Protein AF-0000000076604331 (afdb_homodimer)

Organism: NCBI:txid33932

Foldseek 3Di:
DDPVVVVVVVVVVVVVVVVLVVLVVLCVVPADPVDVLLVVLVCLQVVLVVVCVVPPDPVCCVLLVLLLVLLLVLVVVVQCVCQVVPFKAFSYENDSNDRGRCSCSNGNLSSVLSNLVVVCVVVVHDSLVVLLVVLCCCLVPVVVVCVVVRRMDGDDPDHSVVSSVSSSVRSVVSVVVSVVVVVVVVVCVVDPD/DDPVVVVVVVVVVVVVVVVLVVLVVLCVVPADPVDVLLVVLVCLQVVLVVVCVVPPDPVCCVLLVLLLVLLLVLVVVVQCVCQVVPFKAFSYENDSNDRGRCSCSNGNLSSVLSNLVVVCVVVVHDSLVVLLVVLCCCLVPVVVVCVVVRRMDGDDPDHSVVSSVSSSVRSVVSVVVSVVVVVVVVVCVVDPD

InterPro domains:
  IPR048147 CBO0543-like [NF041644] (60-171)

Nearest PDB structures (foldseek):
  8tzj-assembly1_D  TM=2.497E-01  e=7.578E+00  Vibrio cholerae
  8tzj-assembly1_D  TM=2.505E-01  e=7.578E+00  Vibrio cholerae

Secondary structure (DSSP, 8-state):
--HHHHHHHHHHHHHHHHHHHHHHHHHHHHSSTTSHHHHHHHHHHHHHHHHHHHHS-GGGHHHHHHHHHHHHHHHHHHHHHHHHTTSEE-SS-S-TTSSS-HHIIIIIHHHHHHHHHHHHHHHT--HHHHHHHHHHHIIIIIHHHHHHTTS-EE-TT--HHHHHHHHHHHHHHHHHHHHHHHHHHHHHHHS--/--HHHHHHHHHHHHHHHHHHHHHHHHHHHHSSTTSHHHHHHHHHHHHHHHHHHHHS-GGGHHHHHHHHHHHHHHHHHHHHHHHHTTSEE-SS-S-TTSSS-HHIIIIIHHHHHHHHHHHHHHHT--HHHHHHHHHHHIIIIIHHHHHHTTS-EE-TT--HHHHHHHHHHHHHHHHHHHHHHHHHHHHHHHS--

Radius of gyration: 21.3 Å; Cα contacts (8 Å, |Δi|>4): 500; chains: 2; bounding box: 50×56×46 Å

Solvent-accessible surface area (backbone atoms only — not comparable to full-atom values): 19251 Å² total; per-residue (Å²): 127,56,66,70,55,49,53,54,49,51,49,52,37,50,52,41,22,51,50,43,52,49,44,42,51,47,32,65,75,69,18,33,89,86,35,72,64,20,53,51,33,44,46,37,32,46,50,41,49,53,50,44,70,75,63,55,62,28,69,45,31,42,59,45,47,34,35,22,49,40,28,20,51,49,43,39,54,51,49,39,44,36,32,37,62,33,30,36,46,58,74,38,42,72,50,62,79,49,84,47,62,58,26,50,28,68,16,37,50,16,44,52,50,33,53,49,47,49,52,18,65,76,66,73,45,65,50,69,61,54,48,46,50,49,24,44,46,45,28,71,48,49,46,52,53,35,36,78,67,52,46,35,43,74,26,91,86,54,51,51,65,60,47,27,52,50,43,46,52,37,52,50,50,22,48,51,52,45,48,52,43,49,50,38,26,54,49,26,63,72,53,65,126,130,57,65,69,56,50,52,54,48,51,48,51,38,51,51,42,23,52,50,44,52,49,44,42,51,48,32,64,74,70,18,33,90,86,36,70,63,21,52,51,35,46,44,37,32,47,50,41,47,54,50,43,70,74,64,56,60,28,70,45,32,42,60,45,47,34,34,22,49,40,29,19,54,47,44,39,55,52,49,39,43,36,32,39,63,33,29,36,46,57,72,38,44,71,50,64,79,49,82,47,63,59,27,50,28,66,16,36,50,16,44,52,51,33,54,49,47,50,51,18,64,76,65,72,45,64,48,70,60,55,49,45,50,50,23,45,44,46,27,72,46,51,46,50,54,35,36,78,66,53,45,34,44,76,24,92,85,54,53,50,66,59,48,27,51,49,45,46,53,35,55,50,51,21,48,51,54,45,48,52,42,49,48,38,26,56,49,25,63,75,52,65,129

Structure (mmCIF, N/CA/C/O backbone):
data_AF-0000000076604331-model_v1
#
loop_
_entity.id
_entity.type
_entity.pdbx_description
1 polymer 'Uncharacterized protein'
#
loop_
_atom_site.group_PDB
_atom_site.id
_atom_site.type_symbol
_atom_site.label_atom_id
_atom_site.label_alt_id
_atom_site.label_comp_id
_atom_site.label_asym_id
_atom_site.label_entity_id
_atom_site.label_seq_id
_atom_site.pdbx_PDB_ins_code
_atom_site.Cartn_x
_atom_site.Cartn_y
_atom_site.Cartn_z
_atom_site.occupancy
_atom_site.B_iso_or_equiv
_atom_site.auth_seq_id
_atom_site.auth_comp_id
_atom_site.auth_asym_id
_atom_site.auth_atom_id
_atom_site.pdbx_PDB_model_num
ATOM 1 N N . MET A 1 1 ? -20.953 -17.5 -13.25 1 83.94 1 MET A N 1
ATOM 2 C CA . MET A 1 1 ? -19.719 -17.531 -14.039 1 83.94 1 MET A CA 1
ATOM 3 C C . MET A 1 1 ? -19.688 -18.75 -14.953 1 83.94 1 MET A C 1
ATOM 5 O O . MET A 1 1 ? -20.094 -19.828 -14.555 1 83.94 1 MET A O 1
ATOM 9 N N . GLU A 1 2 ? -19.266 -18.516 -16.109 1 87.5 2 GLU A N 1
ATOM 10 C CA . GLU A 1 2 ? -19.156 -19.609 -17.062 1 87.5 2 GLU A CA 1
ATOM 11 C C . GLU A 1 2 ? -18.141 -20.656 -16.578 1 87.5 2 GLU A C 1
ATOM 13 O O . GLU A 1 2 ? -17.172 -20.328 -15.898 1 87.5 2 GLU A O 1
ATOM 18 N N . GLN A 1 3 ? -18.375 -21.844 -16.875 1 91 3 GLN A N 1
ATOM 19 C CA . GLN A 1 3 ? -17.562 -22.953 -16.422 1 91 3 GLN A CA 1
ATOM 20 C C . GLN A 1 3 ? -16.109 -22.781 -16.828 1 91 3 GLN A C 1
ATOM 22 O O . GLN A 1 3 ? -15.203 -23.047 -16.031 1 91 3 GLN A O 1
ATOM 27 N N . GLU A 1 4 ? -15.914 -22.344 -18.031 1 92.56 4 GLU A N 1
ATOM 28 C CA . GLU A 1 4 ? -14.555 -22.125 -18.516 1 92.56 4 GLU A CA 1
ATOM 29 C C . GLU A 1 4 ? -13.836 -21.078 -17.672 1 92.56 4 GLU A C 1
ATOM 31 O O . GLU A 1 4 ? -12.664 -21.25 -17.328 1 92.56 4 GLU A O 1
ATOM 36 N N . GLN A 1 5 ? -14.523 -20.094 -17.391 1 92.88 5 GLN A N 1
ATOM 37 C CA . GLN A 1 5 ? -13.953 -19.031 -16.562 1 92.88 5 GLN A CA 1
ATOM 38 C C . GLN A 1 5 ? -13.664 -19.531 -15.156 1 92.88 5 GLN A C 1
ATOM 40 O O . GLN A 1 5 ? -12.602 -19.25 -14.602 1 92.88 5 GLN A O 1
ATOM 45 N N . LYS A 1 6 ? -14.57 -20.266 -14.648 1 93.06 6 LYS A N 1
ATOM 46 C CA . LYS A 1 6 ? -14.414 -20.797 -13.297 1 93.06 6 LYS A CA 1
ATOM 47 C C . LYS A 1 6 ? -13.203 -21.719 -13.203 1 93.06 6 LYS A C 1
ATOM 49 O O . LYS A 1 6 ? -12.445 -21.656 -12.234 1 93.06 6 LYS A O 1
ATOM 54 N N . GLN A 1 7 ? -13.008 -22.5 -14.156 1 93.75 7 GLN A N 1
ATOM 55 C CA . GLN A 1 7 ? -11.875 -23.422 -14.18 1 93.75 7 GLN A CA 1
ATOM 56 C C . GLN A 1 7 ? -10.555 -22.672 -14.297 1 93.75 7 GLN A C 1
ATOM 58 O O . GLN A 1 7 ? -9.586 -23 -13.609 1 93.75 7 GLN A O 1
ATOM 63 N N . PHE A 1 8 ? -10.586 -21.766 -15.18 1 94.44 8 PHE A N 1
ATOM 64 C CA . PHE A 1 8 ? -9.398 -20.938 -15.359 1 94.44 8 PHE A CA 1
ATOM 65 C C . PHE A 1 8 ? -9.055 -20.203 -14.07 1 94.44 8 PHE A C 1
ATOM 67 O O . PHE A 1 8 ? -7.898 -20.188 -13.648 1 94.44 8 PHE A O 1
ATOM 74 N N . LEU A 1 9 ? -10.039 -19.656 -13.469 1 93.31 9 LEU A N 1
ATOM 75 C CA . LEU A 1 9 ? -9.852 -18.922 -12.219 1 93.31 9 LEU A CA 1
ATOM 76 C C . LEU A 1 9 ? -9.336 -19.844 -11.125 1 93.31 9 LEU A C 1
ATOM 78 O O . LEU A 1 9 ? -8.375 -19.5 -10.422 1 93.31 9 LEU A O 1
ATOM 82 N N . ASN A 1 10 ? -9.891 -20.938 -10.961 1 93.31 10 ASN A N 1
ATOM 83 C CA . ASN A 1 10 ? -9.461 -21.891 -9.945 1 93.31 10 ASN A CA 1
ATOM 84 C C . ASN A 1 10 ? -8.016 -22.328 -10.148 1 93.31 10 ASN A C 1
ATOM 86 O O . ASN A 1 10 ? -7.273 -22.516 -9.18 1 93.31 10 ASN A O 1
ATOM 90 N N . ARG A 1 11 ? -7.699 -22.469 -11.359 1 94 11 ARG A N 1
ATOM 91 C CA . ARG A 1 11 ? -6.312 -22.812 -11.664 1 94 11 ARG A CA 1
ATOM 92 C C . ARG A 1 11 ? -5.367 -21.688 -11.227 1 94 11 ARG A C 1
ATOM 94 O O . ARG A 1 11 ? -4.336 -21.969 -10.609 1 94 11 ARG A O 1
ATOM 101 N N . LEU A 1 12 ? -5.742 -20.5 -11.492 1 92.56 12 LEU A N 1
ATOM 102 C CA . LEU A 1 12 ? -4.914 -19.359 -11.125 1 92.56 12 LEU A CA 1
ATOM 103 C C . LEU A 1 12 ? -4.793 -19.234 -9.609 1 92.56 12 LEU A C 1
ATOM 105 O O . LEU A 1 12 ? -3.707 -18.984 -9.086 1 92.56 12 LEU A O 1
ATOM 109 N N . VAL A 1 13 ? -5.863 -19.516 -8.953 1 93.25 13 VAL A N 1
ATOM 110 C CA . VAL A 1 13 ? -5.895 -19.422 -7.5 1 93.25 13 VAL A CA 1
ATOM 111 C C . VAL A 1 13 ? -5.023 -20.516 -6.891 1 93.25 13 VAL A C 1
ATOM 113 O O . VAL A 1 13 ? -4.238 -20.25 -5.973 1 93.25 13 VAL A O 1
ATOM 116 N N . THR A 1 14 ? -5.102 -21.641 -7.402 1 93.31 14 THR A N 1
ATOM 117 C CA . THR A 1 14 ? -4.324 -22.781 -6.898 1 93.31 14 THR A CA 1
ATOM 118 C C . THR A 1 14 ? -2.836 -22.578 -7.168 1 93.31 14 THR A C 1
ATOM 120 O O . THR A 1 14 ? -2.004 -22.797 -6.289 1 93.31 14 THR A O 1
ATOM 123 N N . GLU A 1 15 ? -2.568 -22.125 -8.375 1 91.81 15 GLU A N 1
ATOM 124 C CA . GLU A 1 15 ? -1.18 -21.844 -8.727 1 91.81 15 GLU A CA 1
ATOM 125 C C . GLU A 1 15 ? -0.596 -20.75 -7.828 1 91.81 15 GLU A C 1
ATOM 127 O O . GLU A 1 15 ? 0.547 -20.859 -7.379 1 91.81 15 GLU A O 1
ATOM 132 N N . GLY A 1 16 ? -1.332 -19.766 -7.617 1 89.88 16 GLY A N 1
ATOM 133 C CA . GLY A 1 16 ? -0.892 -18.703 -6.734 1 89.88 16 GLY A CA 1
ATOM 134 C C . GLY A 1 16 ? -0.657 -19.156 -5.309 1 89.88 16 GLY A C 1
ATOM 135 O O . GLY A 1 16 ? 0.344 -18.797 -4.688 1 89.88 16 GLY A O 1
ATOM 136 N N . ARG A 1 17 ? -1.514 -19.938 -4.844 1 91.56 17 ARG A N 1
ATOM 137 C CA . ARG A 1 17 ? -1.406 -20.469 -3.49 1 91.56 17 ARG A CA 1
ATOM 138 C C . ARG A 1 17 ? -0.171 -21.359 -3.346 1 91.56 17 ARG A C 1
ATOM 140 O O . ARG A 1 17 ? 0.56 -21.25 -2.357 1 91.56 17 ARG A O 1
ATOM 147 N N . GLU A 1 18 ? 0.01 -22.156 -4.285 1 92.75 18 GLU A N 1
ATOM 148 C CA . GLU A 1 18 ? 1.186 -23.016 -4.258 1 92.75 18 GLU A CA 1
ATOM 149 C C . GLU A 1 18 ? 2.473 -22.203 -4.27 1 92.75 18 GLU A C 1
ATOM 151 O O . GLU A 1 18 ? 3.412 -22.5 -3.531 1 92.75 18 GLU A O 1
ATOM 156 N N . THR A 1 19 ? 2.443 -21.25 -5.098 1 90.56 19 THR A N 1
ATOM 157 C CA . THR A 1 19 ? 3.605 -20.375 -5.168 1 90.56 19 THR A CA 1
ATOM 158 C C . THR A 1 19 ? 3.836 -19.672 -3.83 1 90.56 19 THR A C 1
ATOM 160 O O . THR A 1 19 ? 4.98 -19.5 -3.408 1 90.56 19 THR A O 1
ATOM 163 N N . ALA A 1 20 ? 2.803 -19.266 -3.184 1 91.31 20 ALA A N 1
ATOM 164 C CA . ALA A 1 20 ? 2.912 -18.625 -1.878 1 91.31 20 ALA A CA 1
ATOM 165 C C . ALA A 1 20 ? 3.561 -19.562 -0.858 1 91.31 20 ALA A C 1
ATOM 167 O O . ALA A 1 20 ? 4.453 -19.156 -0.114 1 91.31 20 ALA A O 1
ATOM 168 N N . PHE A 1 21 ? 3.193 -20.75 -0.851 1 92.88 21 PHE A N 1
ATOM 169 C CA . PHE A 1 21 ? 3.75 -21.719 0.096 1 92.88 21 PHE A CA 1
ATOM 170 C C . PHE A 1 21 ? 5.191 -22.062 -0.264 1 92.88 21 PHE A C 1
ATOM 172 O O . PHE A 1 21 ? 6.016 -22.297 0.618 1 92.88 21 PHE A O 1
ATOM 179 N N . ASP A 1 22 ? 5.449 -22.062 -1.567 1 92.94 22 ASP A N 1
ATOM 180 C CA . ASP A 1 22 ? 6.828 -22.281 -1.996 1 92.94 22 ASP A CA 1
ATOM 181 C C . ASP A 1 22 ? 7.73 -21.141 -1.507 1 92.94 22 ASP A C 1
ATOM 183 O O . ASP A 1 22 ? 8.883 -21.391 -1.129 1 92.94 22 ASP A O 1
ATOM 187 N N . TRP A 1 23 ? 7.215 -19.984 -1.522 1 91.56 23 TRP A N 1
ATOM 188 C CA . TRP A 1 23 ? 7.984 -18.844 -1.03 1 91.56 23 TRP A CA 1
ATOM 189 C C . TRP A 1 23 ? 8.234 -18.969 0.469 1 91.56 23 TRP A C 1
ATOM 191 O O . TRP A 1 23 ? 9.312 -18.594 0.954 1 91.56 23 TRP A O 1
ATOM 201 N N . ILE A 1 24 ? 7.297 -19.438 1.162 1 92.25 24 ILE A N 1
ATOM 202 C CA . ILE A 1 24 ? 7.457 -19.656 2.598 1 92.25 24 ILE A CA 1
ATOM 203 C C . ILE A 1 24 ? 8.516 -20.719 2.848 1 92.25 24 ILE A C 1
ATOM 205 O O . ILE A 1 24 ? 9.359 -20.578 3.734 1 92.25 24 ILE A O 1
ATOM 209 N N . GLU A 1 25 ? 8.469 -21.766 2.1 1 93.56 25 GLU A N 1
ATOM 210 C CA . GLU A 1 25 ? 9.477 -22.828 2.209 1 93.56 25 GLU A CA 1
ATOM 211 C C . GLU A 1 25 ? 10.875 -22.281 1.898 1 93.56 25 GLU A C 1
ATOM 213 O O . GLU A 1 25 ? 11.828 -22.578 2.617 1 93.56 25 GLU A O 1
ATOM 218 N N . TYR A 1 26 ? 10.938 -21.516 0.857 1 93.19 26 TYR A N 1
ATOM 219 C CA . TYR A 1 26 ? 12.195 -20.891 0.49 1 93.19 26 TYR A CA 1
ATOM 220 C C . TYR A 1 26 ? 12.742 -20.047 1.638 1 93.19 26 TYR A C 1
ATOM 222 O O . TYR A 1 26 ? 13.93 -20.094 1.948 1 93.19 26 TYR A O 1
ATOM 230 N N . TRP A 1 27 ? 11.859 -19.281 2.197 1 92.38 27 TRP A N 1
ATOM 231 C CA . TRP A 1 27 ? 12.266 -18.391 3.279 1 92.38 27 TRP A CA 1
ATOM 232 C C . TRP A 1 27 ? 12.82 -19.188 4.461 1 92.38 27 TRP A C 1
ATOM 234 O O . TRP A 1 27 ? 13.859 -18.828 5.016 1 92.38 27 TRP A O 1
ATOM 244 N N . TRP A 1 28 ? 12.219 -20.234 4.836 1 92 28 TRP A N 1
ATOM 245 C CA . TRP A 1 28 ? 12.648 -21.047 5.969 1 92 28 TRP A CA 1
ATOM 246 C C . TRP A 1 28 ? 13.984 -21.734 5.676 1 92 28 TRP A C 1
ATOM 248 O O . TRP A 1 28 ? 14.828 -21.859 6.562 1 92 28 TRP A O 1
ATOM 258 N N . LYS A 1 29 ? 14.18 -22.062 4.477 1 92.12 29 LYS A N 1
ATOM 259 C CA . LYS A 1 29 ? 15.367 -22.828 4.102 1 92.12 29 LYS A CA 1
ATOM 260 C C . LYS A 1 29 ? 16.578 -21.922 3.922 1 92.12 29 LYS A C 1
ATOM 262 O O . LYS A 1 29 ? 17.703 -22.281 4.281 1 92.12 29 LYS A O 1
ATOM 267 N N . PHE A 1 30 ? 16.297 -20.672 3.418 1 91.44 30 PHE A N 1
ATOM 268 C CA . PHE A 1 30 ? 17.453 -19.922 2.945 1 91.44 30 PHE A CA 1
ATOM 269 C C . PHE A 1 30 ? 17.469 -18.516 3.527 1 91.44 30 PHE A C 1
ATOM 271 O O . PHE A 1 30 ? 18.469 -17.812 3.422 1 91.44 30 PHE A O 1
A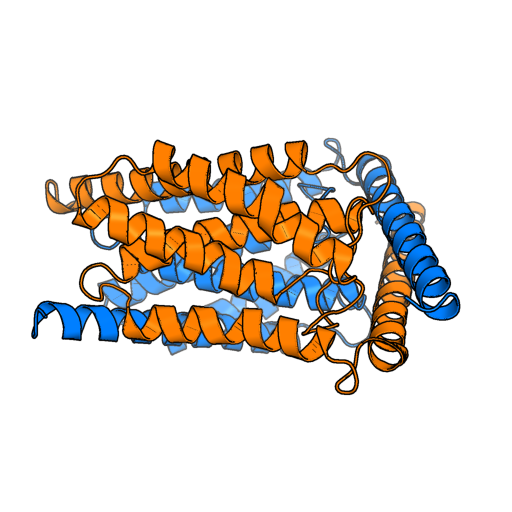TOM 278 N N . SER A 1 31 ? 16.422 -18.078 4.051 1 86.81 31 SER A N 1
ATOM 279 C CA . SER A 1 31 ? 16.312 -16.656 4.418 1 86.81 31 SER A CA 1
ATOM 280 C C . SER A 1 31 ? 15.922 -16.5 5.883 1 86.81 31 SER A C 1
ATOM 282 O O . SER A 1 31 ? 15.531 -15.414 6.312 1 86.81 31 SER A O 1
ATOM 284 N N . SER A 1 32 ? 16.031 -17.391 6.637 1 85.44 32 SER A N 1
ATOM 285 C CA . SER A 1 32 ? 15.547 -17.359 8.016 1 85.44 32 SER A CA 1
ATOM 286 C C . SER A 1 32 ? 16.516 -16.625 8.93 1 85.44 32 SER A C 1
ATOM 288 O O . SER A 1 32 ? 17.359 -15.859 8.453 1 85.44 32 SER A O 1
ATOM 290 N N . PHE A 1 33 ? 16.406 -16.781 10.141 1 88.44 33 PHE A N 1
ATOM 291 C CA . PHE A 1 33 ? 17.062 -15.992 11.172 1 88.44 33 PHE A CA 1
ATOM 292 C C . PHE A 1 33 ? 18.562 -16.281 11.195 1 88.44 33 PHE A C 1
ATOM 294 O O . PHE A 1 33 ? 19.344 -15.516 11.766 1 88.44 33 PHE A O 1
ATOM 301 N N . ASP A 1 34 ? 18.984 -17.219 10.461 1 90.25 34 ASP A N 1
ATOM 302 C CA . ASP A 1 34 ? 20.375 -17.641 10.531 1 90.25 34 ASP A CA 1
ATOM 303 C C . ASP A 1 34 ? 21.234 -16.875 9.516 1 90.25 34 ASP A C 1
ATOM 305 O O . ASP A 1 34 ? 22.453 -16.953 9.539 1 90.25 34 ASP A O 1
ATOM 309 N N . THR A 1 35 ? 20.656 -16.141 8.68 1 92.06 35 THR A N 1
ATOM 310 C CA . THR A 1 35 ? 21.391 -15.391 7.676 1 92.06 35 THR A CA 1
ATOM 311 C C . THR A 1 35 ? 21.578 -13.938 8.102 1 92.06 35 THR A C 1
ATOM 313 O O . THR A 1 35 ? 20.688 -13.367 8.75 1 92.06 35 THR A O 1
ATOM 316 N N . TRP A 1 36 ? 22.703 -13.344 7.844 1 94.5 36 TRP A N 1
ATOM 317 C CA . TRP A 1 36 ? 22.938 -11.945 8.188 1 94.5 36 TRP A CA 1
ATOM 318 C C . TRP A 1 36 ? 22.094 -11.023 7.316 1 94.5 36 TRP A C 1
ATOM 320 O O . TRP A 1 36 ? 21.703 -9.938 7.742 1 94.5 36 TRP A O 1
ATOM 330 N N . GLN A 1 37 ? 21.734 -11.461 6.066 1 94.62 37 GLN A N 1
ATOM 331 C CA . GLN A 1 37 ? 20.891 -10.68 5.168 1 94.62 37 GLN A CA 1
ATOM 332 C C . GLN A 1 37 ? 19.5 -10.445 5.773 1 94.62 37 GLN A C 1
ATOM 334 O O . GLN A 1 37 ? 18.906 -9.383 5.582 1 94.62 37 GLN A O 1
ATOM 339 N N . PHE A 1 38 ? 19.031 -11.453 6.5 1 93.69 38 PHE A N 1
ATOM 340 C CA . PHE A 1 38 ? 17.75 -11.32 7.195 1 93.69 38 PHE A CA 1
ATOM 341 C C . PHE A 1 38 ? 17.797 -10.156 8.18 1 93.69 38 PHE A C 1
ATOM 343 O O . PHE A 1 38 ? 16.875 -9.336 8.211 1 93.69 38 PHE A O 1
ATOM 350 N N . TRP A 1 39 ? 18.812 -10.016 8.914 1 94.88 39 TRP A N 1
ATOM 351 C CA . TRP A 1 39 ? 18.922 -8.992 9.953 1 94.88 39 TRP A CA 1
ATOM 352 C C . TRP A 1 39 ? 19.125 -7.609 9.336 1 94.88 39 TRP A C 1
ATOM 354 O O . TRP A 1 39 ? 18.703 -6.602 9.898 1 94.88 39 TRP A O 1
ATOM 364 N N . VAL A 1 40 ? 19.781 -7.566 8.18 1 95.44 40 VAL A N 1
ATOM 365 C CA . VAL A 1 40 ? 19.891 -6.297 7.465 1 95.44 40 VAL A CA 1
ATOM 366 C C . VAL A 1 40 ? 18.5 -5.801 7.07 1 95.44 40 VAL A C 1
ATOM 368 O O . VAL A 1 40 ? 18.203 -4.609 7.191 1 95.44 40 VAL A O 1
ATOM 371 N N . ASN A 1 41 ? 17.703 -6.715 6.633 1 94.75 41 ASN A N 1
ATOM 372 C CA . ASN A 1 41 ? 16.328 -6.355 6.285 1 94.75 41 ASN A CA 1
ATOM 373 C C . ASN A 1 41 ? 15.547 -5.879 7.508 1 94.75 41 ASN A C 1
ATOM 375 O O . ASN A 1 41 ? 14.789 -4.91 7.43 1 94.75 41 ASN A O 1
ATOM 379 N N . VAL A 1 42 ? 15.75 -6.531 8.609 1 94.88 42 VAL A N 1
ATOM 380 C CA . VAL A 1 42 ? 15.086 -6.141 9.852 1 94.88 42 VAL A CA 1
ATOM 381 C C . VAL A 1 42 ? 15.547 -4.742 10.266 1 94.88 42 VAL A C 1
ATOM 383 O O . VAL A 1 42 ? 14.727 -3.912 10.672 1 94.88 42 VAL A O 1
ATOM 386 N N . LEU A 1 43 ? 16.812 -4.504 10.117 1 96.44 43 LEU A N 1
ATOM 387 C CA . LEU A 1 43 ? 17.344 -3.195 10.477 1 96.44 43 LEU A CA 1
ATOM 388 C C . LEU A 1 43 ? 16.844 -2.119 9.523 1 96.44 43 LEU A C 1
ATOM 390 O O . LEU A 1 43 ? 16.547 -0.998 9.953 1 96.44 43 LEU A O 1
ATOM 394 N N . MET A 1 44 ? 16.734 -2.488 8.258 1 96.62 44 MET A N 1
ATOM 395 C CA . MET A 1 44 ? 16.219 -1.536 7.285 1 96.62 44 MET A CA 1
ATOM 396 C C . MET A 1 44 ? 14.75 -1.211 7.574 1 96.62 44 MET A C 1
ATOM 398 O O . MET A 1 44 ? 14.258 -0.16 7.172 1 96.62 44 MET A O 1
ATOM 402 N N . LEU A 1 45 ? 14.109 -2.088 8.234 1 95.94 45 LEU A N 1
ATOM 403 C CA . LEU A 1 45 ? 12.711 -1.88 8.617 1 95.94 45 LEU A CA 1
ATOM 404 C C . LEU A 1 45 ? 12.617 -1.025 9.875 1 95.94 45 LEU A C 1
ATOM 406 O O . LEU A 1 45 ? 11.836 -0.073 9.93 1 95.94 45 LEU A O 1
ATOM 410 N N . THR A 1 46 ? 13.453 -1.218 10.867 1 96.94 46 THR A N 1
ATOM 411 C CA . THR A 1 46 ? 13.273 -0.66 12.203 1 96.94 46 THR A CA 1
ATOM 412 C C . THR A 1 46 ? 14.047 0.647 12.352 1 96.94 46 THR A C 1
ATOM 414 O O . THR A 1 46 ? 13.516 1.634 12.867 1 96.94 46 THR A O 1
ATOM 417 N N . VAL A 1 47 ? 15.258 0.741 11.906 1 97.62 47 VAL A N 1
ATOM 418 C CA . VAL A 1 47 ? 16.156 1.86 12.164 1 97.62 47 VAL A CA 1
ATOM 419 C C . VAL A 1 47 ? 15.57 3.145 11.586 1 97.62 47 VAL A C 1
ATOM 421 O O . VAL A 1 47 ? 15.477 4.16 12.281 1 97.62 47 VAL A O 1
ATOM 424 N N . PRO A 1 48 ? 15.141 3.115 10.352 1 97.88 48 PRO A N 1
ATOM 425 C CA . PRO A 1 48 ? 14.57 4.355 9.82 1 97.88 48 PRO A CA 1
ATOM 426 C C . PRO A 1 48 ? 13.359 4.836 10.625 1 97.88 48 PRO A C 1
ATOM 428 O O . PRO A 1 48 ? 13.18 6.043 10.812 1 97.88 48 PRO A O 1
ATOM 431 N N . LEU A 1 49 ? 12.578 3.947 11.086 1 96.5 49 LEU A N 1
ATOM 432 C CA . LEU A 1 49 ? 11.398 4.324 11.859 1 96.5 49 LEU A CA 1
ATOM 433 C C . LEU A 1 49 ? 11.805 4.934 13.195 1 96.5 49 LEU A C 1
ATOM 435 O O . LEU A 1 49 ? 11.172 5.879 13.672 1 96.5 49 LEU A O 1
ATOM 439 N N . ILE A 1 50 ? 12.773 4.352 13.758 1 96.94 50 ILE A N 1
ATOM 440 C CA . ILE A 1 50 ? 13.289 4.891 15.016 1 96.94 50 ILE A CA 1
ATOM 441 C C . ILE A 1 50 ? 13.836 6.297 14.781 1 96.94 50 ILE A C 1
ATOM 443 O O . ILE A 1 50 ? 13.539 7.219 15.555 1 96.94 50 ILE A O 1
ATOM 447 N N . ILE A 1 51 ? 14.609 6.461 13.758 1 97.31 51 ILE A N 1
ATOM 448 C CA . ILE A 1 51 ? 15.156 7.77 13.43 1 97.31 51 ILE A CA 1
ATOM 449 C C . ILE A 1 51 ? 14.016 8.758 13.188 1 97.31 51 ILE A C 1
ATOM 451 O O . ILE A 1 51 ? 14.055 9.891 13.68 1 97.31 51 ILE A O 1
ATOM 455 N N . LEU A 1 52 ? 13.055 8.312 12.438 1 95.31 52 LEU A N 1
ATOM 456 C CA . LEU A 1 52 ? 11.906 9.164 12.148 1 95.31 52 LEU A CA 1
ATOM 457 C C . LEU A 1 52 ? 11.211 9.594 13.438 1 95.31 52 LEU A C 1
ATOM 459 O O . LEU A 1 52 ? 10.844 10.766 13.586 1 95.31 52 LEU A O 1
ATOM 463 N N . TYR A 1 53 ? 11.047 8.719 14.328 1 93.25 53 TYR A N 1
ATOM 464 C CA . TYR A 1 53 ? 10.375 9 15.594 1 93.25 53 TYR A CA 1
ATOM 465 C C . TYR A 1 53 ? 11.078 10.125 16.344 1 93.25 53 TYR A C 1
ATOM 467 O O . TYR A 1 53 ? 10.422 11 16.906 1 93.25 53 TYR A O 1
ATOM 475 N N . PHE A 1 54 ? 12.328 10.203 16.297 1 94.31 54 PHE A N 1
ATOM 476 C CA . PHE A 1 54 ? 13.078 11.195 17.062 1 94.31 54 PHE A CA 1
ATOM 477 C C . PHE A 1 54 ? 13.281 12.469 16.25 1 94.31 54 PHE A C 1
ATOM 479 O O . PHE A 1 54 ? 13.383 13.555 16.812 1 94.31 54 PHE A O 1
ATOM 486 N N . LYS A 1 55 ? 13.258 12.336 14.945 1 95.31 55 LYS A N 1
ATOM 487 C CA . LYS A 1 55 ? 13.703 13.477 14.141 1 95.31 55 LYS A CA 1
ATOM 488 C C . LYS A 1 55 ? 12.523 14.172 13.461 1 95.31 55 LYS A C 1
ATOM 490 O O . LYS A 1 55 ? 12.664 15.289 12.961 1 95.31 55 LYS A O 1
ATOM 495 N N . ILE A 1 56 ? 11.43 13.617 13.422 1 94.25 56 ILE A N 1
ATOM 496 C CA . ILE A 1 56 ? 10.297 14.188 12.703 1 94.25 56 ILE A CA 1
ATOM 497 C C . ILE A 1 56 ? 9.867 15.492 13.359 1 94.25 56 ILE A C 1
ATOM 499 O O . ILE A 1 56 ? 9.859 15.602 14.594 1 94.25 56 ILE A O 1
ATOM 503 N N . ASP A 1 57 ? 9.641 16.453 12.508 1 94.44 57 ASP A N 1
ATOM 504 C CA . ASP A 1 57 ? 9.023 17.672 12.992 1 94.44 57 ASP A CA 1
ATOM 505 C C . ASP A 1 57 ? 7.57 17.438 13.391 1 94.44 57 ASP A C 1
ATOM 507 O O . ASP A 1 57 ? 6.688 17.375 12.539 1 94.44 57 ASP A O 1
ATOM 511 N N . ARG A 1 58 ? 7.309 17.453 14.57 1 91.94 58 ARG A N 1
ATOM 512 C CA . ARG A 1 58 ? 6.02 17.047 15.117 1 91.94 58 ARG A CA 1
ATOM 513 C C . ARG A 1 58 ? 4.953 18.094 14.852 1 91.94 58 ARG A C 1
ATOM 515 O O . ARG A 1 58 ? 3.756 17.797 14.883 1 91.94 58 ARG A O 1
ATOM 522 N N . THR A 1 59 ? 5.273 19.375 14.586 1 91.19 59 THR A N 1
ATOM 523 C CA . THR A 1 59 ? 4.316 20.438 14.297 1 91.19 59 THR A CA 1
ATOM 524 C C . THR A 1 59 ? 3.676 20.219 12.93 1 91.19 59 THR A C 1
ATOM 526 O O . THR A 1 59 ? 2.623 20.797 12.633 1 91.19 59 THR A O 1
ATOM 529 N N . LYS A 1 60 ? 4.336 19.422 12.078 1 93.06 60 LYS A N 1
ATOM 530 C CA . LYS A 1 60 ? 3.85 19.125 10.734 1 93.06 60 LYS A CA 1
ATOM 531 C C . LYS A 1 60 ? 3.666 17.625 10.539 1 93.06 60 LYS A C 1
ATOM 533 O O . LYS A 1 60 ? 3.889 17.109 9.438 1 93.06 60 LYS A O 1
ATOM 538 N N . ALA A 1 61 ? 3.4 16.953 11.555 1 93 61 ALA A N 1
ATOM 539 C CA . ALA A 1 61 ? 3.414 15.492 11.586 1 93 61 ALA A CA 1
ATOM 540 C C . ALA A 1 61 ? 2.475 14.914 10.531 1 93 61 ALA A C 1
ATOM 542 O O . ALA A 1 61 ? 2.852 14.008 9.789 1 93 61 ALA A O 1
ATOM 543 N N . PHE A 1 62 ? 1.241 15.453 10.438 1 94.56 62 PHE A N 1
ATOM 544 C CA . PHE A 1 62 ? 0.277 14.906 9.492 1 94.56 62 PHE A CA 1
ATOM 545 C C . PHE A 1 62 ? 0.688 15.227 8.055 1 94.56 62 PHE A C 1
ATOM 547 O O . PHE A 1 62 ? 0.511 14.398 7.16 1 94.56 62 PHE A O 1
ATOM 554 N N . HIS A 1 63 ? 1.213 16.391 7.867 1 94.88 63 HIS A N 1
ATOM 555 C CA . HIS A 1 63 ? 1.712 16.781 6.555 1 94.88 63 HIS A CA 1
ATOM 556 C C . HIS A 1 63 ? 2.83 15.852 6.09 1 94.88 63 HIS A C 1
ATOM 558 O O . HIS A 1 63 ? 2.783 15.32 4.977 1 94.88 63 HIS A O 1
ATOM 564 N N . LEU A 1 64 ? 3.764 15.602 6.941 1 96.31 64 LEU A N 1
ATOM 565 C CA . LEU A 1 64 ? 4.906 14.742 6.641 1 96.31 64 LEU A CA 1
ATOM 566 C C . LEU A 1 64 ? 4.48 13.281 6.547 1 96.31 64 LEU A C 1
ATOM 568 O O . LEU A 1 64 ? 4.949 12.555 5.672 1 96.31 64 LEU A O 1
ATOM 572 N N . GLY A 1 65 ? 3.619 12.914 7.453 1 95.69 65 GLY A N 1
ATOM 573 C CA . GLY A 1 65 ? 3.115 11.547 7.422 1 95.69 65 GLY A CA 1
ATOM 574 C C . GLY A 1 65 ? 2.354 11.227 6.148 1 95.69 65 GLY A C 1
ATOM 575 O O . GLY A 1 65 ? 2.5 10.133 5.594 1 95.69 65 GLY A O 1
ATOM 576 N N . PHE A 1 66 ? 1.527 12.172 5.762 1 96.69 66 PHE A N 1
ATOM 577 C CA . PHE A 1 66 ? 0.778 12.008 4.523 1 96.69 66 PHE A CA 1
ATOM 578 C C . PHE A 1 66 ? 1.721 11.812 3.342 1 96.69 66 PHE A C 1
ATOM 580 O O . PHE A 1 66 ? 1.519 10.906 2.525 1 96.69 66 PHE A O 1
ATOM 587 N N . PHE A 1 67 ? 2.734 12.625 3.279 1 97.88 67 PHE A N 1
ATOM 588 C CA . PHE A 1 67 ? 3.738 12.5 2.229 1 97.88 67 PHE A CA 1
ATOM 589 C C . PHE A 1 67 ? 4.422 11.141 2.293 1 97.88 67 PHE A C 1
ATOM 591 O O . PHE A 1 67 ? 4.562 10.461 1.274 1 97.88 67 PHE A O 1
ATOM 598 N N . GLY A 1 68 ? 4.844 10.75 3.434 1 97.19 68 GLY A N 1
ATOM 599 C CA . GLY A 1 68 ? 5.496 9.461 3.611 1 97.19 68 GLY A CA 1
ATOM 600 C C . GLY A 1 68 ? 4.633 8.297 3.178 1 97.19 68 GLY A C 1
ATOM 601 O O . GLY A 1 68 ? 5.113 7.375 2.514 1 97.19 68 GLY A O 1
ATOM 602 N N . PHE A 1 69 ? 3.377 8.344 3.555 1 97.44 69 PHE A N 1
ATOM 603 C CA . PHE A 1 69 ? 2.457 7.281 3.172 1 97.44 69 PHE A CA 1
ATOM 604 C C . PHE A 1 69 ? 2.242 7.266 1.663 1 97.44 69 PHE A C 1
ATOM 606 O O . PHE A 1 69 ? 2.066 6.203 1.067 1 97.44 69 PHE A O 1
ATOM 613 N N . SER A 1 70 ? 2.23 8.461 1.071 1 97.38 70 SER A N 1
ATOM 614 C CA . SER A 1 70 ? 2.109 8.523 -0.381 1 97.38 70 SER A CA 1
ATOM 615 C C . SER A 1 70 ? 3.283 7.836 -1.068 1 97.38 70 SER A C 1
ATOM 617 O O . SER A 1 70 ? 3.094 7.074 -2.02 1 97.38 70 SER A O 1
ATOM 619 N N . VAL A 1 71 ? 4.445 8.086 -0.583 1 97.62 71 VAL A N 1
ATOM 620 C CA . VAL A 1 71 ? 5.629 7.445 -1.134 1 97.62 71 VAL A CA 1
ATOM 621 C C . VAL A 1 71 ? 5.555 5.938 -0.901 1 97.62 71 VAL A C 1
ATOM 623 O O . VAL A 1 71 ? 5.844 5.148 -1.804 1 97.62 71 VAL A O 1
ATOM 626 N N . HIS A 1 72 ? 5.152 5.586 0.297 1 97.06 72 HIS A N 1
ATOM 627 C CA . HIS A 1 72 ? 5.031 4.184 0.679 1 97.06 72 HIS A CA 1
ATOM 628 C C . HIS A 1 72 ? 4.105 3.43 -0.272 1 97.06 72 HIS A C 1
ATOM 630 O O . HIS A 1 72 ? 4.484 2.389 -0.817 1 97.06 72 HIS A O 1
ATOM 636 N N . ILE A 1 73 ? 2.959 3.955 -0.483 1 95.12 73 ILE A N 1
ATOM 637 C CA . ILE A 1 73 ? 1.936 3.301 -1.293 1 95.12 73 ILE A CA 1
ATOM 638 C C . ILE A 1 73 ? 2.408 3.201 -2.74 1 95.12 73 ILE A C 1
ATOM 640 O O . ILE A 1 73 ? 2.344 2.131 -3.35 1 95.12 73 ILE A O 1
ATOM 644 N N . LEU A 1 74 ? 2.895 4.258 -3.258 1 95.38 74 LEU A N 1
ATOM 645 C CA . LEU A 1 74 ? 3.334 4.266 -4.648 1 95.38 74 LEU A CA 1
ATOM 646 C C . LEU A 1 74 ? 4.516 3.324 -4.852 1 95.38 74 LEU A C 1
ATOM 648 O O . LEU A 1 74 ? 4.562 2.584 -5.84 1 95.38 74 LEU A O 1
ATOM 652 N N . PHE A 1 75 ? 5.395 3.4 -3.93 1 94.69 75 PHE A N 1
ATOM 653 C CA . PHE A 1 75 ? 6.555 2.523 -4.035 1 94.69 75 PHE A CA 1
ATOM 654 C C . PHE A 1 75 ? 6.137 1.06 -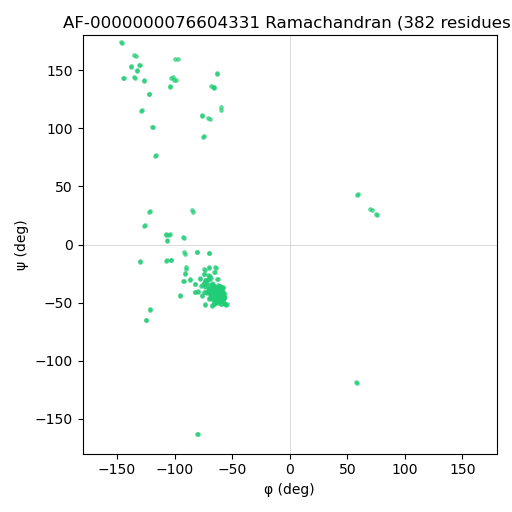3.949 1 94.69 75 PHE A C 1
ATOM 656 O O . PHE A 1 75 ? 6.652 0.218 -4.688 1 94.69 75 PHE A O 1
ATOM 663 N N . THR A 1 76 ? 5.262 0.779 -3.053 1 93.5 76 THR A N 1
ATOM 664 C CA . THR A 1 76 ? 4.781 -0.588 -2.885 1 93.5 76 THR A CA 1
ATOM 665 C C . THR A 1 76 ? 4.129 -1.094 -4.168 1 93.5 76 THR A C 1
ATOM 667 O O . THR A 1 76 ? 4.375 -2.227 -4.59 1 93.5 76 THR A O 1
ATOM 670 N N . TYR A 1 77 ? 3.311 -0.306 -4.816 1 92.19 77 TYR A N 1
ATOM 671 C CA . TYR A 1 77 ? 2.648 -0.711 -6.051 1 92.19 77 TYR A CA 1
ATOM 672 C C . TYR A 1 77 ? 3.664 -0.941 -7.164 1 92.19 77 TYR A C 1
ATOM 674 O O . TYR A 1 77 ? 3.564 -1.916 -7.914 1 92.19 77 TYR A O 1
ATOM 682 N N . PHE A 1 78 ? 4.613 -0.1 -7.227 1 91.44 78 PHE A N 1
ATOM 683 C CA . PHE A 1 78 ? 5.629 -0.243 -8.266 1 91.44 78 PHE A CA 1
ATOM 684 C C . PHE A 1 78 ? 6.492 -1.476 -8.008 1 91.44 78 PHE A C 1
ATOM 686 O O . PHE A 1 78 ? 6.75 -2.256 -8.93 1 91.44 78 PHE A O 1
ATOM 693 N N . ASP A 1 79 ? 6.875 -1.572 -6.801 1 91.56 79 ASP A N 1
ATOM 694 C CA . ASP A 1 79 ? 7.719 -2.707 -6.438 1 91.56 79 ASP A CA 1
ATOM 695 C C . ASP A 1 79 ? 6.992 -4.027 -6.676 1 91.56 79 ASP A C 1
ATOM 697 O O . ASP A 1 79 ? 7.57 -4.969 -7.223 1 91.56 79 ASP A O 1
ATOM 701 N N . THR A 1 80 ? 5.762 -4.07 -6.27 1 91.06 80 THR A N 1
ATOM 702 C CA . THR A 1 80 ? 4.949 -5.266 -6.457 1 91.06 80 THR A CA 1
ATOM 703 C C . THR A 1 80 ? 4.852 -5.625 -7.938 1 91.06 80 THR A C 1
ATOM 705 O O . THR A 1 80 ? 4.914 -6.801 -8.305 1 91.06 80 THR A O 1
ATOM 708 N N . THR A 1 81 ? 4.699 -4.664 -8.781 1 90.56 81 THR A N 1
ATOM 709 C CA . THR A 1 81 ? 4.609 -4.895 -10.219 1 90.56 81 THR A CA 1
ATOM 710 C C . THR A 1 81 ? 5.914 -5.477 -10.758 1 90.56 81 THR A C 1
ATOM 712 O O . THR A 1 81 ? 5.898 -6.445 -11.523 1 90.56 81 THR A O 1
ATOM 715 N N . LEU A 1 82 ? 7.023 -4.938 -10.336 1 91.25 82 LEU A N 1
ATOM 716 C CA . LEU A 1 82 ? 8.328 -5.406 -10.797 1 91.25 82 LEU A CA 1
ATOM 717 C C . LEU A 1 82 ? 8.578 -6.84 -10.344 1 91.25 82 LEU A C 1
ATOM 719 O O . LEU A 1 82 ? 9.094 -7.66 -11.109 1 91.25 82 LEU A O 1
ATOM 723 N N . VAL A 1 83 ? 8.18 -7.125 -9.133 1 91.5 83 VAL A N 1
ATOM 724 C CA . VAL A 1 83 ? 8.375 -8.453 -8.57 1 91.5 83 VAL A CA 1
ATOM 725 C C . VAL A 1 83 ? 7.441 -9.453 -9.258 1 91.5 83 VAL A C 1
ATOM 727 O O . VAL A 1 83 ? 7.852 -10.555 -9.609 1 91.5 83 VAL A O 1
ATOM 730 N N . ARG A 1 84 ? 6.254 -9.047 -9.508 1 89.62 84 ARG A N 1
ATOM 731 C CA . ARG A 1 84 ? 5.238 -9.906 -10.117 1 89.62 84 ARG A CA 1
ATOM 732 C C . ARG A 1 84 ? 5.641 -10.32 -11.523 1 89.62 84 ARG A C 1
ATOM 734 O O . ARG A 1 84 ? 5.434 -11.469 -11.93 1 89.62 84 ARG A O 1
ATOM 741 N N . PHE A 1 85 ? 6.215 -9.461 -12.188 1 91.62 85 PHE A N 1
ATOM 742 C CA . PHE A 1 85 ? 6.578 -9.766 -13.57 1 91.62 85 PHE A CA 1
ATOM 743 C C . PHE A 1 85 ? 7.996 -10.312 -13.648 1 91.62 85 PHE A C 1
ATOM 745 O O . PHE A 1 85 ? 8.547 -10.484 -14.742 1 91.62 85 PHE A O 1
ATOM 752 N N . GLY A 1 86 ? 8.57 -10.531 -12.5 1 91.44 86 GLY A N 1
ATOM 753 C CA . GLY A 1 86 ? 9.852 -11.211 -12.414 1 91.44 86 GLY A CA 1
ATOM 754 C C . GLY A 1 86 ? 11.023 -10.336 -12.828 1 91.44 86 GLY A C 1
ATOM 755 O O . GLY A 1 86 ? 12.016 -10.836 -13.359 1 91.44 86 GLY A O 1
ATOM 756 N N . LEU A 1 87 ? 10.883 -9.047 -12.703 1 92.25 87 LEU A N 1
ATOM 757 C CA . LEU A 1 87 ? 11.961 -8.133 -13.062 1 92.25 87 LEU A CA 1
ATOM 758 C C . LEU A 1 87 ? 12.914 -7.938 -11.891 1 92.25 87 LEU A C 1
ATOM 760 O O . LEU A 1 87 ? 14.102 -7.645 -12.086 1 92.25 87 LEU A O 1
ATOM 764 N N . ILE A 1 88 ? 12.367 -8.055 -10.703 1 92.62 88 ILE A N 1
ATOM 765 C CA . ILE A 1 88 ? 13.164 -7.93 -9.484 1 92.62 88 ILE A CA 1
ATOM 766 C C . ILE A 1 88 ? 12.789 -9.047 -8.516 1 92.62 88 ILE A C 1
ATOM 768 O O . ILE A 1 88 ? 11.656 -9.516 -8.508 1 92.62 88 ILE A O 1
ATOM 772 N N . SER A 1 89 ? 13.719 -9.523 -7.82 1 93.25 89 SER A N 1
ATOM 773 C CA . SER A 1 89 ? 13.461 -10.484 -6.754 1 93.25 89 SER A CA 1
ATOM 774 C C . SER A 1 89 ? 14.297 -10.172 -5.516 1 93.25 89 SER A C 1
ATOM 776 O O . SER A 1 89 ? 15.367 -9.57 -5.621 1 93.25 89 SER A O 1
ATOM 778 N N . TYR A 1 90 ? 13.789 -10.562 -4.441 1 93.38 90 TYR A N 1
ATOM 779 C CA . TYR A 1 90 ? 14.461 -10.375 -3.16 1 93.38 90 TYR A CA 1
ATOM 780 C C . TYR A 1 90 ? 14.75 -11.711 -2.486 1 93.38 90 TYR A C 1
ATOM 782 O O . TYR A 1 90 ? 13.875 -12.281 -1.831 1 93.38 90 TYR A O 1
ATOM 790 N N . PRO A 1 91 ? 15.953 -12.148 -2.592 1 93.06 91 PRO A N 1
ATOM 791 C CA . PRO A 1 91 ? 16.297 -13.469 -2.066 1 93.06 91 PRO A CA 1
ATOM 792 C C . PRO A 1 91 ? 16.109 -13.57 -0.555 1 93.06 91 PRO A C 1
ATOM 794 O O . PRO A 1 91 ? 15.875 -14.664 -0.03 1 93.06 91 PRO A O 1
ATOM 797 N N . TYR A 1 92 ? 16.266 -12.492 0.094 1 92.44 92 TYR A N 1
ATOM 798 C CA . TYR A 1 92 ? 16.094 -12.445 1.542 1 92.44 92 TYR A CA 1
ATOM 799 C C . TYR A 1 92 ? 15.039 -11.43 1.938 1 92.44 92 TYR A C 1
ATOM 801 O O . TYR A 1 92 ? 15.031 -10.305 1.434 1 92.44 92 TYR A O 1
ATOM 809 N N . GLN A 1 93 ? 14.141 -11.906 2.744 1 89.81 93 GLN A N 1
ATOM 810 C CA . GLN A 1 93 ? 13.039 -11.039 3.146 1 89.81 93 GLN A CA 1
ATOM 811 C C . GLN A 1 93 ? 12.82 -11.086 4.656 1 89.81 93 GLN A C 1
ATOM 813 O O . GLN A 1 93 ? 13.023 -12.125 5.285 1 89.81 93 GLN A O 1
ATOM 818 N N . ALA A 1 94 ? 12.344 -9.945 5.172 1 86.56 94 ALA A N 1
ATOM 819 C CA . ALA A 1 94 ? 12.023 -9.906 6.594 1 86.56 94 ALA A CA 1
ATOM 820 C C . ALA A 1 94 ? 10.711 -10.617 6.883 1 86.56 94 ALA A C 1
ATOM 822 O O . ALA A 1 94 ? 10.547 -11.242 7.938 1 86.56 94 ALA A O 1
ATOM 823 N N . ILE A 1 95 ? 9.758 -10.492 5.91 1 84.56 95 ILE A N 1
ATOM 824 C CA . ILE A 1 95 ? 8.43 -11.094 6.039 1 84.56 95 ILE A CA 1
ATOM 825 C C . ILE A 1 95 ? 8.109 -11.914 4.793 1 84.56 95 ILE A C 1
ATOM 827 O O . ILE A 1 95 ? 7.941 -11.352 3.705 1 84.56 95 ILE A O 1
ATOM 831 N N . PRO A 1 96 ? 7.977 -13.148 4.953 1 82.62 96 PRO A N 1
ATOM 832 C CA . PRO A 1 96 ? 7.789 -14.008 3.779 1 82.62 96 PRO A CA 1
ATOM 833 C C . PRO A 1 96 ? 6.348 -14.016 3.279 1 82.62 96 PRO A C 1
ATOM 835 O O . PRO A 1 96 ? 6.07 -14.531 2.195 1 82.62 96 PRO A O 1
ATOM 838 N N . ILE A 1 97 ? 5.469 -13.398 3.99 1 81.38 97 ILE A N 1
ATOM 839 C CA . ILE A 1 97 ? 4.051 -13.438 3.65 1 81.38 97 ILE A CA 1
ATOM 840 C C . ILE A 1 97 ? 3.771 -12.469 2.498 1 81.38 97 ILE A C 1
ATOM 842 O O . ILE A 1 97 ? 2.93 -12.75 1.641 1 81.38 97 ILE A O 1
ATOM 846 N N . LEU A 1 98 ? 4.539 -11.477 2.453 1 78.81 98 LEU A N 1
ATOM 847 C CA . LEU A 1 98 ? 4.344 -10.477 1.403 1 78.81 98 LEU A CA 1
ATOM 848 C C . LEU A 1 98 ? 5.402 -10.625 0.316 1 78.81 98 LEU A C 1
ATOM 850 O O . LEU A 1 98 ? 6.57 -10.898 0.611 1 78.81 98 LEU A O 1
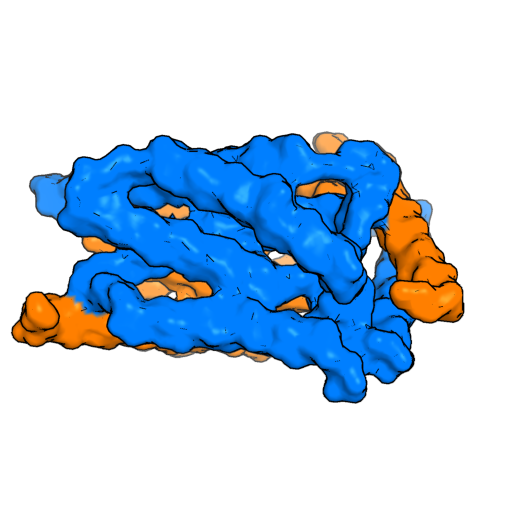ATOM 854 N N . HIS A 1 99 ? 5.008 -10.57 -0.876 1 72.25 99 HIS A N 1
ATOM 855 C CA . HIS A 1 99 ? 5.926 -10.789 -1.988 1 72.25 99 HIS A CA 1
ATOM 856 C C . HIS A 1 99 ? 6.664 -9.508 -2.355 1 72.25 99 HIS A C 1
ATOM 858 O O . HIS A 1 99 ? 6.859 -9.219 -3.537 1 72.25 99 HIS A O 1
ATOM 864 N N . VAL A 1 100 ? 6.863 -8.695 -1.405 1 77.88 100 VAL A N 1
ATOM 865 C CA . VAL A 1 100 ? 7.609 -7.465 -1.645 1 77.88 100 VAL A CA 1
ATOM 866 C C . VAL A 1 100 ? 8.648 -7.27 -0.545 1 77.88 100 VAL A C 1
ATOM 868 O O . VAL A 1 100 ? 8.672 -8.016 0.437 1 77.88 100 VAL A O 1
ATOM 871 N N . ASN A 1 101 ? 9.594 -6.391 -0.891 1 88.75 101 ASN A N 1
ATOM 872 C CA . ASN A 1 101 ? 10.508 -6.004 0.181 1 88.75 101 ASN A CA 1
ATOM 873 C C . ASN A 1 101 ? 9.844 -5.035 1.156 1 88.75 101 ASN A C 1
ATOM 875 O O . ASN A 1 101 ? 9.961 -3.816 1.004 1 88.75 101 ASN A O 1
ATOM 879 N N . PHE A 1 102 ? 9.297 -5.547 2.139 1 89.44 102 PHE A N 1
ATOM 880 C CA . PHE A 1 102 ? 8.5 -4.82 3.117 1 89.44 102 PHE A CA 1
ATOM 881 C C . PHE A 1 102 ? 9.336 -3.732 3.789 1 89.44 102 PHE A C 1
ATOM 883 O O . PHE A 1 102 ? 8.852 -2.619 4.008 1 89.44 102 PHE A O 1
ATOM 890 N N . SER A 1 103 ? 10.578 -4.027 4.016 1 93.69 103 SER A N 1
ATOM 891 C CA . 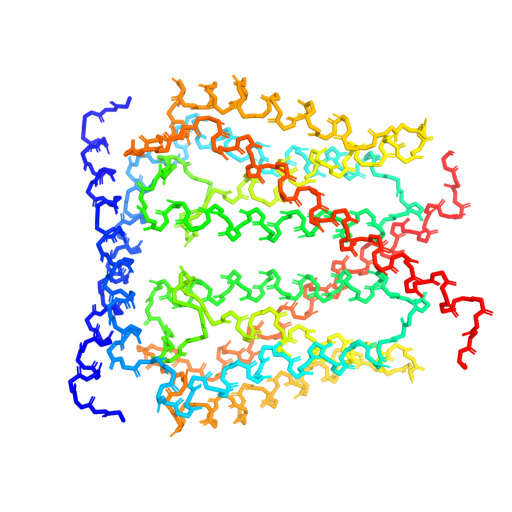SER A 1 103 ? 11.469 -3.105 4.719 1 93.69 103 SER A CA 1
ATOM 892 C C . SER A 1 103 ? 11.742 -1.859 3.881 1 93.69 103 SER A C 1
ATOM 894 O O . SER A 1 103 ? 11.672 -0.737 4.387 1 93.69 103 SER A O 1
ATOM 896 N N . LEU A 1 104 ? 12.016 -2.049 2.639 1 93.69 104 LEU A N 1
ATOM 897 C CA . LEU A 1 104 ? 12.273 -0.928 1.739 1 93.69 104 LEU A CA 1
ATOM 898 C C . LEU A 1 104 ? 10.992 -0.146 1.469 1 93.69 104 LEU A C 1
ATOM 900 O O . LEU A 1 104 ? 11 1.087 1.466 1 93.69 104 LEU A O 1
ATOM 904 N N . ASP A 1 105 ? 9.922 -0.822 1.336 1 93.44 105 ASP A N 1
ATOM 905 C CA . ASP A 1 105 ? 8.648 -0.231 0.93 1 93.44 105 ASP A CA 1
ATOM 906 C C . ASP A 1 105 ? 8.031 0.571 2.072 1 93.44 105 ASP A C 1
ATOM 908 O O . ASP A 1 105 ? 7.48 1.652 1.85 1 93.44 105 ASP A O 1
ATOM 912 N N . VAL A 1 106 ? 8.117 0.056 3.229 1 93.56 106 VAL A N 1
ATOM 913 C CA . VAL A 1 106 ? 7.375 0.623 4.352 1 93.56 106 VAL A CA 1
ATOM 914 C C . VAL A 1 106 ? 8.25 1.64 5.086 1 93.56 106 VAL A C 1
ATOM 916 O O . VAL A 1 106 ? 7.738 2.611 5.648 1 93.56 106 VAL A O 1
ATOM 919 N N . SER A 1 107 ? 9.523 1.379 5.059 1 97 107 SER A N 1
ATOM 920 C CA . SER A 1 107 ? 10.312 2.102 6.051 1 97 107 SER A CA 1
ATOM 921 C C . SER A 1 107 ? 11.453 2.879 5.395 1 97 107 SER A C 1
ATOM 923 O O . SER A 1 107 ? 11.367 4.098 5.246 1 97 107 SER A O 1
ATOM 925 N N . LEU A 1 108 ? 12.406 2.264 4.805 1 97.69 108 LEU A N 1
ATOM 926 C CA . LEU A 1 108 ? 13.648 2.926 4.406 1 97.69 108 LEU A CA 1
ATOM 927 C C . LEU A 1 108 ? 13.375 4.008 3.365 1 97.69 108 LEU A C 1
ATOM 929 O O . LEU A 1 108 ? 13.805 5.152 3.527 1 97.69 108 LEU A O 1
ATOM 933 N N . ILE A 1 109 ? 12.641 3.641 2.357 1 97.38 109 ILE A N 1
ATOM 934 C CA . ILE A 1 109 ? 12.461 4.562 1.244 1 97.38 109 ILE A CA 1
ATOM 935 C C . ILE A 1 109 ? 11.516 5.691 1.658 1 97.38 109 ILE A C 1
ATOM 937 O O . ILE A 1 109 ? 11.867 6.871 1.566 1 97.38 109 ILE A O 1
ATOM 941 N N . PRO A 1 110 ? 10.367 5.379 2.17 1 97.94 110 PRO A N 1
ATOM 942 C CA . PRO A 1 110 ? 9.461 6.457 2.561 1 97.94 110 PRO A CA 1
ATOM 943 C C . PRO A 1 110 ? 10.055 7.371 3.631 1 97.94 110 PRO A C 1
ATOM 945 O O . PRO A 1 110 ? 9.898 8.594 3.562 1 97.94 110 PRO A O 1
ATOM 948 N N . VAL A 1 111 ? 10.688 6.816 4.582 1 98.12 111 VAL A N 1
ATOM 949 C CA . VAL A 1 111 ? 11.258 7.609 5.668 1 98.12 111 VAL A CA 1
ATOM 950 C C . VAL A 1 111 ? 12.375 8.5 5.129 1 98.12 111 VAL A C 1
ATOM 952 O O . VAL A 1 111 ? 12.5 9.656 5.523 1 98.12 111 VAL A O 1
ATOM 955 N N . SER A 1 112 ? 13.203 7.969 4.227 1 98.38 112 SER A N 1
ATOM 956 C CA . SER A 1 112 ? 14.273 8.758 3.621 1 98.38 112 SER A CA 1
ATOM 957 C C . SER A 1 112 ? 13.711 9.977 2.895 1 98.38 112 SER A C 1
ATOM 959 O O . SER A 1 112 ? 14.203 11.094 3.078 1 98.38 112 SER A O 1
ATOM 961 N N . PHE A 1 113 ? 12.703 9.758 2.18 1 98.44 113 PHE A N 1
ATOM 962 C CA . PHE A 1 113 ? 12.125 10.867 1.429 1 98.44 113 PHE A CA 1
ATOM 963 C C . PHE A 1 113 ? 11.383 11.828 2.357 1 98.44 113 PHE A C 1
ATOM 965 O O . PHE A 1 113 ? 11.359 13.031 2.119 1 98.44 113 PHE A O 1
ATOM 972 N N . MET A 1 114 ? 10.766 11.297 3.344 1 97.75 114 MET A N 1
ATOM 973 C CA . MET A 1 114 ? 10.078 12.133 4.324 1 97.75 114 MET A CA 1
ATOM 974 C C . MET A 1 114 ? 11.055 13.094 5 1 97.75 114 MET A C 1
ATOM 976 O O . MET A 1 114 ? 10.781 14.289 5.121 1 97.75 114 MET A O 1
ATOM 980 N N . LEU A 1 115 ? 12.117 12.531 5.484 1 97.75 115 LEU A N 1
ATOM 981 C CA . LEU A 1 115 ? 13.109 13.344 6.18 1 97.75 115 LEU A CA 1
ATOM 982 C C . LEU A 1 115 ? 13.734 14.375 5.242 1 97.75 115 LEU A C 1
ATOM 984 O O . LEU A 1 115 ? 14 15.508 5.641 1 97.75 115 LEU A O 1
ATOM 988 N N . LEU A 1 116 ? 13.984 13.984 4 1 98.19 116 LEU A N 1
ATOM 989 C CA . LEU A 1 116 ? 14.484 14.945 3.02 1 98.19 116 LEU A CA 1
ATOM 990 C C . LEU A 1 116 ? 13.469 16.062 2.781 1 98.19 116 LEU A C 1
ATOM 992 O O . LEU A 1 116 ? 13.828 17.234 2.703 1 98.19 116 LEU A O 1
ATOM 996 N N . TYR A 1 117 ? 12.227 15.641 2.615 1 97.75 117 TYR A N 1
ATOM 997 C CA . TYR A 1 117 ? 11.148 16.609 2.4 1 97.75 117 TYR A CA 1
ATOM 998 C C . TYR A 1 117 ? 11.055 17.594 3.561 1 97.75 117 TYR A C 1
ATOM 1000 O O . TYR A 1 117 ? 10.953 18.797 3.348 1 97.75 117 TYR A O 1
ATOM 1008 N N . GLN A 1 118 ? 11.086 17.094 4.711 1 97.38 118 GLN A N 1
ATOM 1009 C CA . GLN A 1 118 ? 11.086 17.922 5.914 1 97.38 118 GLN A CA 1
ATOM 1010 C C . GLN A 1 118 ? 12.25 18.906 5.91 1 97.38 118 GLN A C 1
ATOM 1012 O O . GLN A 1 118 ? 12.078 20.094 6.191 1 97.38 118 GLN A O 1
ATOM 1017 N N . TRP A 1 119 ? 13.484 18.359 5.66 1 97.12 119 TRP A N 1
ATOM 1018 C CA . TRP A 1 119 ? 14.68 19.203 5.621 1 97.12 119 TRP A CA 1
ATOM 1019 C C . TRP A 1 119 ? 14.539 20.312 4.582 1 97.12 119 TRP A C 1
ATOM 1021 O O . TRP A 1 119 ? 14.891 21.453 4.848 1 97.12 119 TRP A O 1
ATOM 1031 N N . ALA A 1 120 ? 14.047 19.922 3.439 1 97 120 ALA A N 1
ATOM 1032 C CA . ALA A 1 120 ? 13.867 20.906 2.369 1 97 120 ALA A CA 1
ATOM 1033 C C . ALA A 1 120 ? 12.859 21.984 2.771 1 97 120 ALA A C 1
ATOM 1035 O O . ALA A 1 120 ? 13.07 23.156 2.496 1 97 120 ALA A O 1
ATOM 1036 N N . LEU A 1 121 ? 11.766 21.609 3.354 1 94.75 121 LEU A N 1
ATOM 1037 C CA . LEU A 1 121 ? 10.742 22.547 3.814 1 94.75 121 LEU A CA 1
ATOM 1038 C C . LEU A 1 121 ? 11.312 23.5 4.855 1 94.75 121 LEU A C 1
ATOM 1040 O O . LEU A 1 121 ? 11.117 24.719 4.758 1 94.75 121 LEU A O 1
ATOM 1044 N N . ASN A 1 122 ? 12 22.953 5.797 1 94.5 122 ASN A N 1
ATOM 1045 C CA . ASN A 1 122 ? 12.5 23.734 6.918 1 94.5 122 ASN A CA 1
ATOM 1046 C C . ASN A 1 122 ? 13.617 24.672 6.484 1 94.5 122 ASN A C 1
ATOM 1048 O O . ASN A 1 122 ? 13.805 25.734 7.078 1 94.5 122 ASN A O 1
ATOM 1052 N N . ASN A 1 123 ? 14.367 24.328 5.5 1 96.19 123 ASN A N 1
ATOM 1053 C CA . ASN A 1 123 ? 15.508 25.125 5.07 1 96.19 123 ASN A CA 1
ATOM 1054 C C . ASN A 1 123 ? 15.219 25.859 3.762 1 96.19 123 ASN A C 1
ATOM 1056 O O . ASN A 1 123 ? 16.109 26.469 3.17 1 96.19 123 ASN A O 1
ATOM 1060 N N . LYS A 1 124 ? 14.047 25.766 3.229 1 95.38 124 LYS A N 1
ATOM 1061 C CA . LYS A 1 124 ? 13.602 26.422 2.008 1 95.38 124 LYS A CA 1
ATOM 1062 C C . LYS A 1 124 ? 14.461 26.016 0.813 1 95.38 124 LYS A C 1
ATOM 1064 O O . LYS A 1 124 ? 14.945 26.875 0.07 1 95.38 124 LYS A O 1
ATOM 1069 N N . LYS A 1 125 ? 14.711 24.766 0.776 1 95.94 125 LYS A N 1
ATOM 1070 C CA . LYS A 1 125 ? 15.469 24.203 -0.337 1 95.94 125 LYS A CA 1
ATOM 1071 C C . LYS A 1 125 ? 14.531 23.562 -1.367 1 95.94 125 LYS A C 1
ATOM 1073 O O . LYS A 1 125 ? 13.367 23.297 -1.074 1 95.94 125 LYS A O 1
ATOM 1078 N N . ASN A 1 126 ? 15.117 23.438 -2.525 1 96.75 126 ASN A N 1
ATOM 1079 C CA . ASN A 1 126 ? 14.336 22.859 -3.607 1 96.75 126 ASN A CA 1
ATOM 1080 C C . ASN A 1 126 ? 14.219 21.344 -3.453 1 96.75 126 ASN A C 1
ATOM 1082 O O . ASN A 1 126 ? 15.172 20.609 -3.709 1 96.75 126 ASN A O 1
ATOM 1086 N N . PHE A 1 127 ? 13.094 20.844 -3.166 1 97.38 127 PHE A N 1
ATOM 1087 C CA . PHE A 1 127 ? 12.867 19.422 -2.893 1 97.38 127 PHE A CA 1
ATOM 1088 C C . PHE A 1 127 ? 13.086 18.594 -4.145 1 97.38 127 PHE A C 1
ATOM 1090 O O . PHE A 1 127 ? 13.586 17.469 -4.066 1 97.38 127 PHE A O 1
ATOM 1097 N N . TYR A 1 128 ? 12.742 19.094 -5.316 1 97.5 128 TYR A N 1
ATOM 1098 C CA . TYR A 1 128 ? 12.859 18.328 -6.559 1 97.5 128 TYR A CA 1
ATOM 1099 C C . TYR A 1 128 ? 14.32 18.062 -6.887 1 97.5 128 TYR A C 1
ATOM 1101 O O . TYR A 1 128 ? 14.664 16.969 -7.344 1 97.5 128 TYR A O 1
ATOM 1109 N N . LEU A 1 129 ? 15.102 18.984 -6.625 1 97.69 129 LEU A N 1
ATOM 1110 C CA . LEU A 1 129 ? 16.531 18.812 -6.883 1 97.69 129 LEU A CA 1
ATOM 1111 C C . LEU A 1 129 ? 17.125 17.766 -5.945 1 97.69 129 LEU A C 1
ATOM 1113 O O . LEU A 1 129 ? 17.734 16.797 -6.398 1 97.69 129 LEU A O 1
ATOM 1117 N N . TYR A 1 130 ? 16.922 17.938 -4.664 1 97.81 130 TYR A N 1
ATOM 1118 C CA . TYR A 1 130 ? 17.531 17.047 -3.686 1 97.81 130 TYR A CA 1
ATOM 1119 C C . TYR A 1 130 ? 16.859 15.672 -3.715 1 97.81 130 TYR A C 1
ATOM 1121 O O . TYR A 1 130 ? 17.5 14.664 -3.398 1 97.81 130 TYR A O 1
ATOM 1129 N N . GLY A 1 131 ? 15.547 15.68 -4.059 1 98.19 131 GLY A N 1
ATOM 1130 C CA . GLY A 1 131 ? 14.898 14.398 -4.281 1 98.19 131 GLY A CA 1
ATOM 1131 C C . GLY A 1 131 ? 15.523 13.609 -5.418 1 98.19 131 GLY A C 1
ATOM 1132 O O . GLY A 1 131 ? 15.664 12.383 -5.324 1 98.19 131 GLY A O 1
ATOM 1133 N N . THR A 1 132 ? 15.867 14.336 -6.449 1 98.31 132 THR A N 1
ATOM 1134 C CA . THR A 1 132 ? 16.531 13.703 -7.582 1 98.31 132 THR A CA 1
ATOM 1135 C C . THR A 1 132 ? 17.906 13.164 -7.176 1 98.31 132 THR A C 1
ATOM 1137 O O . THR A 1 132 ? 18.281 12.062 -7.574 1 98.31 132 THR A O 1
ATOM 1140 N N . LEU A 1 133 ? 18.594 13.922 -6.363 1 98.19 133 LEU A N 1
ATOM 1141 C CA . LEU A 1 133 ? 19.906 13.477 -5.871 1 98.19 133 LEU A CA 1
ATOM 1142 C C . LEU A 1 133 ? 19.75 12.234 -5 1 98.19 133 LEU A C 1
ATOM 1144 O O . LEU A 1 133 ? 20.531 11.289 -5.125 1 98.19 133 LEU A O 1
ATOM 1148 N N . LEU A 1 134 ? 18.781 12.273 -4.117 1 98.25 134 LEU A N 1
ATOM 1149 C CA . LEU A 1 134 ? 18.516 11.102 -3.283 1 98.25 134 LEU A CA 1
ATOM 1150 C C . LEU A 1 134 ? 18.156 9.891 -4.137 1 98.25 134 LEU A C 1
ATOM 1152 O O . LEU A 1 134 ? 18.625 8.781 -3.877 1 98.25 134 LEU A O 1
ATOM 1156 N N . SER A 1 135 ? 17.312 10.125 -5.137 1 98.25 135 SER A N 1
ATOM 1157 C CA . SER A 1 135 ? 16.938 9.055 -6.055 1 98.25 135 SER A CA 1
ATOM 1158 C C . SER A 1 135 ? 18.172 8.477 -6.75 1 98.25 135 SER A C 1
ATOM 1160 O O . SER A 1 135 ? 18.281 7.262 -6.93 1 98.25 135 SER A O 1
ATOM 1162 N N . GLY A 1 136 ? 19.047 9.336 -7.184 1 97.62 136 GLY A N 1
ATOM 1163 C CA . GLY A 1 136 ? 20.297 8.883 -7.77 1 97.62 136 GLY A CA 1
ATOM 1164 C C . GLY A 1 136 ? 21.141 8.039 -6.824 1 97.62 136 GLY A C 1
ATOM 1165 O O . GLY A 1 136 ? 21.641 6.98 -7.203 1 97.62 136 GLY A O 1
ATOM 1166 N N . PHE A 1 137 ? 21.297 8.5 -5.602 1 97.88 137 PHE A N 1
ATOM 1167 C CA . PHE A 1 137 ? 22.047 7.762 -4.594 1 97.88 137 PHE A CA 1
ATOM 1168 C C . PHE A 1 137 ? 21.422 6.383 -4.371 1 97.88 137 PHE A C 1
ATOM 1170 O O . PHE A 1 137 ? 22.141 5.379 -4.328 1 97.88 137 PHE A O 1
ATOM 1177 N N . LEU A 1 138 ? 20.141 6.344 -4.246 1 97.06 138 LEU A N 1
ATOM 1178 C CA . LEU A 1 138 ? 19.453 5.09 -3.963 1 97.06 138 LEU A CA 1
ATOM 1179 C C . LEU A 1 138 ? 19.547 4.129 -5.145 1 97.06 138 LEU A C 1
ATOM 1181 O O . LEU A 1 138 ? 19.781 2.932 -4.957 1 97.06 138 LEU A O 1
ATOM 1185 N N . ALA A 1 139 ? 19.422 4.648 -6.328 1 96.44 139 ALA A N 1
ATOM 1186 C CA . ALA A 1 139 ? 19.375 3.805 -7.523 1 96.44 139 ALA A CA 1
ATOM 1187 C C . ALA A 1 139 ? 20.781 3.373 -7.938 1 96.44 139 ALA A C 1
ATOM 1189 O O . ALA A 1 139 ? 21.016 2.201 -8.242 1 96.44 139 ALA A O 1
ATOM 1190 N N . PHE A 1 140 ? 21.812 4.285 -7.855 1 96.88 140 PHE A N 1
ATOM 1191 C CA . PHE A 1 140 ? 23.094 4.027 -8.492 1 96.88 140 PHE A CA 1
ATOM 1192 C C . PHE A 1 140 ? 24.125 3.602 -7.457 1 96.88 140 PHE A C 1
ATOM 1194 O O . PHE A 1 140 ? 25.188 3.076 -7.812 1 96.88 140 PHE A O 1
ATOM 1201 N N . ILE A 1 141 ? 23.859 3.771 -6.234 1 96.88 141 ILE A N 1
ATOM 1202 C CA . ILE A 1 141 ? 24.828 3.396 -5.211 1 96.88 141 ILE A CA 1
ATOM 1203 C C . ILE A 1 141 ? 24.203 2.373 -4.262 1 96.88 141 ILE A C 1
ATOM 1205 O O . ILE A 1 141 ? 24.703 1.25 -4.145 1 96.88 141 ILE A O 1
ATOM 1209 N N . PHE A 1 142 ? 23.109 2.717 -3.697 1 96.19 142 PHE A N 1
ATOM 1210 C CA . PHE A 1 142 ? 22.5 1.896 -2.658 1 96.19 142 PHE A CA 1
ATOM 1211 C C . PHE A 1 142 ? 22.047 0.557 -3.225 1 96.19 142 PHE A C 1
ATOM 1213 O O . PHE A 1 142 ? 22.344 -0.497 -2.662 1 96.19 142 PHE A O 1
ATOM 1220 N N . LYS A 1 143 ? 21.312 0.523 -4.32 1 94.56 143 LYS A N 1
ATOM 1221 C CA . LYS A 1 143 ? 20.75 -0.71 -4.867 1 94.56 143 LYS A CA 1
ATOM 1222 C C . LYS A 1 143 ? 21.859 -1.624 -5.395 1 94.56 143 LYS A C 1
ATOM 1224 O O . LYS A 1 143 ? 21.812 -2.838 -5.188 1 94.56 143 LYS A O 1
ATOM 1229 N N . PRO A 1 144 ? 22.875 -1.048 -6.047 1 94.5 144 PRO A N 1
ATOM 1230 C CA . PRO A 1 144 ? 24 -1.896 -6.434 1 94.5 144 PRO A CA 1
ATOM 1231 C C . PRO A 1 144 ? 24.703 -2.529 -5.234 1 94.5 144 PRO A C 1
ATOM 1233 O O . PRO A 1 144 ? 25.172 -3.668 -5.316 1 94.5 144 PRO A O 1
ATOM 1236 N N . ILE A 1 145 ? 24.781 -1.842 -4.176 1 95.81 145 ILE A N 1
ATOM 1237 C CA . ILE A 1 145 ? 25.359 -2.404 -2.963 1 95.81 145 ILE A CA 1
ATOM 1238 C C . ILE A 1 145 ? 24.484 -3.559 -2.465 1 95.81 145 ILE A C 1
ATOM 1240 O O . ILE A 1 145 ? 25 -4.609 -2.076 1 95.81 145 ILE A O 1
ATOM 1244 N N . LEU A 1 146 ? 23.188 -3.41 -2.49 1 95 146 LEU A N 1
ATOM 1245 C CA . LEU A 1 146 ? 22.266 -4.473 -2.086 1 95 146 LEU A CA 1
ATOM 1246 C C . LEU A 1 146 ? 22.406 -5.688 -3 1 95 146 LEU A C 1
ATOM 1248 O O . LEU A 1 146 ? 22.391 -6.828 -2.531 1 95 146 LEU A O 1
ATOM 1252 N N . LYS A 1 147 ? 22.562 -5.449 -4.301 1 93.81 147 LYS A N 1
ATOM 1253 C CA . LYS A 1 147 ? 22.719 -6.531 -5.273 1 93.81 147 LYS A CA 1
ATOM 1254 C C . LYS A 1 147 ? 24 -7.324 -5.02 1 93.81 147 LYS A C 1
ATOM 1256 O O . LYS A 1 147 ? 23.984 -8.555 -5.051 1 93.81 147 LYS A O 1
ATOM 1261 N N . SER A 1 148 ? 25.062 -6.629 -4.734 1 94.19 148 SER A N 1
ATOM 1262 C CA . SER A 1 148 ? 26.359 -7.273 -4.508 1 94.19 148 SER A CA 1
ATOM 1263 C C . SER A 1 148 ? 26.312 -8.164 -3.273 1 94.19 148 SER A C 1
ATOM 1265 O O . SER A 1 148 ? 27.109 -9.102 -3.15 1 94.19 148 SER A O 1
ATOM 1267 N N . HIS A 1 149 ? 25.328 -7.898 -2.422 1 94.62 149 HIS A N 1
ATOM 1268 C CA . HIS A 1 149 ? 25.203 -8.688 -1.2 1 94.62 149 HIS A CA 1
ATOM 1269 C C . HIS A 1 149 ? 24.016 -9.633 -1.264 1 94.62 149 HIS A C 1
ATOM 1271 O O . HIS A 1 149 ? 23.562 -10.141 -0.235 1 94.62 149 HIS A O 1
ATOM 1277 N N . ASN A 1 150 ? 23.422 -9.719 -2.408 1 92.25 150 ASN A N 1
ATOM 1278 C CA . ASN A 1 150 ? 22.375 -10.672 -2.719 1 92.25 150 ASN A CA 1
ATOM 1279 C C . ASN A 1 150 ? 21.078 -10.32 -1.999 1 92.25 150 ASN A C 1
ATOM 1281 O O . ASN A 1 150 ? 20.328 -11.211 -1.581 1 92.25 150 ASN A O 1
ATOM 1285 N N . LEU A 1 151 ? 20.891 -9.086 -1.767 1 94.06 151 LEU A N 1
ATOM 1286 C CA . LEU A 1 151 ? 19.641 -8.648 -1.135 1 94.06 151 LEU A CA 1
ATOM 1287 C C . LEU A 1 151 ? 18.594 -8.328 -2.184 1 94.06 151 LEU A C 1
ATOM 1289 O O . LEU A 1 151 ? 17.391 -8.273 -1.868 1 94.06 151 LEU A O 1
ATOM 1293 N N . ILE A 1 152 ? 19.062 -8.109 -3.348 1 93.06 152 ILE A N 1
ATOM 1294 C CA . ILE A 1 152 ? 18.172 -7.879 -4.488 1 93.06 152 ILE A CA 1
ATOM 1295 C C . ILE A 1 152 ? 18.797 -8.484 -5.746 1 93.06 152 ILE A C 1
ATOM 1297 O O . ILE A 1 152 ? 20.016 -8.508 -5.895 1 93.06 152 ILE A O 1
ATOM 1301 N N . GLU A 1 153 ? 17.969 -9.008 -6.547 1 92.25 153 GLU A N 1
ATOM 1302 C CA . GLU A 1 153 ? 18.406 -9.523 -7.84 1 92.25 153 GLU A CA 1
ATOM 1303 C C . GLU A 1 153 ? 17.594 -8.93 -8.984 1 92.25 153 GLU A C 1
ATOM 1305 O O . GLU A 1 153 ? 16.375 -8.781 -8.867 1 92.25 153 GLU A O 1
ATOM 1310 N N . TRP A 1 154 ? 18.312 -8.664 -10.016 1 90.06 154 TRP A N 1
ATOM 1311 C CA . TRP A 1 154 ? 17.672 -8.18 -11.234 1 90.06 154 TRP A CA 1
ATOM 1312 C C . TRP A 1 154 ? 17.531 -9.297 -12.258 1 90.06 154 TRP A C 1
ATOM 1314 O O . TRP A 1 154 ? 18.422 -10.141 -12.391 1 90.06 154 TRP A O 1
ATOM 1324 N N . HIS A 1 155 ? 16.406 -9.133 -12.898 1 90 155 HIS A N 1
ATOM 1325 C CA . HIS A 1 155 ? 16.172 -10.109 -13.953 1 90 155 HIS A CA 1
ATOM 1326 C C . HIS A 1 155 ? 15.773 -9.422 -15.258 1 90 155 HIS A C 1
ATOM 1328 O O . HIS A 1 155 ? 15.352 -8.266 -15.242 1 90 155 HIS A O 1
ATOM 1334 N N . LEU A 1 156 ? 16.047 -10.117 -16.344 1 90.12 156 LEU A N 1
ATOM 1335 C CA . LEU A 1 156 ? 15.617 -9.688 -17.672 1 90.12 156 LEU A CA 1
ATOM 1336 C C . LEU A 1 156 ? 16.141 -8.297 -18 1 90.12 156 LEU A C 1
ATOM 1338 O O . LEU A 1 156 ? 17.359 -8.07 -18 1 90.12 156 LEU A O 1
ATOM 1342 N N . TRP A 1 157 ? 15.25 -7.312 -18.219 1 83.06 157 TRP A N 1
ATOM 1343 C CA . TRP A 1 157 ? 15.695 -6.027 -18.75 1 83.06 157 TRP A CA 1
ATOM 1344 C C . TRP A 1 157 ? 15.719 -4.965 -17.656 1 83.06 157 TRP A C 1
ATOM 1346 O O . TRP A 1 157 ? 15.883 -3.775 -17.938 1 83.06 157 TRP A O 1
ATOM 1356 N N . ALA A 1 158 ? 15.516 -5.43 -16.453 1 84.5 158 ALA A N 1
ATOM 1357 C CA . ALA A 1 158 ? 15.547 -4.473 -15.359 1 84.5 158 ALA A CA 1
ATOM 1358 C C . ALA A 1 158 ? 16.953 -3.926 -15.148 1 84.5 158 ALA A C 1
ATOM 1360 O O . ALA A 1 158 ? 17.938 -4.676 -15.195 1 84.5 158 ALA A O 1
ATOM 1361 N N . ASN A 1 159 ? 17.047 -2.52 -14.938 1 88.06 159 ASN A N 1
ATOM 1362 C CA . ASN A 1 159 ? 18.344 -1.903 -14.664 1 88.06 159 ASN A CA 1
ATOM 1363 C C . ASN A 1 159 ? 18.203 -0.712 -13.719 1 88.06 159 ASN A C 1
ATOM 1365 O O . ASN A 1 159 ? 17.094 -0.3 -13.391 1 88.06 159 ASN A O 1
ATOM 1369 N N . VAL A 1 160 ? 19.312 -0.223 -13.375 1 90.19 160 VAL A N 1
ATOM 1370 C CA . VAL A 1 160 ? 19.375 0.792 -12.328 1 90.19 160 VAL A CA 1
ATOM 1371 C C . VAL A 1 160 ? 18.797 2.104 -12.844 1 90.19 160 VAL A C 1
ATOM 1373 O O . VAL A 1 160 ? 18.234 2.891 -12.07 1 90.19 160 VAL A O 1
ATOM 1376 N N . LEU A 1 161 ? 18.844 2.295 -14.117 1 90.81 161 LEU A N 1
ATOM 1377 C CA . LEU A 1 161 ? 18.312 3.523 -14.695 1 90.81 161 LEU A CA 1
ATOM 1378 C C . LEU A 1 161 ? 16.797 3.566 -14.578 1 90.81 161 LEU A C 1
ATOM 1380 O O . LEU A 1 161 ? 16.219 4.613 -14.266 1 90.81 161 LEU A O 1
ATOM 1384 N N . TYR A 1 162 ? 16.172 2.477 -14.812 1 90 162 TYR A N 1
ATOM 1385 C CA . TYR A 1 162 ? 14.719 2.406 -14.68 1 90 162 TYR A CA 1
ATOM 1386 C C . TYR A 1 162 ? 14.289 2.633 -13.234 1 90 162 TYR A C 1
ATOM 1388 O O . TYR A 1 162 ? 13.289 3.312 -12.977 1 90 162 TYR A O 1
ATOM 1396 N N . LEU A 1 163 ? 15.062 2.123 -12.398 1 91 163 LEU A N 1
ATOM 1397 C CA . LEU A 1 163 ? 14.766 2.324 -10.984 1 91 163 LEU A CA 1
ATOM 1398 C C . LEU A 1 163 ? 14.891 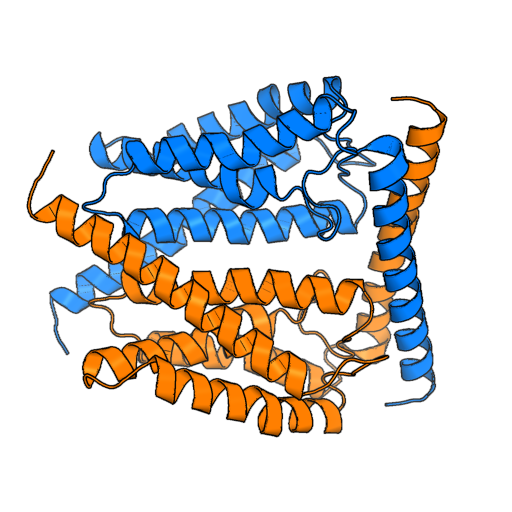3.797 -10.602 1 91 163 LEU A C 1
ATOM 1400 O O . LEU A 1 163 ? 14.094 4.309 -9.82 1 91 163 LEU A O 1
ATOM 1404 N N . PHE A 1 164 ? 15.93 4.41 -11.156 1 96.19 164 PHE A N 1
ATOM 1405 C CA . PHE A 1 164 ? 16.141 5.836 -10.922 1 96.19 164 PHE A CA 1
ATOM 1406 C C . PHE A 1 164 ? 14.922 6.637 -11.375 1 96.19 164 PHE A C 1
ATOM 1408 O O . PHE A 1 164 ? 14.422 7.477 -10.625 1 96.19 164 PHE A O 1
ATOM 1415 N N . ILE A 1 165 ? 14.422 6.348 -12.516 1 96.12 165 ILE A N 1
ATOM 1416 C CA . ILE A 1 165 ? 13.273 7.059 -13.078 1 96.12 165 ILE A CA 1
ATOM 1417 C C . ILE A 1 165 ? 12.031 6.793 -12.227 1 96.12 165 ILE A C 1
ATOM 1419 O O . ILE A 1 165 ? 11.258 7.707 -11.953 1 96.12 165 ILE A O 1
ATOM 1423 N N . PHE A 1 166 ? 11.883 5.637 -11.758 1 94.38 166 PHE A N 1
ATOM 1424 C CA . PHE A 1 166 ? 10.75 5.266 -10.93 1 94.38 166 PHE A CA 1
ATOM 1425 C C . PHE A 1 166 ? 10.766 6.031 -9.609 1 94.38 166 PHE A C 1
ATOM 1427 O O . PHE A 1 166 ? 9.727 6.496 -9.141 1 94.38 166 PHE A O 1
ATOM 1434 N N . TYR A 1 167 ? 11.961 6.141 -9.016 1 97.19 167 TYR A N 1
ATOM 1435 C CA . T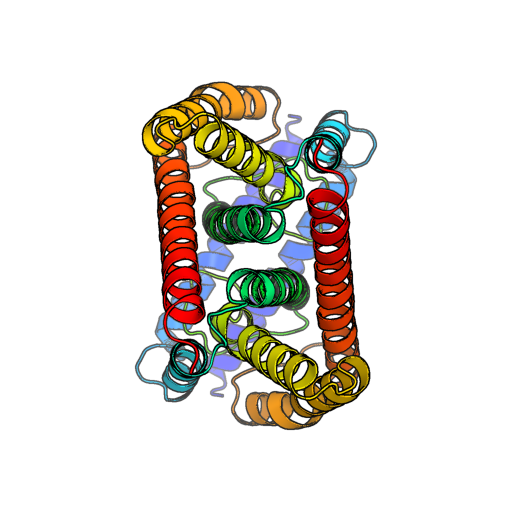YR A 1 167 ? 12.07 6.906 -7.781 1 97.19 167 TYR A CA 1
ATOM 1436 C C . TYR A 1 167 ? 11.617 8.344 -7.988 1 97.19 167 TYR A C 1
ATOM 1438 O O . TYR A 1 167 ? 10.906 8.906 -7.156 1 97.19 167 TYR A O 1
ATOM 1446 N N . ILE A 1 168 ? 11.992 8.867 -9.102 1 97.88 168 ILE A N 1
ATOM 1447 C CA . ILE A 1 168 ? 11.641 10.25 -9.398 1 97.88 168 ILE A CA 1
ATOM 1448 C C . ILE A 1 168 ? 10.133 10.383 -9.57 1 97.88 168 ILE A C 1
ATOM 1450 O O . ILE A 1 168 ? 9.508 11.273 -8.992 1 97.88 168 ILE A O 1
ATOM 1454 N N . ILE A 1 169 ? 9.578 9.531 -10.297 1 97.56 169 ILE A N 1
ATOM 1455 C CA . ILE A 1 169 ? 8.141 9.547 -10.531 1 97.56 169 ILE A CA 1
ATOM 1456 C C . ILE A 1 169 ? 7.398 9.453 -9.195 1 97.56 169 ILE A C 1
ATOM 1458 O O . ILE A 1 169 ? 6.453 10.203 -8.945 1 97.56 169 ILE A O 1
ATOM 1462 N N . ILE A 1 170 ? 7.828 8.617 -8.328 1 97 170 ILE A N 1
ATOM 1463 C CA . ILE A 1 170 ? 7.168 8.328 -7.055 1 97 170 ILE A CA 1
ATOM 1464 C C . ILE A 1 170 ? 7.199 9.57 -6.164 1 97 170 ILE A C 1
ATOM 1466 O O . ILE A 1 170 ? 6.164 9.992 -5.648 1 97 170 ILE A O 1
ATOM 1470 N N . PHE A 1 171 ? 8.398 10.172 -5.977 1 97.56 171 PHE A N 1
ATOM 1471 C CA . PHE A 1 171 ? 8.414 11.281 -5.027 1 97.56 171 PHE A CA 1
ATOM 1472 C C . PHE A 1 171 ? 7.77 12.523 -5.629 1 97.56 171 PHE A C 1
ATOM 1474 O O . PHE A 1 171 ? 7.199 13.344 -4.906 1 97.56 171 PHE A O 1
ATOM 1481 N N . VAL A 1 172 ? 7.773 12.648 -6.992 1 97.88 172 VAL A N 1
ATOM 1482 C CA . VAL A 1 172 ? 7.129 13.789 -7.633 1 97.88 172 VAL A CA 1
ATOM 1483 C C . VAL A 1 172 ? 5.613 13.672 -7.484 1 97.88 172 VAL A C 1
ATOM 1485 O O . VAL A 1 172 ? 4.949 14.641 -7.102 1 97.88 172 VAL A O 1
ATOM 1488 N N . ILE A 1 173 ? 5.09 12.508 -7.754 1 97.62 173 ILE A N 1
ATOM 1489 C CA . ILE A 1 173 ? 3.65 12.305 -7.613 1 97.62 173 ILE A CA 1
ATOM 1490 C C . ILE A 1 173 ? 3.244 12.484 -6.152 1 97.62 173 ILE A C 1
ATOM 1492 O O . ILE A 1 173 ? 2.201 13.078 -5.859 1 97.62 173 ILE A O 1
ATOM 1496 N N . SER A 1 174 ? 4.047 11.953 -5.305 1 97.81 174 SER A N 1
ATOM 1497 C CA . SER A 1 174 ? 3.768 12.109 -3.879 1 97.81 174 SER A CA 1
ATOM 1498 C C . SER A 1 174 ? 3.74 13.586 -3.484 1 97.81 174 SER A C 1
ATOM 1500 O O . SER A 1 174 ? 2.873 14.016 -2.721 1 97.81 174 SER A O 1
ATOM 1502 N N . LYS A 1 175 ? 4.695 14.344 -4.008 1 97.69 175 LYS A N 1
ATOM 1503 C CA . LYS A 1 175 ? 4.754 15.781 -3.734 1 97.69 175 LYS A CA 1
ATOM 1504 C C . LYS A 1 175 ? 3.535 16.5 -4.309 1 97.69 175 LYS A C 1
ATOM 1506 O O . LYS A 1 175 ? 2.963 17.375 -3.662 1 97.69 175 LYS A O 1
ATOM 1511 N N . TRP A 1 176 ? 3.209 16.125 -5.484 1 96.94 176 TRP A N 1
ATOM 1512 C CA . TRP A 1 176 ? 2.047 16.734 -6.117 1 96.94 176 TRP A CA 1
ATOM 1513 C C . TRP A 1 176 ? 0.777 16.438 -5.324 1 96.94 176 TRP A C 1
ATOM 1515 O O . TRP A 1 176 ? -0.075 17.312 -5.156 1 96.94 176 TRP A O 1
ATOM 1525 N N . LEU A 1 177 ? 0.623 15.203 -4.883 1 95.31 177 LEU A N 1
ATOM 1526 C CA . LEU A 1 177 ? -0.518 14.82 -4.055 1 95.31 177 LEU A CA 1
ATOM 1527 C C . LEU A 1 177 ? -0.533 15.617 -2.754 1 95.31 177 LEU A C 1
ATOM 1529 O O . LEU A 1 177 ? -1.586 16.094 -2.328 1 95.31 177 LEU A O 1
ATOM 1533 N N . THR A 1 178 ? 0.572 15.734 -2.184 1 95.75 178 THR A N 1
ATOM 1534 C CA . THR A 1 178 ? 0.699 16.484 -0.94 1 95.75 178 THR A CA 1
ATOM 1535 C C . THR A 1 178 ? 0.357 17.953 -1.162 1 95.75 178 THR A C 1
ATOM 1537 O O . THR A 1 178 ? -0.322 18.578 -0.338 1 95.75 178 THR A O 1
ATOM 1540 N N . ASN A 1 179 ? 0.826 18.5 -2.314 1 94.56 179 ASN A N 1
ATOM 1541 C CA . ASN A 1 179 ? 0.505 19.891 -2.652 1 94.56 179 ASN A CA 1
ATOM 1542 C C . ASN A 1 179 ? -0.996 20.078 -2.842 1 94.56 179 ASN A C 1
ATOM 1544 O O . ASN A 1 179 ? -1.54 21.125 -2.475 1 94.56 179 ASN A O 1
ATOM 1548 N N . LEU A 1 180 ? -1.579 19.172 -3.443 1 91.81 180 LEU A N 1
ATOM 1549 C CA . LEU A 1 180 ? -3.025 19.234 -3.629 1 91.81 180 LEU A CA 1
ATOM 1550 C C . LEU A 1 180 ? -3.742 19.328 -2.287 1 91.81 180 LEU A C 1
ATOM 1552 O O . LEU A 1 180 ? -4.641 20.156 -2.121 1 91.81 180 LEU A O 1
ATOM 1556 N N . PHE A 1 181 ? -3.348 18.484 -1.371 1 91.81 181 PHE A N 1
ATOM 1557 C CA . PHE A 1 181 ? -3.971 18.5 -0.053 1 91.81 181 PHE A CA 1
ATOM 1558 C C . PHE A 1 181 ? -3.627 19.781 0.7 1 91.81 181 PHE A C 1
ATOM 1560 O O . PHE A 1 181 ? -4.434 20.281 1.485 1 91.81 181 PHE A O 1
ATOM 1567 N N . SER A 1 182 ? -2.443 20.266 0.5 1 90.56 182 SER A N 1
ATOM 1568 C CA . SER A 1 182 ? -2.084 21.562 1.07 1 90.56 182 SER A CA 1
ATOM 1569 C C . SER A 1 182 ? -2.98 22.672 0.532 1 90.56 182 SER A C 1
ATOM 1571 O O . SER A 1 182 ? -3.387 23.562 1.279 1 90.56 182 SER A O 1
ATOM 1573 N N . TYR A 1 183 ? -3.164 22.531 -0.699 1 87.69 183 TYR A N 1
ATOM 1574 C CA . TYR A 1 183 ? -4.051 23.516 -1.329 1 87.69 183 TYR A CA 1
ATOM 1575 C C . TYR A 1 183 ? -5.453 23.438 -0.739 1 87.69 183 TYR A C 1
ATOM 1577 O O . TYR A 1 183 ? -6.074 24.469 -0.465 1 87.69 183 TYR A O 1
ATOM 1585 N N . PHE A 1 184 ? -5.938 22.234 -0.545 1 83.5 184 PHE A N 1
ATOM 1586 C CA . PHE A 1 184 ? -7.234 22.031 0.097 1 83.5 184 PHE A CA 1
ATOM 1587 C C . PHE A 1 184 ? -7.266 22.719 1.463 1 83.5 184 PHE A C 1
ATOM 1589 O O . PHE A 1 184 ? -8.203 23.453 1.774 1 83.5 184 PHE A O 1
ATOM 1596 N N . GLU A 1 185 ? -6.305 22.422 2.205 1 85.12 185 GLU A N 1
ATOM 1597 C CA . GLU A 1 185 ? -6.273 22.953 3.568 1 85.12 185 GLU A CA 1
ATOM 1598 C C . GLU A 1 185 ? -6.184 24.469 3.572 1 85.12 185 GLU A C 1
ATOM 1600 O O . GLU A 1 185 ? -6.812 25.141 4.398 1 85.12 185 GLU A O 1
ATOM 1605 N N . TYR A 1 186 ? -5.367 25 2.715 1 83.94 186 TYR A N 1
ATOM 1606 C CA . TYR A 1 186 ? -5.219 26.453 2.613 1 83.94 186 TYR A CA 1
ATOM 1607 C C . TYR A 1 186 ? -6.547 27.109 2.254 1 83.94 186 TYR A C 1
ATOM 1609 O O . TYR A 1 186 ? -6.957 28.078 2.895 1 83.94 186 TYR A O 1
ATOM 1617 N N . ARG A 1 187 ? -7.266 26.594 1.374 1 83.44 187 ARG A N 1
ATOM 1618 C CA . ARG A 1 187 ? -8.539 27.141 0.927 1 83.44 187 ARG A CA 1
ATOM 1619 C C . ARG A 1 187 ? -9.617 26.969 1.992 1 83.44 187 ARG A C 1
ATOM 1621 O O . ARG A 1 187 ? -10.453 27.844 2.184 1 83.44 187 ARG A O 1
ATOM 1628 N N . GLY A 1 188 ? -9.602 25.812 2.594 1 81.75 188 GLY A N 1
ATOM 1629 C CA . GLY A 1 188 ? -10.578 25.547 3.639 1 81.75 188 GLY A CA 1
ATOM 1630 C C . GLY A 1 188 ? -10.461 26.5 4.816 1 81.75 188 GLY A C 1
ATOM 1631 O O . GLY A 1 188 ? -11.469 26.922 5.379 1 81.75 188 GLY A O 1
ATOM 1632 N N . LYS A 1 189 ? -9.328 26.828 5.203 1 79.44 189 LYS A N 1
ATOM 1633 C CA . LYS A 1 189 ? -9.102 27.719 6.336 1 79.44 189 LYS A CA 1
ATOM 1634 C C . LYS A 1 189 ? -9.422 29.172 5.969 1 79.44 189 LYS A C 1
ATOM 1636 O O . LYS A 1 189 ? -9.773 29.969 6.84 1 79.44 189 LYS A O 1
ATOM 1641 N N . LYS A 1 190 ? -9.234 29.594 4.863 1 78.44 190 LYS A N 1
ATOM 1642 C CA . LYS A 1 190 ? -9.523 30.953 4.441 1 78.44 190 LYS A CA 1
ATOM 1643 C C . LYS A 1 190 ? -11.016 31.156 4.23 1 78.44 190 LYS A C 1
ATOM 1645 O O . LYS A 1 190 ? -11.555 32.219 4.555 1 78.44 190 LYS A O 1
ATOM 1650 N N . ILE A 1 191 ? -11.656 30.172 3.592 1 70.25 191 ILE A N 1
ATOM 1651 C CA . ILE A 1 191 ? -13.086 30.281 3.346 1 70.25 191 ILE A CA 1
ATOM 1652 C C . ILE A 1 191 ? -13.82 29.172 4.078 1 70.25 191 ILE A C 1
ATOM 1654 O O . ILE A 1 191 ? -14.031 28.078 3.52 1 70.25 191 ILE A O 1
ATOM 1658 N N . PRO A 1 192 ? -13.969 29.328 5.383 1 59.5 192 PRO A N 1
ATOM 1659 C CA . PRO A 1 192 ? -14.648 28.25 6.094 1 59.5 192 PRO A CA 1
ATOM 1660 C C . PRO A 1 192 ? -16.062 28.016 5.582 1 59.5 192 PRO A C 1
ATOM 1662 O O . PRO A 1 192 ? -16.734 28.953 5.152 1 59.5 192 PRO A O 1
ATOM 1665 N N . ASP A 1 193 ? -16.375 26.938 5.086 1 46.91 193 ASP A N 1
ATOM 1666 C CA . ASP A 1 193 ? -17.75 26.719 4.676 1 46.91 193 ASP A CA 1
ATOM 1667 C C . ASP A 1 193 ? -18.734 27.078 5.797 1 46.91 193 ASP A C 1
ATOM 1669 O O . ASP A 1 193 ? -18.438 26.859 6.973 1 46.91 193 ASP A O 1
ATOM 1673 N N . MET B 1 1 ? 25.422 -16.438 -3.564 1 84.25 1 MET B N 1
ATOM 1674 C CA . MET B 1 1 ? 24.297 -17.312 -3.242 1 84.25 1 MET B CA 1
ATOM 1675 C C . MET B 1 1 ? 24.594 -18.75 -3.656 1 84.25 1 MET B C 1
ATOM 1677 O O . MET B 1 1 ? 25.172 -18.984 -4.711 1 84.25 1 MET B O 1
ATOM 1681 N N . GLU B 1 2 ? 24.234 -19.609 -2.811 1 87.56 2 GLU B N 1
ATOM 1682 C CA . GLU B 1 2 ? 24.438 -21.016 -3.109 1 87.56 2 GLU B CA 1
ATOM 1683 C C . GLU B 1 2 ? 23.625 -21.453 -4.324 1 87.56 2 GLU B C 1
ATOM 1685 O O . GLU B 1 2 ? 22.547 -20.906 -4.574 1 87.56 2 GLU B O 1
ATOM 1690 N N . GLN B 1 3 ? 24.125 -22.344 -5.047 1 91.06 3 GLN B N 1
ATOM 1691 C CA . GLN B 1 3 ? 23.516 -22.781 -6.293 1 91.06 3 GLN B CA 1
ATOM 1692 C C . GLN B 1 3 ? 22.109 -23.297 -6.059 1 91.06 3 GLN B C 1
ATOM 1694 O O . GLN B 1 3 ? 21.188 -23.016 -6.84 1 91.06 3 GLN B O 1
ATOM 1699 N N . GLU B 1 4 ? 21.938 -24.031 -5 1 92.5 4 GLU B N 1
ATOM 1700 C CA . GLU B 1 4 ? 20.625 -24.562 -4.676 1 92.5 4 GLU B CA 1
ATOM 1701 C C . GLU B 1 4 ? 19.625 -23.438 -4.438 1 92.5 4 GLU B C 1
ATOM 1703 O O . GLU B 1 4 ? 18.484 -23.5 -4.902 1 92.5 4 GLU B O 1
ATOM 1708 N N . GLN B 1 5 ? 20.062 -22.516 -3.77 1 92.88 5 GLN B N 1
ATOM 1709 C CA . GLN B 1 5 ? 19.203 -21.359 -3.492 1 92.88 5 GLN B CA 1
ATOM 1710 C C . GLN B 1 5 ? 18.891 -20.594 -4.773 1 92.88 5 GLN B C 1
ATOM 1712 O O . GLN B 1 5 ? 17.734 -20.203 -4.992 1 92.88 5 GLN B O 1
ATOM 1717 N N . LYS B 1 6 ? 19.875 -20.438 -5.559 1 93.12 6 LYS B N 1
ATOM 1718 C CA . LYS B 1 6 ? 19.688 -19.703 -6.809 1 93.12 6 LYS B CA 1
ATOM 1719 C C . LYS B 1 6 ? 18.688 -20.406 -7.719 1 93.12 6 LYS B C 1
ATOM 1721 O O . LYS B 1 6 ? 17.844 -19.766 -8.336 1 93.12 6 LYS B O 1
ATOM 1726 N N . GLN B 1 7 ? 18.75 -21.656 -7.773 1 93.81 7 GLN B N 1
ATOM 1727 C CA . GLN B 1 7 ? 17.844 -22.422 -8.602 1 93.81 7 GLN B CA 1
ATOM 1728 C C . GLN B 1 7 ? 16.406 -22.359 -8.07 1 93.81 7 GLN B C 1
ATOM 1730 O O . GLN B 1 7 ? 15.461 -22.188 -8.844 1 93.81 7 GLN B O 1
ATOM 1735 N N . PHE B 1 8 ? 16.344 -22.531 -6.82 1 94.5 8 PHE B N 1
ATOM 1736 C CA . PHE B 1 8 ? 15.039 -22.438 -6.184 1 94.5 8 PHE B CA 1
ATOM 1737 C C . PHE B 1 8 ? 14.43 -21.047 -6.41 1 94.5 8 PHE B C 1
ATOM 1739 O O . PHE B 1 8 ? 13.258 -20.938 -6.777 1 94.5 8 PHE B O 1
ATOM 1746 N N . LEU B 1 9 ? 15.227 -20.062 -6.254 1 93.38 9 LEU B N 1
ATOM 1747 C CA . LEU B 1 9 ? 14.766 -18.688 -6.445 1 93.38 9 LEU B CA 1
ATOM 1748 C C . LEU B 1 9 ? 14.336 -18.453 -7.891 1 93.38 9 LEU B C 1
ATOM 1750 O O . LEU B 1 9 ? 13.266 -17.891 -8.141 1 93.38 9 LEU B O 1
ATOM 1754 N N . ASN B 1 10 ? 15.078 -18.844 -8.797 1 93.44 10 ASN B N 1
ATOM 1755 C CA . ASN B 1 10 ? 14.758 -18.688 -10.211 1 93.44 10 ASN B CA 1
ATOM 1756 C C . ASN B 1 10 ? 13.445 -19.391 -10.57 1 93.44 10 ASN B C 1
ATOM 1758 O O . ASN B 1 10 ? 12.672 -18.875 -11.383 1 93.44 10 ASN B O 1
ATOM 1762 N N . ARG B 1 11 ? 13.297 -20.484 -9.977 1 94.12 11 ARG B N 1
ATOM 1763 C CA . ARG B 1 11 ? 12.039 -21.203 -10.203 1 94.12 11 ARG B CA 1
ATOM 1764 C C . ARG B 1 11 ? 10.852 -20.391 -9.688 1 94.12 11 ARG B C 1
ATOM 1766 O O . ARG B 1 11 ? 9.836 -20.266 -10.375 1 94.12 11 ARG B O 1
ATOM 1773 N N . LEU B 1 12 ? 11.008 -19.844 -8.555 1 92.88 12 LEU B N 1
ATOM 1774 C CA . LEU B 1 12 ? 9.938 -19.062 -7.957 1 92.88 12 LEU B CA 1
ATOM 1775 C C . LEU B 1 12 ? 9.641 -17.812 -8.789 1 92.88 12 LEU B C 1
ATOM 1777 O O . LEU B 1 12 ? 8.477 -17.469 -9.008 1 92.88 12 LEU B O 1
ATOM 1781 N N . VAL B 1 13 ? 10.68 -17.25 -9.289 1 93.31 13 VAL B N 1
ATOM 1782 C CA . VAL B 1 13 ? 10.539 -16.031 -10.086 1 93.31 13 VAL B CA 1
ATOM 1783 C C . VAL B 1 13 ? 9.852 -16.359 -11.40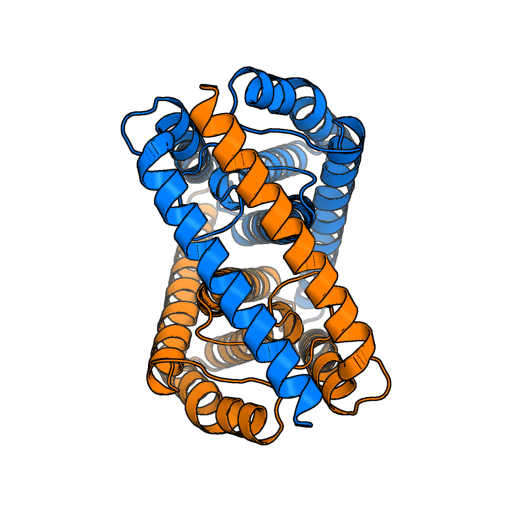6 1 93.31 13 VAL B C 1
ATOM 1785 O O . VAL B 1 13 ? 8.938 -15.641 -11.836 1 93.31 13 VAL B O 1
ATOM 1788 N N . THR B 1 14 ? 10.195 -17.391 -11.984 1 93.38 14 THR B N 1
ATOM 1789 C CA . THR B 1 14 ? 9.617 -17.812 -13.258 1 93.38 14 THR B CA 1
ATOM 1790 C C . THR B 1 14 ? 8.156 -18.203 -13.086 1 93.38 14 THR B C 1
ATOM 1792 O O . THR B 1 14 ? 7.301 -17.797 -13.883 1 93.38 14 THR B O 1
ATOM 1795 N N . GLU B 1 15 ? 7.926 -18.953 -12.023 1 91.94 15 GLU B N 1
ATOM 1796 C CA . GLU B 1 15 ? 6.551 -19.344 -11.727 1 91.94 15 GLU B CA 1
ATOM 1797 C C . GLU B 1 15 ? 5.672 -18.125 -11.469 1 91.94 15 GLU B C 1
ATOM 1799 O O . GLU B 1 15 ? 4.535 -18.062 -11.945 1 91.94 15 GLU B O 1
ATOM 1804 N N . GLY B 1 16 ? 6.176 -17.25 -10.758 1 90.06 16 GLY B N 1
ATOM 1805 C CA . GLY B 1 16 ? 5.441 -16.016 -10.492 1 90.06 16 GLY B CA 1
ATOM 1806 C C . GLY B 1 16 ? 5.16 -15.211 -11.742 1 90.06 16 GLY B C 1
ATOM 1807 O O . GLY B 1 16 ? 4.047 -14.711 -11.93 1 90.06 16 GLY B O 1
ATOM 1808 N N . ARG B 1 17 ? 6.105 -15.117 -12.547 1 91.69 17 ARG B N 1
ATOM 1809 C CA . ARG B 1 17 ? 5.969 -14.375 -13.797 1 91.69 17 ARG B CA 1
ATOM 1810 C C . ARG B 1 17 ? 4.93 -15.023 -14.711 1 91.69 17 ARG B C 1
ATOM 1812 O O . ARG B 1 17 ? 4.098 -14.336 -15.297 1 91.69 17 ARG B O 1
ATOM 1819 N N . GLU B 1 18 ? 5.008 -16.266 -14.781 1 92.88 18 GLU B N 1
ATOM 1820 C CA . GLU B 1 18 ? 4.035 -16.984 -15.594 1 92.88 18 GLU B CA 1
ATOM 1821 C C . GLU B 1 18 ? 2.615 -16.781 -15.07 1 92.88 18 GLU B C 1
ATOM 1823 O O . GLU B 1 18 ? 1.687 -16.547 -15.852 1 92.88 18 GLU B O 1
ATOM 1828 N N . THR B 1 19 ? 2.539 -16.875 -13.82 1 90.56 19 THR B N 1
ATOM 1829 C CA . THR B 1 19 ? 1.237 -16.656 -13.203 1 90.56 19 THR B CA 1
ATOM 1830 C C . THR B 1 19 ? 0.737 -15.242 -13.484 1 90.56 19 THR B C 1
ATOM 1832 O O . THR B 1 19 ? -0.457 -15.031 -13.711 1 90.56 19 THR B O 1
ATOM 1835 N N . ALA B 1 20 ? 1.593 -14.297 -13.453 1 91.38 20 ALA B N 1
ATOM 1836 C CA . ALA B 1 20 ? 1.225 -12.914 -13.742 1 91.38 20 ALA B CA 1
ATOM 1837 C C . ALA B 1 20 ? 0.678 -12.773 -15.156 1 91.38 20 ALA B C 1
ATOM 1839 O O . ALA B 1 20 ? -0.351 -12.125 -15.375 1 91.38 20 ALA B O 1
ATOM 1840 N N . PHE B 1 21 ? 1.279 -13.375 -16.062 1 92.94 21 PHE B N 1
ATOM 1841 C CA . PHE B 1 21 ? 0.835 -13.297 -17.453 1 92.94 21 PHE B CA 1
ATOM 1842 C C . PHE B 1 21 ? -0.463 -14.07 -17.656 1 92.94 21 PHE B C 1
ATOM 1844 O O . PHE B 1 21 ? -1.308 -13.68 -18.453 1 92.94 21 PHE B O 1
ATOM 1851 N N . ASP B 1 22 ? -0.584 -15.164 -16.906 1 93 22 ASP B N 1
ATOM 1852 C CA . ASP B 1 22 ? -1.844 -15.898 -16.938 1 93 22 ASP B CA 1
ATOM 1853 C C . ASP B 1 22 ? -3 -15.039 -16.438 1 93 22 ASP B C 1
ATOM 1855 O O . ASP B 1 22 ? -4.113 -15.109 -16.969 1 93 22 ASP B O 1
ATOM 1859 N N . TRP B 1 23 ? -2.732 -14.273 -15.453 1 91.56 23 TRP B N 1
ATOM 1860 C CA . TRP B 1 23 ? -3.76 -13.383 -14.93 1 91.56 23 TRP B CA 1
ATOM 1861 C C . TRP B 1 23 ? -4.137 -12.32 -15.953 1 91.56 23 TRP B C 1
ATOM 1863 O O . TRP B 1 23 ? -5.305 -11.945 -16.078 1 91.56 23 TRP B O 1
ATOM 1873 N N . ILE B 1 24 ? -3.188 -11.852 -16.672 1 92.31 24 ILE B N 1
ATOM 1874 C CA . ILE B 1 24 ? -3.449 -10.875 -17.719 1 92.31 24 ILE B CA 1
ATOM 1875 C C . ILE B 1 24 ? -4.289 -11.508 -18.812 1 92.31 24 ILE B C 1
ATOM 1877 O O . ILE B 1 24 ? -5.234 -10.898 -19.328 1 92.31 24 ILE B O 1
ATOM 1881 N N . GLU B 1 25 ? -3.965 -12.703 -19.188 1 93.5 25 GLU B N 1
ATOM 1882 C CA . GLU B 1 25 ? -4.746 -13.43 -20.188 1 93.5 25 GLU B CA 1
ATOM 1883 C C . GLU B 1 25 ? -6.18 -13.648 -19.703 1 93.5 25 GLU B C 1
ATOM 1885 O O . GLU B 1 25 ? -7.129 -13.445 -20.469 1 93.5 25 GLU B O 1
ATOM 1890 N N . TYR B 1 26 ? -6.297 -14.039 -18.484 1 93.19 26 TYR B N 1
ATOM 1891 C CA . TYR B 1 26 ? -7.613 -14.219 -17.891 1 93.19 26 TYR B CA 1
ATOM 1892 C C . TYR B 1 26 ? -8.43 -12.938 -17.969 1 93.19 26 TYR B C 1
ATOM 1894 O O . TYR B 1 26 ? -9.609 -12.961 -18.328 1 93.19 26 TYR B O 1
ATOM 1902 N N . TRP B 1 27 ? -7.781 -11.875 -17.609 1 92.44 27 TRP B N 1
ATOM 1903 C CA . TRP B 1 27 ? -8.469 -10.586 -17.609 1 92.44 27 TRP B CA 1
ATOM 1904 C C . TRP B 1 27 ? -8.961 -10.219 -19 1 92.44 27 TRP B C 1
ATOM 1906 O O . TRP B 1 27 ? -10.109 -9.789 -19.172 1 92.44 27 TRP B O 1
ATOM 1916 N N . TRP B 1 28 ? -8.203 -10.406 -20.016 1 92.06 28 TRP B N 1
ATOM 1917 C CA . TRP B 1 28 ? -8.578 -10.07 -21.391 1 92.06 28 TRP B CA 1
ATOM 1918 C C . TRP B 1 28 ? -9.711 -10.961 -21.875 1 92.06 28 TRP B C 1
ATOM 1920 O O . TRP B 1 28 ? -10.602 -10.508 -22.594 1 92.06 28 TRP B O 1
ATOM 1930 N N . LYS B 1 29 ? -9.719 -12.156 -21.438 1 92.25 29 LYS B N 1
ATOM 1931 C CA . LYS B 1 29 ? -10.68 -13.133 -21.938 1 92.25 29 LYS B CA 1
ATOM 1932 C C . LYS B 1 29 ? -12.023 -12.992 -21.219 1 92.25 29 LYS B C 1
ATOM 1934 O O . LYS B 1 29 ? -13.078 -13.148 -21.844 1 92.25 29 LYS B O 1
ATOM 1939 N N . PHE B 1 30 ? -11.953 -12.617 -19.906 1 91.5 30 PHE B N 1
ATOM 1940 C CA . PHE B 1 30 ? -13.18 -12.789 -19.156 1 91.5 30 PHE B CA 1
ATOM 1941 C C . PHE B 1 30 ? -13.539 -11.523 -18.391 1 91.5 30 PHE B C 1
ATOM 1943 O O . PHE B 1 30 ? -14.648 -11.398 -17.859 1 91.5 30 PHE B O 1
ATOM 1950 N N . SER B 1 31 ? -12.68 -10.625 -18.25 1 87 31 SER B N 1
ATOM 1951 C CA . SER B 1 31 ? -12.891 -9.5 -17.344 1 87 31 SER B CA 1
ATOM 1952 C C . SER B 1 31 ? -12.688 -8.164 -18.062 1 87 31 SER B C 1
ATOM 1954 O O . SER B 1 31 ? -12.57 -7.121 -17.422 1 87 31 SER B O 1
ATOM 1956 N N . SER B 1 32 ? -12.68 -8.109 -19.219 1 85.44 32 SER B N 1
ATOM 1957 C CA . SER B 1 32 ? -12.359 -6.902 -19.984 1 85.44 32 SER B CA 1
ATOM 1958 C C . SER B 1 32 ? -13.555 -5.957 -20.047 1 85.44 32 SER B C 1
ATOM 1960 O O . SER B 1 32 ? -14.477 -6.059 -19.234 1 85.44 32 SER B O 1
ATOM 1962 N N . PHE B 1 33 ? -13.539 -5.07 -20.906 1 88.44 33 PHE B N 1
ATOM 1963 C CA . PHE B 1 33 ? -14.453 -3.936 -20.969 1 88.44 33 PHE B CA 1
ATOM 1964 C C . PHE B 1 33 ? -15.852 -4.391 -21.359 1 88.44 33 PHE B C 1
ATOM 1966 O O . PHE B 1 33 ? -16.828 -3.648 -21.188 1 88.44 33 PHE B O 1
ATOM 1973 N N . ASP B 1 34 ? -16.016 -5.602 -21.703 1 90.19 34 ASP B N 1
ATOM 1974 C CA . ASP B 1 34 ? -17.297 -6.07 -22.203 1 90.19 34 ASP B CA 1
ATOM 1975 C C . ASP B 1 34 ? -18.172 -6.609 -21.078 1 90.19 34 ASP B C 1
ATOM 1977 O O . ASP B 1 34 ? -19.344 -6.891 -21.266 1 90.19 34 ASP B O 1
ATOM 1981 N N . THR B 1 35 ? -17.672 -6.711 -19.922 1 92.12 35 THR B N 1
ATOM 1982 C CA . THR B 1 35 ? -18.438 -7.223 -18.797 1 92.12 35 THR B CA 1
ATOM 1983 C C . THR B 1 35 ? -18.938 -6.078 -17.922 1 92.12 35 THR B C 1
ATOM 1985 O O . THR B 1 35 ? -18.266 -5.059 -17.766 1 92.12 35 THR B O 1
ATOM 1988 N N . TRP B 1 36 ? -20.125 -6.164 -17.406 1 94.5 36 TRP B N 1
ATOM 1989 C CA . TRP B 1 36 ? -20.672 -5.129 -16.531 1 94.5 36 TRP B CA 1
ATOM 1990 C C . TRP B 1 36 ? -19.922 -5.109 -15.188 1 94.5 36 TRP B C 1
ATOM 1992 O O . TRP B 1 36 ? -19.812 -4.059 -14.555 1 94.5 36 TRP B O 1
ATOM 2002 N N . GLN B 1 37 ? -19.375 -6.273 -14.742 1 94.62 37 GLN B N 1
ATOM 2003 C CA . GLN B 1 37 ? -18.609 -6.359 -13.5 1 94.62 37 GLN B CA 1
ATOM 2004 C C . GLN B 1 37 ? -17.375 -5.465 -13.555 1 94.62 37 GLN B C 1
ATOM 2006 O O . GLN B 1 37 ? -16.984 -4.879 -12.539 1 94.62 37 GLN B O 1
ATOM 2011 N N . PHE B 1 38 ? -16.781 -5.379 -14.742 1 93.69 38 PHE B N 1
ATOM 2012 C CA . PHE B 1 38 ? -15.648 -4.492 -14.938 1 93.69 38 PHE B CA 1
ATOM 2013 C C . PHE B 1 38 ? -16.016 -3.051 -14.617 1 93.69 38 PHE B C 1
ATOM 2015 O O . PHE B 1 38 ? -15.289 -2.363 -13.891 1 93.69 38 PHE B O 1
ATOM 2022 N N . TRP B 1 39 ? -17.109 -2.592 -15.039 1 94.88 39 TRP B N 1
ATOM 2023 C CA . TRP B 1 39 ? -17.531 -1.205 -14.875 1 94.88 39 TRP B CA 1
ATOM 2024 C C . TRP B 1 39 ? -17.938 -0.933 -13.43 1 94.88 39 TRP B C 1
ATOM 2026 O O . TRP B 1 39 ? -17.797 0.187 -12.938 1 94.88 39 TRP B O 1
ATOM 2036 N N . VAL B 1 40 ? -18.453 -1.947 -12.766 1 95.5 40 VAL B N 1
ATOM 2037 C CA . VAL B 1 40 ? -18.75 -1.796 -11.344 1 95.5 40 VAL B CA 1
ATOM 2038 C C . VAL B 1 40 ? -17.453 -1.536 -10.578 1 95.5 40 VAL B C 1
ATOM 2040 O O . VAL B 1 40 ? -17.406 -0.69 -9.68 1 95.5 40 VAL B O 1
ATOM 2043 N N . ASN B 1 41 ? -16.438 -2.25 -10.953 1 94.81 41 ASN B N 1
ATOM 2044 C CA . ASN B 1 41 ? -15.141 -2.035 -10.32 1 94.81 41 ASN B CA 1
ATOM 2045 C C . ASN B 1 41 ? -14.602 -0.638 -10.609 1 94.81 41 ASN B C 1
ATOM 2047 O O . ASN B 1 41 ? -14.055 0.016 -9.727 1 94.81 41 ASN B O 1
ATOM 2051 N N . VAL B 1 42 ? -14.789 -0.191 -11.82 1 94.88 42 VAL B N 1
ATOM 2052 C CA . VAL B 1 42 ? -14.344 1.148 -12.195 1 94.88 42 VAL B CA 1
ATOM 2053 C C . VAL B 1 42 ? -15.109 2.191 -11.383 1 94.88 42 VAL B C 1
ATOM 2055 O O . VAL B 1 42 ? -14.523 3.16 -10.898 1 94.88 42 VAL B O 1
ATOM 2058 N N . LEU B 1 43 ? -16.375 1.959 -11.234 1 96.44 43 LEU B N 1
ATOM 2059 C CA . LEU B 1 43 ? -17.203 2.887 -10.469 1 96.44 43 LEU B CA 1
ATOM 2060 C C . LEU B 1 43 ? -16.812 2.865 -8.992 1 96.44 43 LEU B C 1
ATOM 2062 O O . LEU B 1 43 ? -16.797 3.908 -8.336 1 96.44 43 LEU B O 1
ATOM 2066 N N . MET B 1 44 ? -16.516 1.674 -8.508 1 96.62 44 MET B N 1
ATOM 2067 C CA . MET B 1 44 ? -16.094 1.562 -7.117 1 96.62 44 MET B CA 1
ATOM 2068 C C . MET B 1 44 ? -14.758 2.273 -6.895 1 96.62 44 MET B C 1
ATOM 2070 O O . MET B 1 44 ? -14.438 2.664 -5.77 1 96.62 44 MET B O 1
ATOM 2074 N N . LEU B 1 45 ? -14.023 2.418 -7.922 1 95.94 45 LEU B N 1
ATOM 2075 C CA . LEU B 1 45 ? -12.742 3.121 -7.852 1 95.94 45 LEU B CA 1
ATOM 2076 C C . LEU B 1 45 ? -12.953 4.629 -7.93 1 95.94 45 LEU B C 1
ATOM 2078 O O . LEU B 1 45 ? -12.375 5.379 -7.137 1 95.94 45 LEU B O 1
ATOM 2082 N N . THR B 1 46 ? -13.836 5.133 -8.766 1 96.94 46 THR B N 1
ATOM 2083 C CA . THR B 1 46 ? -13.906 6.547 -9.117 1 96.94 46 THR B CA 1
ATOM 2084 C C . THR B 1 46 ? -14.938 7.266 -8.25 1 96.94 46 THR B C 1
ATOM 2086 O O . THR B 1 46 ? -14.664 8.352 -7.734 1 96.94 46 THR B O 1
ATOM 2089 N N . VAL B 1 47 ? -16.094 6.715 -8.023 1 97.62 47 VAL B N 1
ATOM 2090 C CA . VAL B 1 47 ? -17.219 7.391 -7.383 1 97.62 47 VAL B CA 1
ATOM 2091 C C . VAL B 1 47 ? -16.828 7.797 -5.961 1 97.62 47 VAL B C 1
ATOM 2093 O O . VAL B 1 47 ? -17.016 8.953 -5.57 1 97.62 47 VAL B O 1
ATOM 2096 N N . PRO B 1 48 ? -16.297 6.898 -5.195 1 97.88 48 PRO B N 1
ATOM 2097 C CA . PRO B 1 48 ? -15.922 7.312 -3.84 1 97.88 48 PRO B CA 1
ATOM 2098 C C . PRO B 1 48 ? -14.922 8.469 -3.828 1 97.88 48 PRO B C 1
ATOM 2100 O O . PRO B 1 48 ? -15.008 9.352 -2.973 1 97.88 48 PRO B O 1
ATOM 2103 N N . LEU B 1 49 ? -14.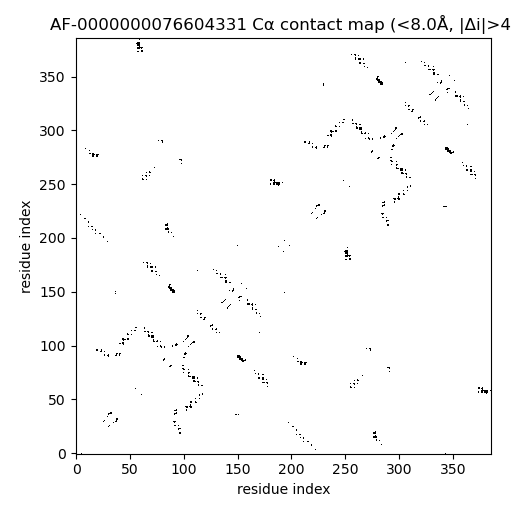023 8.477 -4.727 1 96.5 49 LEU B N 1
ATOM 2104 C CA . LEU B 1 49 ? -13.031 9.539 -4.781 1 96.5 49 LEU B CA 1
ATOM 2105 C C . LEU B 1 49 ? -13.68 10.867 -5.152 1 96.5 49 LEU B C 1
ATOM 2107 O O . LEU B 1 49 ? -13.297 11.922 -4.629 1 96.5 49 LEU B O 1
ATOM 2111 N N . ILE B 1 50 ? -14.578 10.781 -6.059 1 97 50 ILE B N 1
ATOM 2112 C CA . ILE B 1 50 ? -15.305 11.984 -6.441 1 97 50 ILE B CA 1
ATOM 2113 C C . ILE B 1 50 ? -16.094 12.508 -5.246 1 97 50 ILE B C 1
ATOM 2115 O O . ILE B 1 50 ? -16.078 13.711 -4.957 1 97 50 ILE B O 1
ATOM 2119 N N . ILE B 1 51 ? -16.781 11.641 -4.559 1 97.38 51 ILE B N 1
ATOM 2120 C CA . ILE B 1 51 ? -17.547 12.031 -3.379 1 97.38 51 ILE B CA 1
ATOM 2121 C C . ILE B 1 51 ? -16.609 12.641 -2.34 1 97.38 51 ILE B C 1
ATOM 2123 O O . ILE B 1 51 ? -16.922 13.672 -1.744 1 97.38 51 ILE B O 1
ATOM 2127 N N . LEU B 1 52 ? -15.492 11.984 -2.154 1 95.25 52 LEU B N 1
ATOM 2128 C CA . LEU B 1 52 ? -14.516 12.484 -1.192 1 95.25 52 LEU B CA 1
ATOM 2129 C C . LEU B 1 52 ? -14.055 13.891 -1.562 1 95.25 52 LEU B C 1
ATOM 2131 O O . LEU B 1 52 ? -13.953 14.758 -0.696 1 95.25 52 LEU B O 1
ATOM 2135 N N . TYR B 1 53 ? -13.812 14.117 -2.775 1 93.12 53 TYR B N 1
ATOM 2136 C CA . TYR B 1 53 ? -13.344 15.414 -3.254 1 93.12 53 TYR B CA 1
ATOM 2137 C C . TYR B 1 53 ? -14.328 16.516 -2.887 1 93.12 53 TYR B C 1
ATOM 2139 O O . TYR B 1 53 ? -13.922 17.609 -2.469 1 93.12 53 TYR B O 1
ATOM 2147 N N . PHE B 1 54 ? -15.555 16.266 -2.93 1 94.25 54 PHE B N 1
ATOM 2148 C CA . PHE B 1 54 ? -16.562 17.297 -2.689 1 94.25 54 PHE B CA 1
ATOM 2149 C C . PHE B 1 54 ? -16.938 17.359 -1.213 1 94.25 54 PHE B C 1
ATOM 2151 O O . PHE B 1 54 ? -17.312 18.406 -0.703 1 94.25 54 PHE B O 1
ATOM 2158 N N . LYS B 1 55 ? -16.75 16.266 -0.511 1 95.25 55 LYS B N 1
ATOM 2159 C CA . LYS B 1 55 ? -17.328 16.203 0.828 1 95.25 55 LYS B CA 1
ATOM 2160 C C . LYS B 1 55 ? -16.25 16.312 1.9 1 95.25 55 LYS B C 1
ATOM 2162 O O . LYS B 1 55 ? -16.547 16.547 3.072 1 95.25 55 LYS B O 1
ATOM 2167 N N . ILE B 1 56 ? -15.07 16.172 1.602 1 94.25 56 ILE B N 1
ATOM 2168 C CA . ILE B 1 56 ? -14.008 16.156 2.596 1 94.25 56 ILE B CA 1
ATOM 2169 C C . ILE B 1 56 ? -13.914 17.531 3.27 1 94.25 56 ILE B C 1
ATOM 2171 O O . ILE B 1 56 ? -14.047 18.562 2.609 1 94.25 56 ILE B O 1
ATOM 2175 N N . ASP B 1 57 ? -13.781 17.453 4.555 1 94.38 57 ASP B N 1
ATOM 2176 C CA . ASP B 1 57 ? -13.469 18.688 5.293 1 94.38 57 ASP B CA 1
ATOM 2177 C C . ASP B 1 57 ? -12.039 19.141 5.004 1 94.38 57 ASP B C 1
ATOM 2179 O O . ASP B 1 57 ? -11.078 18.609 5.551 1 94.38 57 ASP B O 1
ATOM 2183 N N . ARG B 1 58 ? -11.914 20.141 4.312 1 92 58 ARG B N 1
ATOM 2184 C CA . ARG B 1 58 ? -10.633 20.594 3.779 1 92 58 ARG B CA 1
ATOM 2185 C C . ARG B 1 58 ? -9.766 21.203 4.879 1 92 58 ARG B C 1
ATOM 2187 O O . ARG B 1 58 ? -8.547 21.281 4.738 1 92 58 ARG B O 1
ATOM 2194 N N . THR B 1 59 ? -10.297 21.672 6.016 1 91.06 59 THR B N 1
ATOM 2195 C CA . THR B 1 59 ? -9.547 22.25 7.121 1 91.06 59 THR B CA 1
ATOM 2196 C C . THR B 1 59 ? -8.742 21.172 7.852 1 91.06 59 THR B C 1
ATOM 2198 O O . THR B 1 59 ? -7.801 21.484 8.586 1 91.06 59 THR B O 1
ATOM 2201 N N . LYS B 1 60 ? -9.141 19.922 7.668 1 93 60 LYS B N 1
ATOM 2202 C CA . LYS B 1 60 ? -8.477 18.781 8.297 1 93 60 LYS B CA 1
ATOM 2203 C C . LYS B 1 60 ? -7.984 17.781 7.254 1 93 60 LYS B C 1
ATOM 2205 O O . LYS B 1 60 ? -7.984 16.578 7.496 1 93 60 LYS B O 1
ATOM 2210 N N . ALA B 1 61 ? -7.699 18.25 6.129 1 93 61 ALA B N 1
ATOM 2211 C CA . ALA B 1 61 ? -7.426 17.406 4.961 1 93 61 ALA B CA 1
ATOM 2212 C C . ALA B 1 61 ? -6.285 16.438 5.238 1 93 61 ALA B C 1
ATOM 2214 O O . ALA B 1 61 ? -6.395 15.242 4.938 1 93 61 ALA B O 1
ATOM 2215 N N . PHE B 1 62 ? -5.184 16.922 5.848 1 94.56 62 PHE B N 1
ATOM 2216 C CA . PHE B 1 62 ? -4.039 16.062 6.09 1 94.56 62 PHE B CA 1
ATOM 2217 C C . PHE B 1 62 ? -4.355 15.031 7.168 1 94.56 62 PHE B C 1
ATOM 2219 O O . PHE B 1 62 ? -3.93 13.875 7.078 1 94.56 62 PHE B O 1
ATOM 2226 N N . HIS B 1 63 ? -5.086 15.453 8.148 1 94.88 63 HIS B N 1
ATOM 2227 C CA . HIS B 1 63 ? -5.52 14.547 9.203 1 94.88 63 HIS B CA 1
ATOM 2228 C C . HIS B 1 63 ? -6.375 13.414 8.641 1 94.88 63 HIS B C 1
ATOM 2230 O O . HIS B 1 63 ? -6.117 12.242 8.914 1 94.88 63 HIS B O 1
ATOM 2236 N N . LEU B 1 64 ? -7.312 13.758 7.836 1 96.31 64 LEU B N 1
ATOM 2237 C CA . LEU B 1 64 ? -8.227 12.789 7.23 1 96.31 64 LEU B CA 1
ATOM 2238 C C . LEU B 1 64 ? -7.504 11.953 6.176 1 96.31 64 LEU B C 1
ATOM 2240 O O . LEU B 1 64 ? -7.73 10.742 6.082 1 96.31 64 LEU B O 1
ATOM 2244 N N . GLY B 1 65 ? -6.688 12.617 5.422 1 95.62 65 GLY B N 1
ATOM 2245 C CA . GLY B 1 65 ? -5.922 11.906 4.414 1 95.62 65 GLY B CA 1
ATOM 2246 C C . GLY B 1 65 ? -4.988 10.867 5.008 1 95.62 65 GLY B C 1
ATOM 2247 O O . GLY B 1 65 ? -4.852 9.766 4.469 1 95.62 65 GLY B O 1
ATOM 2248 N N . PHE B 1 66 ? -4.336 11.273 6.074 1 96.69 66 PHE B N 1
ATOM 2249 C CA . PHE B 1 66 ? -3.447 10.352 6.773 1 96.69 66 PHE B CA 1
ATOM 2250 C C . PHE B 1 66 ? -4.211 9.117 7.238 1 96.69 66 PHE B C 1
ATOM 2252 O O . PHE B 1 66 ? -3.752 7.988 7.043 1 96.69 66 PHE B O 1
ATOM 2259 N N . PHE B 1 67 ? -5.344 9.344 7.816 1 97.88 67 PHE B N 1
ATOM 2260 C CA . PHE B 1 67 ? -6.195 8.242 8.25 1 97.88 67 PHE B CA 1
ATOM 2261 C C . PHE B 1 67 ? -6.598 7.367 7.07 1 97.88 67 PHE B C 1
ATOM 2263 O O . PHE B 1 67 ? -6.496 6.137 7.141 1 97.88 67 PHE B O 1
ATOM 2270 N N . GLY B 1 68 ? -7.047 7.957 6.031 1 97.19 68 GLY B N 1
ATOM 2271 C CA . GLY B 1 68 ? -7.441 7.219 4.84 1 97.19 68 GLY B CA 1
ATOM 2272 C C . GLY B 1 68 ? -6.324 6.367 4.266 1 97.19 68 GLY B C 1
ATOM 2273 O O . GLY B 1 68 ? -6.547 5.215 3.898 1 97.19 68 GLY B O 1
ATOM 2274 N N . PHE B 1 69 ? -5.152 6.941 4.203 1 97.38 69 PHE B N 1
ATOM 2275 C CA . PHE B 1 69 ? -4.004 6.207 3.691 1 97.38 69 PHE B CA 1
ATOM 2276 C C . PHE B 1 69 ? -3.645 5.047 4.613 1 97.38 69 PHE B C 1
ATOM 2278 O O . PHE B 1 69 ? -3.201 3.994 4.152 1 97.38 69 PHE B O 1
ATOM 2285 N N . SER B 1 70 ? -3.809 5.277 5.918 1 97.38 70 SER B N 1
ATOM 2286 C CA . SER B 1 70 ? -3.559 4.195 6.863 1 97.38 70 SER B CA 1
ATOM 2287 C C . SER B 1 70 ? -4.496 3.02 6.621 1 97.38 70 SER B C 1
ATOM 2289 O O . SER B 1 70 ? -4.066 1.865 6.605 1 97.38 70 SER B O 1
ATOM 2291 N N . VAL B 1 71 ? -5.723 3.318 6.402 1 97.62 71 VAL B N 1
ATOM 2292 C CA . VAL B 1 71 ? -6.699 2.273 6.109 1 97.62 71 VAL B CA 1
ATOM 2293 C C . VAL B 1 71 ? -6.348 1.595 4.785 1 97.62 71 VAL B C 1
ATOM 2295 O O . VAL B 1 71 ? -6.387 0.366 4.684 1 97.62 71 VAL B O 1
ATOM 2298 N N . HIS B 1 72 ? -6.012 2.41 3.826 1 97 72 HIS B N 1
ATOM 2299 C CA . HIS B 1 72 ? -5.656 1.917 2.5 1 97 72 HIS B CA 1
ATOM 2300 C C . HIS B 1 72 ? -4.512 0.915 2.574 1 97 72 HIS B C 1
ATOM 2302 O O . HIS B 1 72 ? -4.617 -0.195 2.047 1 97 72 HIS B O 1
ATOM 2308 N N . ILE B 1 73 ? -3.469 1.286 3.23 1 95.19 73 ILE B N 1
ATOM 2309 C CA . ILE B 1 73 ? -2.26 0.473 3.312 1 95.19 73 ILE B CA 1
ATOM 2310 C C . ILE B 1 73 ? -2.561 -0.824 4.062 1 95.19 73 ILE B C 1
ATOM 2312 O O . ILE B 1 73 ? -2.225 -1.912 3.59 1 95.19 73 ILE B O 1
ATOM 2316 N N . LEU B 1 74 ? -3.195 -0.714 5.156 1 95.31 74 LEU B N 1
ATOM 2317 C CA . LEU B 1 74 ? -3.49 -1.894 5.961 1 95.31 74 LEU B CA 1
ATOM 2318 C C . LEU B 1 74 ? -4.434 -2.836 5.223 1 95.31 74 LEU B C 1
ATOM 2320 O O . LEU B 1 74 ? -4.234 -4.055 5.23 1 95.31 74 LEU B O 1
ATOM 2324 N N . PHE B 1 75 ? -5.398 -2.242 4.641 1 94.75 75 PHE B N 1
ATOM 2325 C CA . PHE B 1 75 ? -6.344 -3.066 3.896 1 94.75 75 PHE B CA 1
ATOM 2326 C C . PHE B 1 75 ? -5.648 -3.77 2.734 1 94.75 75 PHE B C 1
ATOM 2328 O O . PHE B 1 75 ? -5.91 -4.945 2.471 1 94.75 75 PHE B O 1
ATOM 2335 N N . THR B 1 76 ? -4.832 -3.053 2.051 1 93.44 76 THR B N 1
ATOM 2336 C CA . THR B 1 76 ? -4.105 -3.619 0.922 1 93.44 76 THR B CA 1
ATOM 2337 C C . THR B 1 76 ? -3.244 -4.797 1.37 1 93.44 76 THR B C 1
ATOM 2339 O O . THR B 1 76 ? -3.209 -5.836 0.707 1 93.44 76 THR B O 1
ATOM 2342 N N . TYR B 1 77 ? -2.537 -4.684 2.463 1 92.25 77 TYR B N 1
ATOM 2343 C CA . TYR B 1 77 ? -1.688 -5.762 2.959 1 92.25 77 TYR B CA 1
ATOM 2344 C C . TYR B 1 77 ? -2.521 -6.973 3.357 1 92.25 77 TYR B C 1
ATOM 2346 O O . TYR B 1 77 ? -2.154 -8.109 3.059 1 92.25 77 TYR B O 1
ATOM 2354 N N . PHE B 1 78 ? -3.615 -6.727 3.961 1 91.44 78 PHE B N 1
ATOM 2355 C CA . PHE B 1 78 ? -4.477 -7.828 4.371 1 91.44 78 PHE B CA 1
ATOM 2356 C C . PHE B 1 78 ? -5.09 -8.516 3.156 1 91.44 78 PHE B C 1
ATOM 2358 O O . PHE B 1 78 ? -5.098 -9.742 3.068 1 91.44 78 PHE B O 1
ATOM 2365 N N . ASP B 1 79 ? -5.562 -7.695 2.301 1 91.56 79 ASP B N 1
ATOM 2366 C CA . ASP B 1 79 ? -6.188 -8.234 1.097 1 91.56 79 ASP B CA 1
ATOM 2367 C C . ASP B 1 79 ? -5.188 -9.047 0.278 1 91.56 79 ASP B C 1
ATOM 2369 O O . ASP B 1 79 ? -5.508 -10.141 -0.189 1 91.56 79 ASP B O 1
ATOM 2373 N N . THR B 1 80 ? -4.012 -8.508 0.13 1 91.06 80 THR B N 1
ATOM 2374 C CA . THR B 1 80 ? -2.959 -9.195 -0.611 1 91.06 80 THR B CA 1
ATOM 2375 C C . THR B 1 80 ? -2.65 -10.547 0.016 1 91.06 80 THR B C 1
ATOM 2377 O O . THR B 1 80 ? -2.439 -11.539 -0.694 1 91.06 80 THR B O 1
ATOM 2380 N N . THR B 1 81 ? -2.611 -10.625 1.294 1 90.44 81 THR B N 1
ATOM 2381 C CA . THR B 1 81 ? -2.338 -11.875 2 1 90.44 81 THR B CA 1
ATOM 2382 C C . THR B 1 81 ? -3.438 -12.898 1.731 1 90.44 81 THR B C 1
ATOM 2384 O O . THR B 1 81 ? -3.15 -14.055 1.43 1 90.44 81 THR B O 1
ATOM 2387 N N . LEU B 1 82 ? -4.676 -12.477 1.794 1 91.19 82 LEU B N 1
ATOM 2388 C CA . LEU B 1 82 ? -5.801 -13.375 1.569 1 91.19 82 LEU B CA 1
ATOM 2389 C C . LEU B 1 82 ? -5.805 -13.898 0.138 1 91.19 82 LEU B C 1
ATOM 2391 O O . LEU B 1 82 ? -6.074 -15.078 -0.096 1 91.19 82 LEU B O 1
ATOM 2395 N N . VAL B 1 83 ? -5.473 -13.031 -0.783 1 91.44 83 VAL B N 1
ATOM 2396 C CA . VAL B 1 83 ? -5.449 -13.398 -2.193 1 91.44 83 VAL B CA 1
ATOM 2397 C C . VAL B 1 83 ? -4.27 -14.336 -2.467 1 91.44 83 VAL B C 1
ATOM 2399 O O . VAL B 1 83 ? -4.414 -15.336 -3.168 1 91.44 83 VAL B O 1
ATOM 2402 N N . ARG B 1 84 ? -3.174 -14.062 -1.876 1 89.56 84 ARG B N 1
ATOM 2403 C CA . ARG B 1 84 ? -1.955 -14.844 -2.082 1 89.56 84 ARG B CA 1
ATOM 2404 C C . ARG B 1 84 ? -2.129 -16.281 -1.59 1 89.56 84 ARG B C 1
ATOM 2406 O O . ARG B 1 84 ? -1.657 -17.219 -2.23 1 89.56 84 ARG B O 1
ATOM 2413 N N . PHE B 1 85 ? -2.791 -16.422 -0.567 1 91.5 85 PHE B N 1
ATOM 2414 C CA . PHE B 1 85 ? -2.955 -17.75 -0.002 1 91.5 85 PHE B CA 1
ATOM 2415 C C . PHE B 1 85 ? -4.219 -18.422 -0.539 1 91.5 85 PHE B C 1
ATOM 2417 O O . PHE B 1 85 ? -4.609 -19.484 -0.069 1 91.5 85 PHE B O 1
ATOM 2424 N N . GLY B 1 86 ? -4.84 -17.734 -1.467 1 91.19 86 GLY B N 1
ATOM 2425 C CA . GLY B 1 86 ? -5.957 -18.328 -2.188 1 91.19 86 GLY B CA 1
ATOM 2426 C C . GLY B 1 86 ? -7.234 -18.375 -1.369 1 91.19 86 GLY B C 1
ATOM 2427 O O . GLY B 1 86 ? -8.055 -19.281 -1.545 1 91.19 86 GLY B O 1
ATOM 2428 N N . LEU B 1 87 ? -7.371 -17.5 -0.413 1 92.12 87 LEU B N 1
ATOM 2429 C CA . LEU B 1 87 ? -8.57 -17.469 0.413 1 92.12 87 LEU B CA 1
ATOM 2430 C C . LEU B 1 87 ? -9.656 -16.625 -0.24 1 92.12 87 LEU B C 1
ATOM 2432 O O . LEU B 1 87 ? -10.852 -16.844 -0.015 1 92.12 87 LEU B O 1
ATOM 2436 N N . ILE B 1 88 ? -9.219 -15.648 -0.98 1 92.5 88 ILE B N 1
ATOM 2437 C CA . ILE B 1 88 ? -10.133 -14.766 -1.697 1 92.5 88 ILE B CA 1
ATOM 2438 C C . ILE B 1 88 ? -9.648 -14.57 -3.133 1 92.5 88 ILE B C 1
ATOM 2440 O O . ILE B 1 88 ? -8.438 -14.602 -3.396 1 92.5 88 ILE B O 1
ATOM 2444 N N . SER B 1 89 ? -10.531 -14.492 -4.023 1 93.19 89 SER B N 1
ATOM 2445 C CA . SER B 1 89 ? -10.188 -14.156 -5.402 1 93.19 89 SER B CA 1
ATOM 2446 C C . SER B 1 89 ? -11.195 -13.172 -5.992 1 93.19 89 SER B C 1
ATOM 2448 O O . SER B 1 89 ? -12.344 -13.102 -5.551 1 93.19 89 SER B O 1
ATOM 2450 N N . TYR B 1 90 ? -10.727 -12.453 -6.914 1 93.31 90 TYR B N 1
ATOM 2451 C CA . TYR B 1 90 ? -11.547 -11.469 -7.602 1 93.31 90 TYR B CA 1
ATOM 2452 C C . TYR B 1 90 ? -11.633 -11.766 -9.094 1 93.31 90 TYR B C 1
ATOM 2454 O O . TYR B 1 90 ? -10.734 -11.398 -9.859 1 93.31 90 TYR B O 1
ATOM 2462 N N . PRO B 1 91 ? -12.711 -12.344 -9.492 1 93.06 91 PRO B N 1
ATOM 2463 C CA . PRO B 1 91 ? -12.844 -12.766 -10.883 1 93.06 91 PRO B CA 1
ATOM 2464 C C . PRO B 1 91 ? -12.797 -11.586 -11.859 1 93.06 91 PRO B C 1
ATOM 2466 O O . PRO B 1 91 ? -12.414 -11.766 -13.023 1 93.06 91 PRO B O 1
ATOM 2469 N N . TYR B 1 92 ? -13.234 -10.477 -11.422 1 92.44 92 TYR B N 1
ATOM 2470 C CA . TYR B 1 92 ? -13.227 -9.273 -12.25 1 92.44 92 TYR B CA 1
ATOM 2471 C C . TYR B 1 92 ? -12.438 -8.156 -11.578 1 92.44 92 TYR B C 1
ATOM 2473 O O . TYR B 1 92 ? -12.602 -7.906 -10.375 1 92.44 92 TYR B O 1
ATOM 2481 N N . GLN B 1 93 ? -11.555 -7.609 -12.352 1 89.81 93 GLN B N 1
ATOM 2482 C CA . GLN B 1 93 ? -10.695 -6.566 -11.797 1 89.81 93 GLN B CA 1
ATOM 2483 C C . GLN B 1 93 ? -10.633 -5.355 -12.719 1 89.81 93 GLN B C 1
ATOM 2485 O O . GLN B 1 93 ? -10.703 -5.5 -13.945 1 89.81 93 GLN B O 1
ATOM 2490 N N . ALA B 1 94 ? -10.438 -4.195 -12.078 1 86.56 94 ALA B N 1
ATOM 2491 C CA . ALA B 1 94 ? -10.273 -2.979 -12.875 1 86.56 94 ALA B CA 1
ATOM 2492 C C . ALA B 1 94 ? -8.875 -2.906 -13.477 1 86.56 94 ALA B C 1
ATOM 2494 O O . ALA B 1 94 ? -8.703 -2.414 -14.594 1 86.56 94 ALA B O 1
ATOM 2495 N N . ILE B 1 95 ? -7.883 -3.398 -12.688 1 84.56 95 ILE B N 1
ATOM 2496 C CA . ILE B 1 95 ? -6.484 -3.377 -13.102 1 84.56 95 ILE B CA 1
ATOM 2497 C C . ILE B 1 95 ? -5.875 -4.77 -12.938 1 84.56 95 ILE B C 1
ATOM 2499 O O . ILE B 1 95 ? -5.699 -5.246 -11.812 1 84.56 95 ILE B O 1
ATOM 2503 N N . PRO B 1 96 ? -5.52 -5.352 -14 1 82.75 96 PRO B N 1
ATOM 2504 C CA . PRO B 1 96 ? -5.047 -6.738 -13.93 1 82.75 96 PRO B CA 1
ATOM 2505 C C . PRO B 1 96 ? -3.59 -6.844 -13.492 1 82.75 96 PRO B C 1
ATOM 2507 O O . PRO B 1 96 ? -3.104 -7.941 -13.211 1 82.75 96 PRO B O 1
ATOM 2510 N N . ILE B 1 97 ? -2.922 -5.746 -13.359 1 81.88 97 ILE B N 1
ATOM 2511 C CA . ILE B 1 97 ? -1.498 -5.75 -13.047 1 81.88 97 ILE B CA 1
ATOM 2512 C C . ILE B 1 97 ? -1.298 -6.035 -11.562 1 81.88 97 ILE B C 1
ATOM 2514 O O . ILE B 1 97 ? -0.328 -6.691 -11.172 1 81.88 97 ILE B O 1
ATOM 2518 N N . LEU B 1 98 ? -2.25 -5.652 -10.828 1 78.81 98 LEU B N 1
ATOM 2519 C CA . LEU B 1 98 ? -2.141 -5.852 -9.383 1 78.81 98 LEU B CA 1
ATOM 2520 C C . LEU B 1 98 ? -3 -7.027 -8.93 1 78.81 98 LEU B C 1
ATOM 2522 O O . LEU B 1 98 ? -4.102 -7.23 -9.445 1 78.81 98 LEU B O 1
ATOM 2526 N N . HIS B 1 99 ? -2.492 -7.824 -8.109 1 71.56 99 HIS B N 1
ATOM 2527 C CA . HIS B 1 99 ? -3.188 -9.031 -7.688 1 71.56 99 HIS B CA 1
ATOM 2528 C C . HIS B 1 99 ? -4.168 -8.742 -6.555 1 71.56 99 HIS B C 1
ATOM 2530 O O . HIS B 1 99 ? -4.312 -9.547 -5.633 1 71.56 99 HIS B O 1
ATOM 2536 N N . VAL B 1 100 ? -4.648 -7.562 -6.527 1 77.56 100 VAL B N 1
ATOM 2537 C CA . VAL B 1 100 ? -5.621 -7.203 -5.5 1 77.56 100 VAL B CA 1
ATOM 2538 C C . VAL B 1 100 ? -6.773 -6.426 -6.125 1 77.56 100 VAL B C 1
ATOM 2540 O O . VAL B 1 100 ? -6.734 -6.09 -7.312 1 77.56 100 VAL B O 1
ATOM 2543 N N . ASN B 1 101 ? -7.844 -6.379 -5.332 1 88.62 101 ASN B N 1
ATOM 2544 C CA . ASN B 1 101 ? -8.914 -5.492 -5.773 1 88.62 101 ASN B CA 1
ATOM 2545 C C . ASN B 1 101 ? -8.562 -4.027 -5.539 1 88.62 101 ASN B C 1
ATOM 2547 O O . ASN B 1 101 ? -8.906 -3.461 -4.5 1 88.62 101 ASN B O 1
ATOM 2551 N N . PHE B 1 102 ? -8.031 -3.445 -6.492 1 89.38 102 PHE B N 1
ATOM 2552 C CA . PHE B 1 102 ? -7.496 -2.088 -6.434 1 89.38 102 PHE B CA 1
ATOM 2553 C C . PHE B 1 102 ? -8.594 -1.093 -6.066 1 89.38 102 PHE B C 1
ATOM 2555 O O . PHE B 1 102 ? -8.359 -0.175 -5.273 1 89.38 102 PHE B O 1
ATOM 2562 N N . SER B 1 103 ? -9.773 -1.33 -6.559 1 93.62 103 SER B N 1
ATOM 2563 C CA . SER B 1 103 ? -10.898 -0.42 -6.344 1 93.62 103 SER B CA 1
ATOM 2564 C C . SER B 1 103 ? -11.32 -0.408 -4.879 1 93.62 103 SER B C 1
ATOM 2566 O O . SER B 1 103 ? -11.531 0.659 -4.293 1 93.62 103 SER B O 1
ATOM 2568 N N . LEU B 1 104 ? -11.422 -1.553 -4.297 1 93.62 104 LEU B N 1
ATOM 2569 C CA . LEU B 1 104 ? -11.797 -1.66 -2.891 1 93.62 104 LEU B CA 1
ATOM 2570 C C . LEU B 1 104 ? -10.672 -1.159 -1.988 1 93.62 104 LEU B C 1
ATOM 2572 O O . LEU B 1 104 ? -10.922 -0.449 -1.013 1 93.62 104 LEU B O 1
ATOM 2576 N N . ASP B 1 105 ? -9.477 -1.443 -2.34 1 93.38 105 ASP B N 1
ATOM 2577 C CA . ASP B 1 105 ? -8.312 -1.161 -1.507 1 93.38 105 ASP B CA 1
ATOM 2578 C C . ASP B 1 105 ? -7.988 0.33 -1.505 1 93.38 105 ASP B C 1
ATOM 2580 O O . ASP B 1 105 ? -7.656 0.897 -0.461 1 93.38 105 ASP B O 1
ATOM 2584 N N . VAL B 1 106 ? -8.086 0.919 -2.625 1 93.44 106 VAL B N 1
ATOM 2585 C CA . VAL B 1 106 ? -7.598 2.285 -2.787 1 93.44 106 VAL B CA 1
ATOM 2586 C C . VAL B 1 106 ? -8.727 3.273 -2.512 1 93.44 106 VAL B C 1
ATOM 2588 O O . VAL B 1 106 ? -8.484 4.387 -2.033 1 93.44 106 VAL B O 1
ATOM 2591 N N . SER B 1 107 ? -9.922 2.848 -2.822 1 97 107 SER B N 1
ATOM 2592 C CA . SER B 1 107 ? -10.938 3.889 -2.928 1 97 107 SER B CA 1
ATOM 2593 C C . SER B 1 107 ? -12.133 3.592 -2.025 1 97 107 SER B C 1
ATOM 2595 O O . SER B 1 107 ? -12.273 4.199 -0.962 1 97 107 SER B O 1
ATOM 2597 N N . LEU B 1 108 ? -12.875 2.58 -2.238 1 97.69 108 LEU B N 1
ATOM 2598 C CA . LEU B 1 108 ? -14.172 2.406 -1.598 1 97.69 108 LEU B CA 1
ATOM 2599 C C . LEU B 1 108 ? -14.016 2.264 -0.087 1 97.69 108 LEU B C 1
ATOM 2601 O O . LEU B 1 108 ? -14.672 2.971 0.679 1 97.69 108 LEU B O 1
ATOM 2605 N N . ILE B 1 109 ? -13.125 1.4 0.306 1 97.38 109 ILE B N 1
ATOM 2606 C CA . ILE B 1 109 ? -13.023 1.095 1.729 1 97.38 109 ILE B CA 1
ATOM 2607 C C . ILE B 1 109 ? -12.367 2.264 2.461 1 97.38 109 ILE B C 1
ATOM 2609 O O . ILE B 1 109 ? -12.938 2.805 3.412 1 97.38 109 ILE B O 1
ATOM 2613 N N . PRO B 1 110 ? -11.242 2.727 2.014 1 97.94 110 PRO B N 1
ATOM 2614 C CA . PRO B 1 110 ? -10.609 3.846 2.719 1 97.94 110 PRO B CA 1
ATOM 2615 C C . PRO B 1 110 ? -11.484 5.102 2.734 1 97.94 110 PRO B C 1
ATOM 2617 O O . PRO B 1 110 ? -11.562 5.785 3.756 1 97.94 110 PRO B O 1
ATOM 2620 N N . VAL B 1 111 ? -12.086 5.398 1.648 1 98.06 111 VAL B N 1
ATOM 2621 C CA . VAL B 1 111 ? -12.914 6.598 1.564 1 98.06 111 VAL B CA 1
ATOM 2622 C C . VAL B 1 111 ? -14.117 6.461 2.488 1 98.06 111 VAL B C 1
ATOM 2624 O O . VAL B 1 111 ? -14.516 7.422 3.15 1 98.06 111 VAL B O 1
ATOM 2627 N N . SER B 1 112 ? -14.734 5.27 2.541 1 98.38 112 SER B N 1
ATOM 2628 C CA . SER B 1 112 ? -15.867 5.035 3.43 1 98.38 112 SER B CA 1
ATOM 2629 C C . SER B 1 112 ? -15.484 5.281 4.887 1 98.38 112 SER B C 1
ATOM 2631 O O . SER B 1 112 ? -16.203 5.977 5.609 1 98.38 112 SER B O 1
ATOM 2633 N N . PHE B 1 113 ? -14.383 4.801 5.246 1 98.44 113 PHE B N 1
ATOM 2634 C CA . PHE B 1 113 ? -13.961 4.973 6.633 1 98.44 113 PHE B CA 1
ATOM 2635 C C . PHE B 1 113 ? -13.531 6.41 6.895 1 98.44 113 PHE B C 1
ATOM 2637 O O . PHE B 1 113 ? -13.719 6.93 7.996 1 98.44 113 PHE B O 1
ATOM 2644 N N . MET B 1 114 ? -12.922 7.004 5.938 1 97.75 114 MET B N 1
ATOM 2645 C CA . MET B 1 114 ? -12.523 8.406 6.07 1 97.75 114 MET B CA 1
ATOM 2646 C C . MET B 1 114 ? -13.742 9.297 6.32 1 97.75 114 MET B C 1
ATOM 2648 O O . MET B 1 114 ? -13.719 10.141 7.215 1 97.75 114 MET B O 1
ATOM 2652 N N . LEU B 1 115 ? -14.719 9.125 5.48 1 97.75 115 LEU B N 1
ATOM 2653 C CA . LEU B 1 115 ? -15.922 9.953 5.602 1 97.75 115 LEU B CA 1
ATOM 2654 C C . LEU B 1 115 ? -16.625 9.68 6.922 1 97.75 115 LEU B C 1
ATOM 2656 O O . LEU B 1 115 ? -17.156 10.602 7.547 1 97.75 115 LEU B O 1
ATOM 2660 N N . LEU B 1 116 ? -16.672 8.43 7.348 1 98.12 116 LEU B N 1
ATOM 2661 C CA . LEU B 1 116 ? -17.234 8.109 8.648 1 98.12 116 LEU B CA 1
ATOM 2662 C C . LEU B 1 116 ? -16.453 8.773 9.766 1 98.12 116 LEU B C 1
ATOM 2664 O O . LEU B 1 116 ? -17.031 9.32 10.711 1 98.12 116 LEU B O 1
ATOM 2668 N N . TYR B 1 117 ? -15.125 8.664 9.664 1 97.81 117 TYR B N 1
ATOM 2669 C CA . TYR B 1 117 ? -14.25 9.266 10.656 1 97.81 117 TYR B CA 1
ATOM 2670 C C . TYR B 1 117 ? -14.477 10.773 10.742 1 97.81 117 TYR B C 1
ATOM 2672 O O . TYR B 1 117 ? -14.594 11.328 11.836 1 97.81 117 TYR B O 1
ATOM 2680 N N . GLN B 1 118 ? -14.531 11.398 9.648 1 97.31 118 GLN B N 1
ATOM 2681 C CA . GLN B 1 118 ? -14.812 12.82 9.57 1 97.31 118 GLN B CA 1
ATOM 2682 C C . GLN B 1 118 ? -16.141 13.156 10.234 1 97.31 118 GLN B C 1
ATOM 2684 O O . GLN B 1 118 ? -16.234 14.102 11.016 1 97.31 118 GLN B O 1
ATOM 2689 N N . TRP B 1 119 ? -17.219 12.398 9.852 1 97.06 119 TRP B N 1
ATOM 2690 C CA . TRP B 1 119 ? -18.547 12.602 10.414 1 97.06 119 TRP B CA 1
ATOM 2691 C C . TRP B 1 119 ? -18.516 12.461 11.938 1 97.06 119 TRP B C 1
ATOM 2693 O O . TRP B 1 119 ? -19.109 13.266 12.648 1 97.06 119 TRP B O 1
ATOM 2703 N N . ALA B 1 120 ? -17.844 11.43 12.375 1 96.88 120 ALA B N 1
ATOM 2704 C CA . ALA B 1 120 ? -17.75 11.18 13.812 1 96.88 120 ALA B CA 1
ATOM 2705 C C . ALA B 1 120 ? -17.031 12.328 14.516 1 96.88 120 ALA B C 1
ATOM 2707 O O . ALA B 1 120 ? -17.438 12.75 15.602 1 96.88 120 ALA B O 1
ATOM 2708 N N . LEU B 1 121 ? -15.953 12.797 13.984 1 94.56 121 LEU B N 1
ATOM 2709 C CA . LEU B 1 121 ? -15.188 13.906 14.539 1 94.56 121 LEU B CA 1
ATOM 2710 C C . LEU B 1 121 ? -16.047 15.172 14.617 1 94.56 121 LEU B C 1
ATOM 2712 O O . LEU B 1 121 ? -16.078 15.836 15.656 1 94.56 121 LEU B O 1
ATOM 2716 N N . ASN B 1 122 ? -16.703 15.445 13.531 1 94.38 122 ASN B N 1
ATOM 2717 C CA . ASN B 1 122 ? -17.469 16.688 13.43 1 94.38 122 ASN B CA 1
ATOM 2718 C C . ASN B 1 122 ? -18.688 16.656 14.328 1 94.38 122 ASN B C 1
ATOM 2720 O O . ASN B 1 122 ? -19.156 17.703 14.797 1 94.38 122 ASN B O 1
ATOM 2724 N N . ASN B 1 123 ? -19.25 15.531 14.586 1 96.06 123 ASN B N 1
ATOM 2725 C CA . ASN B 1 123 ? -20.469 15.422 15.375 1 96.06 123 ASN B CA 1
ATOM 2726 C C . ASN B 1 123 ? -20.188 14.875 16.766 1 96.06 123 ASN B C 1
ATOM 2728 O O . ASN B 1 123 ? -21.125 14.578 17.516 1 96.06 123 ASN B O 1
ATOM 2732 N N . LYS B 1 124 ? -18.969 14.648 17.125 1 95.31 124 LYS B N 1
ATOM 2733 C CA . LYS B 1 124 ? -18.531 14.156 18.422 1 95.31 124 LYS B CA 1
ATOM 2734 C C . LYS B 1 124 ? -19.172 12.805 18.75 1 95.31 124 LYS B C 1
ATOM 2736 O O . LYS B 1 124 ? -19.734 12.617 19.828 1 95.31 124 LYS B O 1
ATOM 2741 N N . LYS B 1 125 ? -19.188 12 17.75 1 95.81 125 LYS B N 1
ATOM 2742 C CA . LYS B 1 125 ? -19.688 10.641 17.906 1 95.81 125 LYS B CA 1
ATOM 2743 C C . LYS B 1 125 ? -18.547 9.648 18.125 1 95.81 125 LYS B C 1
ATOM 2745 O O . LYS B 1 125 ? -17.391 9.961 17.844 1 95.81 125 LYS B O 1
ATOM 2750 N N . ASN B 1 126 ? -18.984 8.547 18.672 1 96.75 126 ASN B N 1
ATOM 2751 C CA . ASN B 1 126 ? -17.984 7.508 18.938 1 96.75 126 ASN B CA 1
ATOM 2752 C C . ASN B 1 126 ? -17.578 6.777 17.656 1 96.75 126 ASN B C 1
ATOM 2754 O O . ASN B 1 126 ? -18.344 5.957 17.141 1 96.75 126 ASN B O 1
ATOM 2758 N N . PHE B 1 127 ? -16.422 6.926 17.188 1 97.44 127 PHE B N 1
ATOM 2759 C CA . PHE B 1 127 ? -15.945 6.367 15.93 1 97.44 127 PHE B CA 1
ATOM 2760 C C . PHE B 1 127 ? -15.859 4.848 16.016 1 97.44 127 PHE B C 1
ATOM 2762 O O . PHE B 1 127 ? -16.125 4.156 15.023 1 97.44 127 PHE B O 1
ATOM 2769 N N . TYR B 1 128 ? -15.508 4.293 17.156 1 97.56 128 TYR B N 1
ATOM 2770 C CA . TYR B 1 128 ? -15.352 2.852 17.312 1 97.56 128 TYR B CA 1
ATOM 2771 C C . TYR B 1 128 ? -16.688 2.135 17.141 1 97.56 128 TYR B C 1
ATOM 2773 O O . TYR B 1 128 ? -16.75 1.071 16.531 1 97.56 128 TYR B O 1
ATOM 2781 N N . LEU B 1 129 ? -17.641 2.736 17.641 1 97.69 129 LEU B N 1
ATOM 2782 C CA . LEU B 1 129 ? -18.969 2.145 17.516 1 97.69 129 LEU B CA 1
ATOM 2783 C C . LEU B 1 129 ? -19.453 2.158 16.062 1 97.69 129 LEU B C 1
ATOM 2785 O O . LEU B 1 129 ? -19.812 1.117 15.523 1 97.69 129 LEU B O 1
ATOM 2789 N N . TYR B 1 130 ? -19.406 3.307 15.438 1 97.88 130 TYR B N 1
ATOM 2790 C CA . TYR B 1 130 ? -19.922 3.436 14.078 1 97.88 130 TYR B CA 1
ATOM 2791 C C . TYR B 1 130 ? -19 2.748 13.078 1 97.88 130 TYR B C 1
ATOM 2793 O O . TYR B 1 130 ? -19.453 2.283 12.031 1 97.88 130 TYR B O 1
ATOM 2801 N N . GLY B 1 131 ? -17.688 2.744 13.43 1 98.25 131 GLY B N 1
ATOM 2802 C CA . GLY B 1 131 ? -16.781 1.951 12.609 1 98.25 131 GLY B CA 1
ATOM 2803 C C . GLY B 1 131 ? -17.125 0.472 12.617 1 98.25 131 GLY B C 1
ATOM 2804 O O . GLY B 1 131 ? -17.016 -0.194 11.578 1 98.25 131 GLY B O 1
ATOM 2805 N N . THR B 1 132 ? -17.5 0.013 13.781 1 98.31 132 THR B N 1
ATOM 2806 C CA . THR B 1 132 ? -17.906 -1.383 13.906 1 98.31 132 THR B CA 1
ATOM 2807 C C . THR B 1 132 ? -19.172 -1.65 13.102 1 98.31 132 THR B C 1
ATOM 2809 O O . THR B 1 132 ? -19.281 -2.682 12.438 1 98.31 132 THR B O 1
ATOM 2812 N N . LEU B 1 133 ? -20.094 -0.706 13.141 1 98.19 133 LEU B N 1
ATOM 2813 C CA . LEU B 1 133 ? -21.312 -0.839 12.359 1 98.19 133 LEU B CA 1
ATOM 2814 C C . LEU B 1 133 ? -21.016 -0.845 10.867 1 98.19 133 LEU B C 1
ATOM 2816 O O . LEU B 1 133 ? -21.578 -1.65 10.117 1 98.19 133 LEU B O 1
ATOM 2820 N N . LEU B 1 134 ? -20.156 0.067 10.453 1 98.25 134 LEU B N 1
ATOM 2821 C CA . LEU B 1 134 ? -19.766 0.096 9.047 1 98.25 134 LEU B CA 1
ATOM 2822 C C . LEU B 1 134 ? -19.078 -1.211 8.648 1 98.25 134 LEU B C 1
ATOM 2824 O O . LEU B 1 134 ? -19.344 -1.744 7.57 1 98.25 134 LEU B O 1
ATOM 2828 N N . SER B 1 135 ? -18.203 -1.688 9.531 1 98.25 135 SER B N 1
ATOM 2829 C CA . SER B 1 135 ? -17.531 -2.961 9.281 1 98.25 135 SER B CA 1
ATOM 2830 C C . SER B 1 135 ? -18.547 -4.094 9.125 1 98.25 135 SER B C 1
ATOM 2832 O O . SER B 1 135 ? -18.391 -4.961 8.266 1 98.25 135 SER B O 1
ATOM 2834 N N . GLY B 1 136 ? -19.531 -4.109 9.984 1 97.62 136 GLY B N 1
ATOM 2835 C CA . GLY B 1 136 ? -20.609 -5.086 9.859 1 97.62 136 GLY B CA 1
ATOM 2836 C C . GLY B 1 136 ? -21.344 -4.996 8.539 1 97.62 136 GLY B C 1
ATOM 2837 O O . GLY B 1 136 ? -21.578 -6.012 7.883 1 97.62 136 GLY B O 1
ATOM 2838 N N . PHE B 1 137 ? -21.703 -3.797 8.141 1 97.88 137 PHE B N 1
ATOM 2839 C CA . PHE B 1 137 ? -22.375 -3.584 6.871 1 97.88 137 PHE B CA 1
ATOM 2840 C C . PHE B 1 137 ? -21.531 -4.086 5.707 1 97.88 137 PHE B C 1
ATOM 2842 O O . PHE B 1 137 ? -22.031 -4.777 4.82 1 97.88 137 PHE B O 1
ATOM 2849 N N . LEU B 1 138 ? -20.281 -3.746 5.727 1 97.12 138 LEU B N 1
ATOM 2850 C CA . LEU B 1 138 ? -19.391 -4.113 4.633 1 97.12 138 LEU B CA 1
ATOM 2851 C C . LEU B 1 138 ? -19.188 -5.625 4.582 1 97.12 138 LEU B C 1
ATOM 2853 O O . LEU B 1 138 ? -19.188 -6.215 3.5 1 97.12 138 LEU B O 1
ATOM 2857 N N . ALA B 1 139 ? -19.047 -6.234 5.715 1 96.38 139 ALA B N 1
ATOM 2858 C CA . ALA B 1 139 ? -18.719 -7.656 5.777 1 96.38 139 ALA B CA 1
ATOM 2859 C C . ALA B 1 139 ? -19.953 -8.516 5.551 1 96.38 139 ALA B C 1
ATOM 2861 O O . ALA B 1 139 ? -19.922 -9.484 4.793 1 96.38 139 ALA B O 1
ATOM 2862 N N . PHE B 1 140 ? -21.141 -8.141 6.121 1 96.88 140 PHE B N 1
ATOM 2863 C CA . PHE B 1 140 ? -22.266 -9.047 6.172 1 96.88 140 PHE B CA 1
ATOM 2864 C C . PHE B 1 140 ? -23.297 -8.688 5.109 1 96.88 140 PHE B C 1
ATOM 2866 O O . PHE B 1 140 ? -24.188 -9.484 4.805 1 96.88 140 PHE B O 1
ATOM 2873 N N . ILE B 1 141 ? -23.188 -7.559 4.531 1 96.81 141 ILE B N 1
ATOM 2874 C CA . ILE B 1 141 ? -24.172 -7.164 3.523 1 96.81 141 ILE B CA 1
ATOM 2875 C C . ILE B 1 141 ? -23.453 -6.883 2.199 1 96.81 141 ILE B C 1
ATOM 2877 O O . ILE B 1 141 ? -23.734 -7.535 1.189 1 96.81 141 ILE B O 1
ATOM 2881 N N . PHE B 1 142 ? -22.531 -6.016 2.236 1 96.12 142 PHE B N 1
ATOM 2882 C CA . PHE B 1 142 ? -21.875 -5.547 1.019 1 96.12 142 PHE B CA 1
ATOM 2883 C C . PHE B 1 142 ? -21.109 -6.676 0.348 1 96.12 142 PHE B C 1
ATOM 2885 O O . PHE B 1 142 ? -21.25 -6.91 -0.854 1 96.12 142 PHE B O 1
ATOM 2892 N N . LYS B 1 143 ? -20.266 -7.418 1.05 1 94.62 143 LYS B N 1
ATOM 2893 C CA . LYS B 1 143 ? -19.422 -8.453 0.461 1 94.62 143 LYS B CA 1
ATOM 2894 C C . LYS B 1 143 ? -20.25 -9.625 -0.048 1 94.62 143 LYS B C 1
ATOM 2896 O O . LYS B 1 143 ? -19.984 -10.156 -1.127 1 94.62 143 LYS B O 1
ATOM 2901 N N . PRO B 1 144 ? -21.297 -10.008 0.703 1 94.5 144 PRO B N 1
ATOM 2902 C CA . PRO B 1 144 ? -22.188 -11.031 0.158 1 94.5 144 PRO B CA 1
ATOM 2903 C C . PRO B 1 144 ? -22.859 -10.594 -1.137 1 94.5 144 PRO B C 1
ATOM 2905 O O . PRO B 1 144 ? -23.078 -11.414 -2.031 1 94.5 144 PRO B O 1
ATOM 2908 N N . ILE B 1 145 ? -23.188 -9.375 -1.245 1 95.75 145 ILE B N 1
ATOM 2909 C CA . ILE B 1 145 ? -23.766 -8.859 -2.482 1 95.75 145 ILE B CA 1
ATOM 2910 C C . ILE B 1 145 ? -22.75 -8.961 -3.609 1 95.75 145 ILE B C 1
ATOM 2912 O O . ILE B 1 145 ? -23.078 -9.375 -4.727 1 95.75 145 ILE B O 1
ATOM 2916 N N . LEU B 1 146 ? -21.516 -8.633 -3.355 1 95 146 LEU B N 1
ATOM 2917 C CA . LEU B 1 146 ? -20.453 -8.742 -4.348 1 95 146 LEU B CA 1
ATOM 2918 C C . LEU B 1 146 ? -20.25 -10.195 -4.773 1 95 146 LEU B C 1
ATOM 2920 O O . LEU B 1 146 ? -20.047 -10.477 -5.953 1 95 146 LEU B O 1
ATOM 2924 N N . LYS B 1 147 ? -20.297 -11.117 -3.809 1 93.81 147 LYS B N 1
ATOM 2925 C CA . LYS B 1 147 ? -20.125 -12.539 -4.094 1 93.81 147 LYS B CA 1
ATOM 2926 C C . LYS B 1 147 ? -21.25 -13.062 -4.996 1 93.81 147 LYS B C 1
ATOM 2928 O O . LYS B 1 147 ? -20.984 -13.797 -5.949 1 93.81 147 LYS B O 1
ATOM 2933 N N . SER B 1 148 ? -22.453 -12.656 -4.73 1 94.12 148 SER B N 1
ATOM 2934 C CA . SER B 1 148 ? -23.609 -13.117 -5.504 1 94.12 148 SER B CA 1
ATOM 2935 C C . SER B 1 148 ? -23.531 -12.641 -6.949 1 94.12 148 SER B C 1
ATOM 2937 O O . SER B 1 148 ? -24.125 -13.25 -7.84 1 94.12 148 SER B O 1
ATOM 2939 N N . HIS B 1 149 ? -22.719 -11.617 -7.152 1 94.56 149 HIS B N 1
ATOM 2940 C CA . HIS B 1 149 ? -22.578 -11.078 -8.5 1 94.56 149 HIS B CA 1
ATOM 2941 C C . HIS B 1 149 ? -21.219 -11.438 -9.094 1 94.56 149 HIS B C 1
ATOM 2943 O O . HIS B 1 149 ? -20.781 -10.82 -10.078 1 94.56 149 HIS B O 1
ATOM 2949 N N . ASN B 1 150 ? -20.516 -12.273 -8.43 1 92.25 150 ASN B N 1
ATOM 2950 C CA . ASN B 1 150 ? -19.25 -12.859 -8.891 1 92.25 150 ASN B CA 1
ATOM 2951 C C . ASN B 1 150 ? -18.141 -11.82 -8.922 1 92.25 150 ASN B C 1
ATOM 2953 O O . ASN B 1 150 ? -17.281 -11.852 -9.812 1 92.25 150 ASN B O 1
ATOM 2957 N N . LEU B 1 151 ? -18.219 -10.883 -8.062 1 93.94 151 LEU B N 1
ATOM 2958 C CA . LEU B 1 151 ? -17.156 -9.875 -7.977 1 93.94 151 LEU B CA 1
ATOM 2959 C C . LEU B 1 151 ? -16.078 -10.312 -6.988 1 93.94 151 LEU B C 1
ATOM 2961 O O . LEU B 1 151 ? -14.961 -9.789 -7.02 1 93.94 151 LEU B O 1
ATOM 2965 N N . ILE B 1 152 ? -16.469 -11.188 -6.148 1 92.94 152 ILE B N 1
ATOM 2966 C CA . ILE B 1 152 ? -15.539 -11.773 -5.191 1 92.94 152 ILE B CA 1
ATOM 2967 C C . ILE B 1 152 ? -15.891 -13.242 -4.969 1 92.94 152 ILE B C 1
ATOM 2969 O O . ILE B 1 152 ? -17.062 -13.625 -5.02 1 92.94 152 ILE B O 1
ATOM 2973 N N . GLU B 1 153 ? -14.898 -14.016 -4.816 1 92.12 153 GLU B N 1
ATOM 2974 C CA . GLU B 1 153 ? -15.094 -15.43 -4.492 1 92.12 153 GLU B CA 1
ATOM 2975 C C . GLU B 1 153 ? -14.297 -15.828 -3.25 1 92.12 153 GLU B C 1
ATOM 2977 O O . GLU B 1 153 ? -13.156 -15.398 -3.078 1 92.12 153 GLU B O 1
ATOM 2982 N N . TRP B 1 154 ? -14.945 -16.656 -2.502 1 89.75 154 TRP B N 1
ATOM 2983 C CA . TRP B 1 154 ? -14.305 -17.203 -1.314 1 89.75 154 TRP B CA 1
ATOM 2984 C C . TRP B 1 154 ? -13.852 -18.641 -1.562 1 89.75 154 TRP B C 1
ATOM 2986 O O . TRP B 1 154 ? -14.539 -19.406 -2.236 1 89.75 154 TRP B O 1
ATOM 2996 N N . HIS B 1 155 ? -12.719 -18.828 -0.938 1 89.88 155 HIS B N 1
ATOM 2997 C CA . HIS B 1 155 ? -12.188 -20.172 -1.043 1 89.88 155 HIS B CA 1
ATOM 2998 C C . HIS B 1 155 ? -11.805 -20.734 0.327 1 89.88 155 HIS B C 1
ATOM 3000 O O . HIS B 1 155 ? -11.641 -19.969 1.282 1 89.88 155 HIS B O 1
ATOM 3006 N N . LEU B 1 156 ? -11.828 -22.047 0.408 1 89.75 156 LEU B N 1
ATOM 3007 C CA . LEU B 1 156 ? -11.359 -22.75 1.591 1 89.75 156 LEU B CA 1
ATOM 3008 C C . LEU B 1 156 ? -12.125 -22.312 2.832 1 89.75 156 LEU B C 1
ATOM 3010 O O . LEU B 1 156 ? -13.352 -22.438 2.891 1 89.75 156 LEU B O 1
ATOM 3014 N N . TRP B 1 157 ? -11.438 -21.75 3.836 1 82.75 157 TRP B N 1
ATOM 3015 C CA . TRP B 1 157 ? -12.078 -21.5 5.125 1 82.75 157 TRP B CA 1
ATOM 3016 C C . TRP B 1 157 ? -12.414 -20.031 5.301 1 82.75 157 TRP B C 1
ATOM 3018 O O . TRP B 1 157 ? -12.781 -19.594 6.398 1 82.75 157 TRP B O 1
ATOM 3028 N N . ALA B 1 158 ? -12.242 -19.312 4.227 1 84.12 158 ALA B N 1
ATOM 3029 C CA . ALA B 1 158 ? -12.57 -17.891 4.316 1 84.12 158 ALA B CA 1
ATOM 3030 C C . ALA B 1 158 ? -14.07 -17.688 4.512 1 84.12 158 ALA B C 1
ATOM 3032 O O . ALA B 1 158 ? -14.883 -18.359 3.861 1 84.12 158 ALA B O 1
ATOM 3033 N N . ASN B 1 159 ? -14.445 -16.734 5.488 1 87.94 159 ASN B N 1
ATOM 3034 C CA . ASN B 1 159 ? -15.852 -16.406 5.711 1 87.94 159 ASN B CA 1
ATOM 3035 C C . ASN B 1 159 ? -16.047 -14.945 6.086 1 87.94 159 ASN B C 1
ATOM 3037 O O . ASN B 1 159 ? -15.07 -14.227 6.32 1 87.94 159 ASN B O 1
ATOM 3041 N N . VAL B 1 160 ? -17.25 -14.609 6.148 1 90 160 VAL B N 1
ATOM 3042 C CA . VAL B 1 160 ? -17.625 -13.211 6.312 1 90 160 VAL B CA 1
ATOM 3043 C C . VAL B 1 160 ? -17.25 -12.734 7.715 1 90 160 VAL B C 1
ATOM 3045 O O . VAL B 1 160 ? -16.953 -11.555 7.918 1 90 160 VAL B O 1
ATOM 3048 N N . LEU B 1 161 ? -17.219 -13.633 8.625 1 90.5 161 LEU B N 1
ATOM 3049 C CA . LEU B 1 161 ? -16.875 -13.266 10 1 90.5 161 LEU B CA 1
ATOM 3050 C C . LEU B 1 161 ? -15.414 -12.836 10.102 1 90.5 161 LEU B C 1
ATOM 3052 O O . LEU B 1 161 ? -15.094 -11.867 10.797 1 90.5 161 LEU B O 1
ATOM 3056 N N . TYR B 1 162 ? -14.555 -13.531 9.453 1 89.75 162 TYR B N 1
ATOM 3057 C CA . TYR B 1 162 ? -13.148 -13.172 9.453 1 89.75 162 TYR B CA 1
ATOM 3058 C C . TYR B 1 162 ? -12.93 -11.812 8.797 1 89.75 162 TYR B C 1
ATOM 3060 O O . TYR B 1 162 ? -12.125 -11.008 9.273 1 89.75 162 TYR B O 1
ATOM 3068 N N . LEU B 1 163 ? -13.688 -11.594 7.805 1 91 163 LEU B N 1
ATOM 3069 C CA . LEU B 1 163 ? -13.594 -10.305 7.133 1 91 163 LEU B CA 1
ATOM 3070 C C . LEU B 1 163 ? -14.047 -9.18 8.055 1 91 163 LEU B C 1
ATOM 3072 O O . LEU B 1 163 ? -13.453 -8.102 8.062 1 91 163 LEU B O 1
ATOM 3076 N N . PHE B 1 164 ? -15.109 -9.469 8.789 1 96.19 164 PHE B N 1
ATOM 3077 C CA . PHE B 1 164 ? -15.609 -8.5 9.758 1 96.19 164 PHE B CA 1
ATOM 3078 C C . PHE B 1 164 ? -14.539 -8.148 10.773 1 96.19 164 PHE B C 1
ATOM 3080 O O . PHE B 1 164 ? -14.297 -6.969 11.039 1 96.19 164 PHE B O 1
ATOM 3087 N N . ILE B 1 165 ? -13.867 -9.125 11.281 1 96.06 165 ILE B N 1
ATOM 3088 C CA . ILE B 1 165 ? -12.836 -8.922 12.289 1 96.06 165 ILE B CA 1
ATOM 3089 C C . ILE B 1 165 ? -11.664 -8.156 11.68 1 96.06 165 ILE B C 1
ATOM 3091 O O . ILE B 1 165 ? -11.109 -7.246 12.312 1 96.06 165 ILE B O 1
ATOM 3095 N N . PHE B 1 166 ? -11.328 -8.414 10.5 1 94.44 166 PHE B N 1
ATOM 3096 C CA . PHE B 1 166 ? -10.234 -7.742 9.812 1 94.44 166 PHE B CA 1
ATOM 3097 C C . PHE B 1 166 ? -10.547 -6.262 9.625 1 94.44 166 PHE B C 1
ATOM 3099 O O . PHE B 1 166 ? -9.672 -5.41 9.805 1 94.44 166 PHE B O 1
ATOM 3106 N N . TYR B 1 167 ? -11.805 -5.965 9.242 1 97.19 167 TYR B N 1
ATOM 3107 C CA . TYR B 1 167 ? -12.188 -4.566 9.086 1 97.19 167 TYR B CA 1
ATOM 3108 C C . TYR B 1 167 ? -12.016 -3.809 10.398 1 97.19 167 TYR B C 1
ATOM 3110 O O . TYR B 1 167 ? -11.523 -2.678 10.406 1 97.19 167 TYR B O 1
ATOM 3118 N N . ILE B 1 168 ? -12.359 -4.469 11.438 1 97.88 168 ILE B N 1
ATOM 3119 C CA . ILE B 1 168 ? -12.258 -3.84 12.75 1 97.88 168 ILE B CA 1
ATOM 3120 C C . ILE B 1 168 ? -10.789 -3.594 13.094 1 97.88 168 ILE B C 1
ATOM 3122 O O . ILE B 1 168 ? -10.422 -2.498 13.523 1 97.88 168 ILE B O 1
ATOM 3126 N N . ILE B 1 169 ? -10 -4.551 12.914 1 97.56 169 ILE B N 1
ATOM 3127 C CA . ILE B 1 169 ? -8.578 -4.426 13.203 1 97.56 169 ILE B CA 1
ATOM 3128 C C . ILE B 1 169 ? -7.984 -3.275 12.398 1 97.56 169 ILE B C 1
ATOM 3130 O O . ILE B 1 169 ? -7.238 -2.451 12.93 1 97.56 169 ILE B O 1
ATOM 3134 N N . ILE B 1 170 ? -8.344 -3.154 11.172 1 97.06 170 ILE B N 1
ATOM 3135 C CA . ILE B 1 170 ? -7.781 -2.182 10.234 1 97.06 170 ILE B CA 1
ATOM 3136 C C . ILE B 1 170 ? -8.148 -0.769 10.688 1 97.06 170 ILE B C 1
ATOM 3138 O O . ILE B 1 170 ? -7.281 0.097 10.805 1 97.06 170 ILE B O 1
ATOM 3142 N N . PHE B 1 171 ? -9.453 -0.512 10.945 1 97.62 171 PHE B N 1
ATOM 3143 C CA . PHE B 1 171 ? -9.789 0.874 11.25 1 97.62 171 PHE B CA 1
ATOM 3144 C C . PHE B 1 171 ? -9.344 1.247 12.656 1 97.62 171 PHE B C 1
ATOM 3146 O O . PHE B 1 171 ? -9.023 2.406 12.922 1 97.62 171 PHE B O 1
ATOM 3153 N N . VAL B 1 172 ? -9.227 0.237 13.57 1 97.94 172 VAL B N 1
ATOM 3154 C CA . VAL B 1 172 ? -8.758 0.52 14.922 1 97.94 172 VAL B CA 1
ATOM 3155 C C . VAL B 1 172 ? -7.273 0.881 14.891 1 97.94 172 VAL B C 1
ATOM 3157 O O . VAL B 1 172 ? -6.855 1.879 15.484 1 97.94 172 VAL B O 1
ATOM 3160 N N . ILE B 1 173 ? -6.5 0.104 14.18 1 97.62 173 ILE B N 1
ATOM 3161 C CA . ILE B 1 173 ? -5.07 0.388 14.07 1 97.62 173 ILE B CA 1
ATOM 3162 C C . ILE B 1 173 ? -4.863 1.729 13.367 1 97.62 173 ILE B C 1
ATOM 3164 O O . ILE B 1 173 ? -3.998 2.514 13.758 1 97.62 173 ILE B O 1
ATOM 3168 N N . SER B 1 174 ? -5.625 1.927 12.352 1 97.88 174 SER B N 1
ATOM 3169 C CA . SER B 1 174 ? -5.535 3.199 11.648 1 97.88 174 SER B CA 1
ATOM 3170 C C . SER B 1 174 ? -5.84 4.371 12.578 1 97.88 174 SER B C 1
ATOM 3172 O O . SER B 1 174 ? -5.156 5.398 12.531 1 97.88 174 SER B O 1
ATOM 3174 N N . LYS B 1 175 ? -6.867 4.211 13.391 1 97.75 175 LYS B N 1
ATOM 3175 C CA . LYS B 1 175 ? -7.238 5.242 14.352 1 97.75 175 LYS B CA 1
ATOM 3176 C C . LYS B 1 175 ? -6.137 5.449 15.391 1 97.75 175 LYS B C 1
ATOM 3178 O O . LYS B 1 175 ? -5.82 6.586 15.742 1 97.75 175 LYS B O 1
ATOM 3183 N N . TRP B 1 176 ? -5.621 4.363 15.828 1 97 176 TRP B N 1
ATOM 3184 C CA . TRP B 1 176 ? -4.547 4.457 16.812 1 97 176 TRP B CA 1
ATOM 3185 C C . TRP B 1 176 ? -3.33 5.164 16.219 1 97 176 TRP B C 1
ATOM 3187 O O . TRP B 1 176 ? -2.691 5.977 16.891 1 97 176 TRP B O 1
ATOM 3197 N N . LEU B 1 177 ? -2.98 4.828 15 1 95.38 177 LEU B N 1
ATOM 3198 C CA . LEU B 1 177 ? -1.879 5.492 14.312 1 95.38 177 LEU B CA 1
ATOM 3199 C C . LEU B 1 177 ? -2.154 6.984 14.156 1 95.38 177 LEU B C 1
ATOM 3201 O O . LEU B 1 177 ? -1.267 7.809 14.383 1 95.38 177 LEU B O 1
ATOM 3205 N N . THR B 1 178 ? -3.311 7.277 13.789 1 95.81 178 THR B N 1
ATOM 3206 C CA . THR B 1 178 ? -3.709 8.672 13.617 1 95.81 178 THR B CA 1
ATOM 3207 C C . THR B 1 178 ? -3.648 9.422 14.945 1 95.81 178 THR B C 1
ATOM 3209 O O . THR B 1 178 ? -3.193 10.562 15 1 95.81 178 THR B O 1
ATOM 3212 N N . ASN B 1 179 ? -4.09 8.727 16.016 1 94.62 179 ASN B N 1
ATOM 3213 C CA . ASN B 1 179 ? -4.02 9.328 17.344 1 94.62 179 ASN B CA 1
ATOM 3214 C C . ASN B 1 179 ? -2.576 9.594 17.766 1 94.62 179 ASN B C 1
ATOM 3216 O O . ASN B 1 179 ? -2.289 10.602 18.422 1 94.62 179 ASN B O 1
ATOM 3220 N N . LEU B 1 180 ? -1.769 8.703 17.469 1 91.94 180 LEU B N 1
ATOM 3221 C CA . LEU B 1 180 ? -0.354 8.883 17.781 1 91.94 180 LEU B CA 1
ATOM 3222 C C . LEU B 1 180 ? 0.188 10.148 17.125 1 91.94 180 LEU B C 1
ATOM 3224 O O . LEU B 1 180 ? 0.883 10.938 17.766 1 91.94 180 LEU B O 1
ATOM 3228 N N . PHE B 1 181 ? -0.117 10.297 15.867 1 91.81 181 PHE B N 1
ATOM 3229 C CA . PHE B 1 181 ? 0.357 11.469 15.133 1 91.81 181 PHE B CA 1
ATOM 3230 C C . PHE B 1 181 ? -0.314 12.734 15.648 1 91.81 181 PHE B C 1
ATOM 3232 O O . PHE B 1 181 ? 0.291 13.812 15.648 1 91.81 181 PHE B O 1
ATOM 3239 N N . SER B 1 182 ? -1.549 12.625 16.031 1 90.56 182 SER B N 1
ATOM 3240 C CA . SER B 1 182 ? -2.221 13.75 16.672 1 90.56 182 SER B CA 1
ATOM 3241 C C . SER B 1 182 ? -1.516 14.156 17.969 1 90.56 182 SER B C 1
ATOM 3243 O O . SER B 1 182 ? -1.376 15.352 18.25 1 90.56 182 SER B O 1
ATOM 3245 N N . TYR B 1 183 ? -1.18 13.156 18.625 1 87.88 183 TYR B N 1
ATOM 3246 C CA . TYR B 1 183 ? -0.447 13.398 19.859 1 87.88 183 TYR B CA 1
ATOM 3247 C C . TYR B 1 183 ? 0.875 14.109 19.578 1 87.88 183 TYR B C 1
ATOM 3249 O O . TYR B 1 183 ? 1.247 15.047 20.281 1 87.88 183 TYR B O 1
ATOM 3257 N N . PHE B 1 184 ? 1.575 13.656 18.562 1 83.44 184 PHE B N 1
ATOM 3258 C CA . PHE B 1 184 ? 2.809 14.312 18.141 1 83.44 184 PHE B CA 1
ATOM 3259 C C . PHE B 1 184 ? 2.562 15.789 17.859 1 83.44 184 PHE B C 1
ATOM 3261 O O . PHE B 1 184 ? 3.297 16.656 18.344 1 83.44 184 PHE B O 1
ATOM 3268 N N . GLU B 1 185 ? 1.601 16.016 17.094 1 85.25 185 GLU B N 1
ATOM 3269 C CA . GLU B 1 185 ? 1.327 17.391 16.672 1 85.25 185 GLU B CA 1
ATOM 3270 C C . GLU B 1 185 ? 0.934 18.266 17.875 1 85.25 185 GLU B C 1
ATOM 3272 O O . GLU B 1 185 ? 1.33 19.422 17.953 1 85.25 185 GLU B O 1
ATOM 3277 N N . TYR B 1 186 ? 0.117 17.719 18.734 1 83.69 186 TYR B N 1
ATOM 3278 C CA . TYR B 1 186 ? -0.305 18.453 19.922 1 83.69 186 TYR B CA 1
ATOM 3279 C C . TYR B 1 186 ? 0.893 18.812 20.781 1 83.69 186 TYR B C 1
ATOM 3281 O O . TYR B 1 186 ? 1.033 19.969 21.203 1 83.69 186 TYR B O 1
ATOM 3289 N N . ARG B 1 187 ? 1.779 17.953 20.984 1 83.31 187 ARG B N 1
ATOM 3290 C CA . ARG B 1 187 ? 2.955 18.188 21.812 1 83.31 187 ARG B CA 1
ATOM 3291 C C . ARG B 1 187 ? 3.932 19.141 21.141 1 83.31 187 ARG B C 1
ATOM 3293 O O . ARG B 1 187 ? 4.559 19.969 21.797 1 83.31 187 ARG B O 1
ATOM 3300 N N . GLY B 1 188 ? 4.098 18.953 19.875 1 81.75 188 GLY B N 1
ATOM 3301 C CA . GLY B 1 188 ? 4.996 19.812 19.125 1 81.75 188 GLY B CA 1
ATOM 3302 C C . GLY B 1 188 ? 4.574 21.281 19.156 1 81.75 188 GLY B C 1
ATOM 3303 O O . GLY B 1 188 ? 5.422 22.172 19.25 1 81.75 188 GLY B O 1
ATOM 3304 N N . LYS B 1 189 ? 3.367 21.531 19.062 1 80.19 189 LYS B N 1
ATOM 3305 C CA . LYS B 1 189 ? 2.854 22.906 19.047 1 80.19 189 LYS B CA 1
ATOM 3306 C C . LYS B 1 189 ? 2.912 23.516 20.438 1 80.19 189 LYS B C 1
ATOM 3308 O O . LYS B 1 189 ? 3.01 24.734 20.578 1 80.19 189 LYS B O 1
ATOM 3313 N N . LYS B 1 190 ? 2.754 22.844 21.438 1 79.69 190 LYS B N 1
ATOM 3314 C CA . LYS B 1 190 ? 2.801 23.359 22.797 1 79.69 190 LYS B CA 1
ATOM 3315 C C . LYS B 1 190 ? 4.238 23.609 23.234 1 79.69 190 LYS B C 1
ATOM 3317 O O . LYS B 1 190 ? 4.52 24.594 23.938 1 79.69 190 LYS B O 1
ATOM 3322 N N . ILE B 1 191 ? 5.148 22.641 22.938 1 71.25 191 ILE B N 1
ATOM 3323 C CA . ILE B 1 191 ? 6.551 22.781 23.312 1 71.25 191 ILE B CA 1
ATOM 3324 C C . ILE B 1 191 ? 7.414 22.844 22.047 1 71.25 191 ILE B C 1
ATOM 3326 O O . ILE B 1 191 ? 7.863 21.812 21.547 1 71.25 191 ILE B O 1
ATOM 3330 N N . PRO B 1 192 ? 7.398 24 21.406 1 59.5 192 PRO B N 1
ATOM 3331 C CA . PRO B 1 192 ? 8.203 24.047 20.188 1 59.5 192 PRO B CA 1
ATOM 3332 C C . PRO B 1 192 ? 9.68 23.766 20.438 1 59.5 192 PRO B C 1
ATOM 3334 O O . PRO B 1 192 ? 10.203 24.094 21.5 1 59.5 192 PRO B O 1
ATOM 3337 N N . ASP B 1 193 ? 10.227 22.781 19.953 1 47.44 193 ASP B N 1
ATOM 3338 C CA . ASP B 1 193 ? 11.656 22.547 20.156 1 47.44 193 ASP B CA 1
ATOM 3339 C C . ASP B 1 193 ? 12.453 23.812 19.844 1 47.44 193 ASP B C 1
ATOM 3341 O O . ASP B 1 193 ? 12.102 24.578 18.953 1 47.44 193 ASP B O 1
#

pLDDT: mean 92.63, std 6.32, range [46.91, 98.44]

Sequence (386 aa):
MEQEQKQFLNRLVTEGRETAFDWIEYWWKFSSFDTWQFWVNVLMLTVPLIILYFKIDRTKAFHLGFFGFSVHILFTYFDTTLVRFGLISYPYQAIPILHVNFSLDVSLIPVSFMLLYQWALNNKKNFYLYGTLLSGFLAFIFKPILKSHNLIEWHLWANVLYLFIFYIIIFVISKWLTNLFSYFEYRGKKIPDMEQEQKQFLNRLVTEGRETAFDWIEYWWKFSSFDTWQFWVNVLMLTVPLIILYFKIDRTKAFHLGFFGFSVHILFTYFDTTLVRFGLISYPYQAIPILHVNFSLDVSLIPVSFMLLYQWALNNKKNFYLYGTLLSGFLAFIFKPILKSHNLIEWHLWANVLYLFIFYIIIFVISKWLTNLFSYFEYRGKKIPD